Protein AF-0000000078896658 (afdb_homodimer)

Radius of gyration: 25.55 Å; Cα contacts (8 Å, |Δi|>4): 967; chains: 2; bounding box: 51×73×63 Å

pLDDT: mean 89.57, std 13.22, range [29.47, 98.94]

Structure (mmCIF, N/CA/C/O backbone):
data_AF-0000000078896658-model_v1
#
loop_
_entity.id
_entity.type
_entity.pdbx_description
1 polymer 'glycogenin glucosyltransferase'
#
loop_
_atom_site.group_PDB
_atom_site.id
_atom_site.type_symbol
_atom_site.label_atom_id
_atom_site.label_alt_id
_atom_site.label_comp_id
_atom_site.label_asym_id
_atom_site.label_entity_id
_atom_site.label_seq_id
_atom_site.pdbx_PDB_ins_code
_atom_site.Cartn_x
_atom_site.Cartn_y
_atom_site.Cartn_z
_atom_site.occupancy
_atom_site.B_iso_or_equiv
_atom_site.auth_seq_id
_atom_site.auth_comp_id
_atom_site.auth_asym_id
_atom_site.auth_atom_id
_atom_site.pdbx_PDB_model_num
ATOM 1 N N . MET A 1 1 ? 7.32 -28.031 16.734 1 29.47 1 MET A N 1
ATOM 2 C CA . MET A 1 1 ? 7.965 -27.406 15.586 1 29.47 1 MET A CA 1
ATOM 3 C C . MET A 1 1 ? 7.664 -28.188 14.305 1 29.47 1 MET A C 1
ATOM 5 O O . MET A 1 1 ? 8.18 -29.297 14.109 1 29.47 1 MET A O 1
ATOM 9 N N . ALA A 1 2 ? 6.441 -28.188 13.883 1 37.72 2 ALA A N 1
ATOM 10 C CA . ALA A 1 2 ? 5.969 -29.266 13.008 1 37.72 2 ALA A CA 1
ATOM 11 C C . ALA A 1 2 ? 6.953 -29.516 11.867 1 37.72 2 ALA A C 1
ATOM 13 O O . ALA A 1 2 ? 7.477 -28.562 11.273 1 37.72 2 ALA A O 1
ATOM 14 N N . GLY A 1 3 ? 7.672 -30.484 11.789 1 42.22 3 GLY A N 1
ATOM 15 C CA . GLY A 1 3 ? 8.766 -30.859 10.898 1 42.22 3 GLY A CA 1
ATOM 16 C C . GLY A 1 3 ? 8.523 -30.453 9.453 1 42.22 3 GLY A C 1
ATOM 17 O O . GLY A 1 3 ? 7.461 -30.734 8.898 1 42.22 3 GLY A O 1
ATOM 18 N N . ASN A 1 4 ? 9.219 -29.344 9.008 1 52 4 ASN A N 1
ATOM 19 C CA . ASN A 1 4 ? 9.305 -28.906 7.621 1 52 4 ASN A CA 1
ATOM 20 C C . ASN A 1 4 ? 9.438 -30.078 6.664 1 52 4 ASN A C 1
ATOM 22 O O . ASN A 1 4 ? 10.414 -30.828 6.73 1 52 4 ASN A O 1
ATOM 26 N N . ARG A 1 5 ? 8.312 -30.734 6.367 1 67.12 5 ARG A N 1
ATOM 27 C CA . ARG A 1 5 ? 8.414 -31.797 5.367 1 67.12 5 ARG A CA 1
ATOM 28 C C . ARG A 1 5 ? 8.297 -31.234 3.955 1 67.12 5 ARG A C 1
ATOM 30 O O . ARG A 1 5 ? 7.188 -31.031 3.453 1 67.12 5 ARG A O 1
ATOM 37 N N . PRO A 1 6 ? 9.469 -30.906 3.389 1 79.44 6 PRO A N 1
ATOM 38 C CA . PRO A 1 6 ? 9.508 -30.297 2.062 1 79.44 6 PRO A CA 1
ATOM 39 C C . PRO A 1 6 ? 8.602 -30.984 1.054 1 79.44 6 PRO A C 1
ATOM 41 O O . PRO A 1 6 ? 8.062 -30.344 0.149 1 79.44 6 PRO A O 1
ATOM 44 N N . ASP A 1 7 ? 8.227 -32.188 1.448 1 88.88 7 ASP A N 1
ATOM 45 C CA . ASP A 1 7 ? 7.422 -32.938 0.487 1 88.88 7 ASP A CA 1
ATOM 46 C C . ASP A 1 7 ? 5.934 -32.688 0.696 1 88.88 7 ASP A C 1
ATOM 48 O O . ASP A 1 7 ? 5.117 -33 -0.174 1 88.88 7 ASP A O 1
ATOM 52 N N . SER A 1 8 ? 5.613 -32.062 1.782 1 95.88 8 SER A N 1
ATOM 53 C CA . SER A 1 8 ? 4.215 -31.781 2.082 1 95.88 8 SER A CA 1
ATOM 54 C C . SER A 1 8 ? 3.9 -30.297 1.879 1 95.88 8 SER A C 1
ATOM 56 O O . SER A 1 8 ? 2.834 -29.828 2.277 1 95.88 8 SER A O 1
ATOM 58 N N . GLU A 1 9 ? 4.844 -29.594 1.299 1 98.56 9 GLU A N 1
ATOM 59 C CA . GLU A 1 9 ? 4.695 -28.156 1.025 1 98.56 9 GLU A CA 1
ATOM 60 C C . GLU A 1 9 ? 4.898 -27.859 -0.456 1 98.56 9 GLU A C 1
ATOM 62 O O . GLU A 1 9 ? 5.75 -28.469 -1.107 1 98.56 9 GLU A O 1
ATOM 67 N N . ALA A 1 10 ? 4.047 -26.922 -0.939 1 98.88 10 ALA A N 1
ATOM 68 C CA . ALA A 1 10 ? 4.145 -26.703 -2.379 1 98.88 10 ALA A CA 1
ATOM 69 C C . ALA A 1 10 ? 3.854 -25.234 -2.732 1 98.88 10 ALA A C 1
ATOM 71 O O . ALA A 1 10 ? 2.959 -24.625 -2.152 1 98.88 10 ALA A O 1
ATOM 72 N N . PHE A 1 11 ? 4.633 -24.75 -3.674 1 98.94 11 PHE A N 1
ATOM 73 C CA . PHE A 1 11 ? 4.168 -23.594 -4.438 1 98.94 11 PHE A CA 1
ATOM 74 C C . PHE A 1 11 ? 3.07 -24 -5.414 1 98.94 11 PHE A C 1
ATOM 76 O O . PHE A 1 11 ? 3.16 -25.047 -6.055 1 98.94 11 PHE A O 1
ATOM 83 N N . VAL A 1 12 ? 2.018 -23.203 -5.465 1 98.88 12 VAL A N 1
ATOM 84 C CA . VAL A 1 12 ? 0.854 -23.516 -6.289 1 98.88 12 VAL A CA 1
ATOM 85 C C . VAL A 1 12 ? 0.568 -22.344 -7.234 1 98.88 12 VAL A C 1
ATOM 87 O O . VAL A 1 12 ? 0.697 -21.188 -6.852 1 98.88 12 VAL A O 1
ATOM 90 N N . SER A 1 13 ? 0.234 -22.625 -8.484 1 98.81 13 SER A N 1
ATOM 91 C CA . SER A 1 13 ? -0.228 -21.625 -9.438 1 98.81 13 SER A CA 1
ATOM 92 C C . SER A 1 13 ? -1.4 -22.141 -10.266 1 98.81 13 SER A C 1
ATOM 94 O O . SER A 1 13 ? -1.934 -23.219 -9.984 1 98.81 13 SER A O 1
ATOM 96 N N . LEU A 1 14 ? -1.914 -21.266 -11.164 1 97.62 14 LEU A N 1
ATOM 97 C CA . LEU A 1 14 ? -3.086 -21.594 -11.969 1 97.62 14 LEU A CA 1
ATOM 98 C C . LEU A 1 14 ? -2.914 -21.094 -13.406 1 97.62 14 LEU A C 1
ATOM 100 O O . LEU A 1 14 ? -2.445 -19.969 -13.625 1 97.62 14 LEU A O 1
ATOM 104 N N . VAL A 1 15 ? -3.223 -21.969 -14.344 1 96.88 15 VAL A N 1
ATOM 105 C CA . VAL A 1 15 ? -3.268 -21.516 -15.734 1 96.88 15 VAL A CA 1
ATOM 106 C C . VAL A 1 15 ? -4.543 -22.031 -16.391 1 96.88 15 VAL A C 1
ATOM 108 O O . VAL A 1 15 ? -4.961 -23.172 -16.156 1 96.88 15 VAL A O 1
ATOM 111 N N . THR A 1 16 ? -5.105 -21.172 -17.203 1 93.38 16 THR A N 1
ATOM 112 C CA . THR A 1 16 ? -6.383 -21.5 -17.828 1 93.38 16 THR A CA 1
ATOM 113 C C . THR A 1 16 ? -6.258 -21.5 -19.344 1 93.38 16 THR A C 1
ATOM 115 O O . THR A 1 16 ? -7.223 -21.812 -20.062 1 93.38 16 THR A O 1
ATOM 118 N N . ASN A 1 17 ? -5.129 -21.109 -19.875 1 93.56 17 ASN A N 1
ATOM 119 C CA . ASN A 1 17 ? -4.875 -21.109 -21.312 1 93.56 17 ASN A CA 1
ATOM 120 C C . ASN A 1 17 ? -3.379 -21.156 -21.609 1 93.56 17 ASN A C 1
ATOM 122 O O . ASN A 1 17 ? -2.553 -21.062 -20.703 1 93.56 17 ASN A O 1
ATOM 126 N N . ASP A 1 18 ? -3.051 -21.328 -22.875 1 95 18 ASP A N 1
ATOM 127 C CA . ASP A 1 18 ? -1.662 -21.531 -23.281 1 95 18 ASP A CA 1
ATOM 128 C C . ASP A 1 18 ? -0.833 -20.266 -23.062 1 95 18 ASP A C 1
ATOM 130 O O . ASP A 1 18 ? 0.36 -20.344 -22.766 1 95 18 ASP A O 1
ATOM 134 N N . ASN A 1 19 ? -1.364 -19.109 -23.234 1 92.94 19 ASN A N 1
ATOM 135 C CA . ASN A 1 19 ? -0.625 -17.875 -23.016 1 92.94 19 ASN A CA 1
ATOM 136 C C . ASN A 1 19 ? -0.11 -17.766 -21.578 1 92.94 19 ASN A C 1
ATOM 138 O O . ASN A 1 19 ? 1.077 -17.516 -21.359 1 92.94 19 ASN A O 1
ATOM 142 N N . TYR A 1 20 ? -0.975 -18.047 -20.688 1 94.88 20 TYR A N 1
ATOM 143 C CA . TYR A 1 20 ? -0.579 -17.969 -19.281 1 94.88 20 TYR A CA 1
ATOM 144 C C . TYR A 1 20 ? 0.289 -19.172 -18.906 1 94.88 20 TYR A C 1
ATOM 146 O O . TYR A 1 20 ? 1.025 -19.125 -17.922 1 94.88 20 TYR A O 1
ATOM 154 N N . ALA A 1 21 ? 0.168 -20.188 -19.672 1 97.38 21 ALA A N 1
ATOM 155 C CA . ALA A 1 21 ? 1.057 -21.328 -19.438 1 97.38 21 ALA A CA 1
ATOM 156 C C . ALA A 1 21 ? 2.516 -20.938 -19.656 1 97.38 21 ALA A C 1
ATOM 158 O O . ALA A 1 21 ? 3.41 -21.453 -18.984 1 97.38 21 ALA A O 1
ATOM 159 N N . ASN A 1 22 ? 2.764 -19.984 -20.578 1 96.06 22 ASN A N 1
ATOM 160 C CA . ASN A 1 22 ? 4.117 -19.453 -20.719 1 96.06 22 ASN A CA 1
ATOM 161 C C . ASN A 1 22 ? 4.605 -18.797 -19.438 1 96.06 22 ASN A C 1
ATOM 163 O O . ASN A 1 22 ? 5.766 -18.969 -19.047 1 96.06 22 ASN A O 1
ATOM 167 N N . GLY A 1 23 ? 3.727 -18.078 -18.812 1 97.88 23 GLY A N 1
ATOM 168 C CA . GLY A 1 23 ? 4.059 -17.484 -17.531 1 97.88 23 GLY A CA 1
ATOM 169 C C . GLY A 1 23 ? 4.371 -18.516 -16.453 1 97.88 23 GLY A C 1
ATOM 170 O O . GLY A 1 23 ? 5.352 -18.375 -15.719 1 97.88 23 GLY A O 1
ATOM 171 N N . ALA A 1 24 ? 3.582 -19.531 -16.438 1 98.62 24 ALA A N 1
ATOM 172 C CA . ALA A 1 24 ? 3.76 -20.594 -15.445 1 98.62 24 ALA A CA 1
ATOM 173 C C . ALA A 1 24 ? 5.078 -21.328 -15.664 1 98.62 24 ALA A C 1
ATOM 175 O O . ALA A 1 24 ? 5.715 -21.766 -14.703 1 98.62 24 ALA A O 1
ATOM 176 N N . LEU A 1 25 ? 5.406 -21.516 -16.922 1 98.38 25 LEU A N 1
ATOM 177 C CA . LEU A 1 25 ? 6.699 -22.141 -17.203 1 98.38 25 LEU A CA 1
ATOM 178 C C . LEU A 1 25 ? 7.836 -21.328 -16.578 1 98.38 25 LEU A C 1
ATOM 180 O O . LEU A 1 25 ? 8.664 -21.859 -15.844 1 98.38 25 LEU A O 1
ATOM 184 N N . VAL A 1 26 ? 7.844 -20.016 -16.828 1 98.25 26 VAL A N 1
ATOM 185 C CA . VAL A 1 26 ? 8.914 -19.172 -16.328 1 98.25 26 VAL A CA 1
ATOM 186 C C . VAL A 1 26 ? 8.859 -19.109 -14.812 1 98.25 26 VAL A C 1
ATOM 188 O O . VAL A 1 26 ? 9.898 -19.125 -14.141 1 98.25 26 VAL 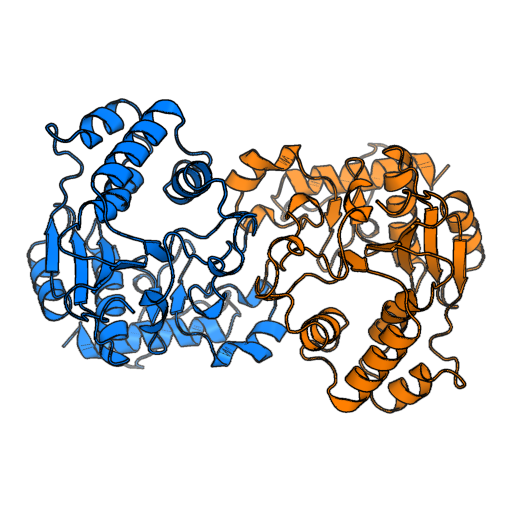A O 1
ATOM 191 N N . LEU A 1 27 ? 7.664 -19.047 -14.242 1 98.75 27 LEU A N 1
ATOM 192 C CA . LEU A 1 27 ? 7.523 -19.094 -12.789 1 98.75 27 LEU A CA 1
ATOM 193 C C . LEU A 1 27 ? 8.156 -20.375 -12.227 1 98.75 27 LEU A C 1
ATOM 195 O O . LEU A 1 27 ? 8.961 -20.312 -11.297 1 98.75 27 LEU A O 1
ATOM 199 N N . GLY A 1 28 ? 7.824 -21.484 -12.773 1 98.81 28 GLY A N 1
ATOM 200 C CA . GLY A 1 28 ? 8.398 -22.75 -12.336 1 98.81 28 GLY A CA 1
ATOM 201 C C . GLY A 1 28 ? 9.914 -22.766 -12.422 1 98.81 28 GLY A C 1
ATOM 202 O O . GLY A 1 28 ? 10.594 -23.109 -11.445 1 98.81 28 GLY A O 1
ATOM 203 N N . TYR A 1 29 ? 10.43 -22.391 -13.586 1 98.56 29 TYR A N 1
ATOM 204 C CA . TYR A 1 29 ? 11.875 -22.406 -13.781 1 98.56 29 TYR A CA 1
ATOM 205 C C . TYR A 1 29 ? 12.562 -21.406 -12.875 1 98.56 29 TYR A C 1
ATOM 207 O O . TYR A 1 29 ? 13.68 -21.641 -12.414 1 98.56 29 TYR A O 1
ATOM 215 N N . SER A 1 30 ? 11.922 -20.25 -12.648 1 98.69 30 SER A N 1
ATOM 216 C CA . SER A 1 30 ? 12.523 -19.281 -11.742 1 98.69 30 SER A CA 1
ATOM 217 C C . SER A 1 30 ? 12.586 -19.812 -10.312 1 98.69 30 SER A C 1
ATOM 219 O O . SER A 1 30 ? 13.531 -19.516 -9.578 1 98.69 30 SER A O 1
ATOM 221 N N . LEU A 1 31 ? 11.609 -20.578 -9.883 1 98.75 31 LEU A N 1
ATOM 222 C CA . LEU A 1 31 ? 11.633 -21.234 -8.578 1 98.75 31 LEU A CA 1
ATOM 223 C C . LEU A 1 31 ? 12.766 -22.25 -8.508 1 98.75 31 LEU A C 1
ATOM 225 O O . LEU A 1 31 ? 13.508 -22.297 -7.52 1 98.75 31 LEU A O 1
ATOM 229 N N . ARG A 1 32 ? 12.883 -23.062 -9.508 1 98.44 32 ARG A N 1
ATOM 230 C CA . ARG A 1 32 ? 13.945 -24.078 -9.547 1 98.44 32 ARG A CA 1
ATOM 231 C C . ARG A 1 32 ? 15.312 -23.406 -9.578 1 98.44 32 ARG A C 1
ATOM 233 O O . ARG A 1 32 ? 16.25 -23.875 -8.922 1 98.44 32 ARG A O 1
ATOM 240 N N . ARG A 1 33 ? 15.43 -22.328 -10.312 1 97.5 33 ARG A N 1
ATOM 241 C CA . ARG A 1 33 ? 16.672 -21.594 -10.477 1 97.5 33 ARG A CA 1
ATOM 242 C C . ARG A 1 33 ? 17.219 -21.109 -9.133 1 97.5 33 ARG A C 1
ATOM 244 O O . ARG A 1 33 ? 18.422 -21.062 -8.922 1 97.5 33 ARG A O 1
ATOM 251 N N . VAL A 1 34 ? 16.328 -20.812 -8.266 1 98.19 34 VAL A N 1
ATOM 252 C CA . VAL A 1 34 ? 16.766 -20.281 -6.98 1 98.19 34 VAL A CA 1
ATOM 253 C C . VAL A 1 34 ? 16.797 -21.406 -5.945 1 98.19 34 VAL A C 1
ATOM 255 O O . VAL A 1 34 ? 16.859 -21.156 -4.738 1 98.19 34 VAL A O 1
ATOM 258 N N . ASN A 1 35 ? 16.641 -22.594 -6.359 1 98.12 35 ASN A N 1
ATOM 259 C CA . ASN A 1 35 ? 16.875 -23.812 -5.59 1 98.12 35 ASN A CA 1
ATOM 260 C C . ASN A 1 35 ? 15.82 -24 -4.504 1 98.12 35 ASN A C 1
ATOM 262 O O . ASN A 1 35 ? 16.156 -24.281 -3.352 1 98.12 35 ASN A O 1
ATOM 266 N N . THR A 1 36 ? 14.555 -23.766 -4.859 1 98.44 36 THR A N 1
ATOM 267 C CA . THR A 1 36 ? 13.516 -24.109 -3.902 1 98.44 36 THR A CA 1
ATOM 268 C C . THR A 1 36 ? 13.578 -25.609 -3.561 1 98.44 36 THR A C 1
ATOM 270 O O . THR A 1 36 ? 13.906 -26.422 -4.414 1 98.44 36 THR A O 1
ATOM 273 N N . THR A 1 37 ? 13.219 -25.906 -2.32 1 98.19 37 THR A N 1
ATOM 274 C CA . THR A 1 37 ? 13.188 -27.297 -1.881 1 98.19 37 THR A CA 1
ATOM 275 C C . THR A 1 37 ? 11.75 -27.812 -1.803 1 98.19 37 THR A C 1
ATOM 277 O O . THR A 1 37 ? 11.516 -28.953 -1.415 1 98.19 37 THR A O 1
ATOM 280 N N . ARG A 1 38 ? 10.828 -27.016 -2.154 1 98.38 38 ARG A N 1
ATOM 281 C CA . ARG A 1 38 ? 9.414 -27.359 -2.059 1 98.38 38 ARG A CA 1
ATOM 282 C C . ARG A 1 38 ? 8.875 -27.859 -3.395 1 98.38 38 ARG A C 1
ATOM 284 O O . ARG A 1 38 ? 9.508 -27.656 -4.438 1 98.38 38 ARG A O 1
ATOM 291 N N . LYS A 1 39 ? 7.785 -28.547 -3.303 1 98.62 39 LYS A N 1
ATOM 292 C CA . LYS A 1 39 ? 7.129 -29.047 -4.508 1 98.62 39 LYS A CA 1
ATOM 293 C C . LYS A 1 39 ? 6.504 -27.906 -5.305 1 98.62 39 LYS A C 1
ATOM 295 O O . LYS A 1 39 ? 6.242 -26.828 -4.762 1 98.62 39 LYS A O 1
ATOM 300 N N . LEU A 1 40 ? 6.344 -28.125 -6.602 1 98.81 40 LEU A N 1
ATOM 301 C CA . LEU A 1 40 ? 5.629 -27.219 -7.492 1 98.81 40 LEU A CA 1
ATOM 302 C C . LEU A 1 40 ? 4.355 -27.859 -8.023 1 98.81 40 LEU A C 1
ATOM 304 O O . LEU A 1 40 ? 4.41 -28.906 -8.68 1 98.81 40 LEU A O 1
ATOM 308 N N . ALA A 1 41 ? 3.223 -27.312 -7.656 1 98.81 41 ALA A N 1
ATOM 309 C CA . ALA A 1 41 ? 1.929 -27.812 -8.117 1 98.81 41 ALA A CA 1
ATOM 310 C C . ALA A 1 41 ? 1.205 -26.766 -8.961 1 98.81 41 ALA A C 1
ATOM 312 O O . ALA A 1 41 ? 1.228 -25.578 -8.641 1 98.81 41 ALA A O 1
ATOM 313 N N . LEU A 1 42 ? 0.562 -27.219 -10.031 1 98.75 42 LEU A N 1
ATOM 314 C CA . LEU A 1 42 ? -0.1 -26.297 -10.953 1 98.75 42 LEU A CA 1
ATOM 315 C C . LEU A 1 42 ? -1.525 -26.766 -11.242 1 98.75 42 LEU A C 1
ATOM 317 O O . LEU A 1 42 ? -1.743 -27.891 -11.672 1 98.75 42 LEU A O 1
ATOM 321 N N . LEU A 1 43 ? -2.51 -25.891 -10.953 1 97.69 43 LEU A N 1
ATOM 322 C CA . LEU A 1 43 ? -3.869 -26.109 -11.438 1 97.69 43 LEU A CA 1
ATOM 323 C C . LEU A 1 43 ? -3.975 -25.781 -12.922 1 97.69 43 LEU A C 1
ATOM 325 O O . LEU A 1 43 ? -3.564 -24.703 -13.352 1 97.69 43 LEU A O 1
ATOM 329 N N . VAL A 1 44 ? -4.484 -26.703 -13.664 1 96.88 44 VAL A N 1
ATOM 330 C CA . VAL A 1 44 ? -4.566 -26.531 -15.109 1 96.88 44 VAL A CA 1
ATOM 331 C C . VAL A 1 44 ? -5.98 -26.859 -15.594 1 96.88 44 VAL A C 1
ATOM 333 O O . VAL A 1 44 ? -6.527 -27.906 -15.266 1 96.88 44 VAL A O 1
ATOM 336 N N . THR A 1 45 ? -6.539 -25.938 -16.328 1 93.56 45 THR A N 1
ATOM 337 C CA . THR A 1 45 ? -7.852 -26.219 -16.891 1 93.56 45 THR A CA 1
ATOM 338 C C . THR A 1 45 ? -7.723 -27 -18.203 1 93.56 45 THR A C 1
ATOM 340 O O . THR A 1 45 ? -6.621 -27.141 -18.734 1 93.56 45 THR A O 1
ATOM 343 N N . ASN A 1 46 ? -8.867 -27.406 -18.75 1 91.56 46 ASN A N 1
ATOM 344 C CA . ASN A 1 46 ? -8.875 -28.25 -19.938 1 91.56 46 ASN A CA 1
ATOM 345 C C . ASN A 1 46 ? -8.586 -27.438 -21.203 1 91.56 46 ASN A C 1
ATOM 347 O O . ASN A 1 46 ? -8.352 -28 -22.266 1 91.56 46 ASN A O 1
ATOM 351 N N . GLN A 1 47 ? -8.453 -26.188 -21.078 1 91.44 47 GLN A N 1
ATOM 352 C CA . GLN A 1 47 ? -8.211 -25.328 -22.234 1 91.44 47 GLN A CA 1
ATOM 353 C C . GLN A 1 47 ? -6.723 -25.266 -22.562 1 91.44 47 GLN A C 1
ATOM 355 O O . GLN A 1 47 ? -6.34 -24.797 -23.641 1 91.44 47 GLN A O 1
ATOM 360 N N . VAL A 1 48 ? -5.93 -25.734 -21.688 1 95.62 48 VAL A N 1
ATOM 361 C CA . VAL A 1 48 ? -4.496 -25.797 -21.938 1 95.62 48 VAL A CA 1
ATOM 362 C C . VAL A 1 48 ? -4.184 -27 -22.828 1 95.62 48 VAL A C 1
ATOM 364 O O . VAL A 1 48 ? -4.625 -28.125 -22.562 1 95.62 48 VAL A O 1
ATOM 367 N N . SER A 1 49 ? -3.393 -26.797 -23.891 1 96.88 49 SER A N 1
ATOM 368 C CA . SER A 1 49 ? -3.137 -27.812 -24.891 1 96.88 49 SER A CA 1
ATOM 369 C C . SER A 1 49 ? -2.266 -28.938 -24.344 1 96.88 49 SER A C 1
ATOM 371 O O . SER A 1 49 ? -1.554 -28.734 -23.344 1 96.88 49 SER A O 1
ATOM 373 N N . GLU A 1 50 ? -2.398 -30.062 -25.016 1 96.44 50 GLU A N 1
ATOM 374 C CA . GLU A 1 50 ? -1.613 -31.219 -24.609 1 96.44 50 GLU A CA 1
ATOM 375 C C . GLU A 1 50 ? -0.118 -30.938 -24.734 1 96.44 50 GLU A C 1
ATOM 377 O O . GLU A 1 50 ? 0.671 -31.359 -23.891 1 96.44 50 GLU A O 1
ATOM 382 N N . GLY A 1 51 ? 0.274 -30.297 -25.812 1 96.25 51 GLY A N 1
ATOM 383 C CA . GLY A 1 51 ? 1.674 -29.938 -25.969 1 96.25 51 GLY A CA 1
ATOM 384 C C . GLY A 1 51 ? 2.205 -29.078 -24.844 1 96.25 51 GLY A C 1
ATOM 385 O O . GLY A 1 51 ? 3.307 -29.312 -24.344 1 96.25 51 GLY A O 1
ATOM 386 N N . MET A 1 52 ? 1.453 -28.141 -24.5 1 96.5 52 MET A N 1
ATOM 387 C CA . MET A 1 52 ? 1.852 -27.25 -23.406 1 96.5 52 MET A CA 1
ATOM 388 C C . MET A 1 52 ? 1.906 -28 -22.078 1 96.5 52 MET A C 1
ATOM 390 O O . MET A 1 52 ? 2.801 -27.781 -21.266 1 96.5 52 MET A O 1
ATOM 394 N N . ARG A 1 53 ? 0.979 -28.859 -21.875 1 97.31 53 ARG A N 1
ATOM 395 C CA . ARG A 1 53 ? 0.972 -29.672 -20.656 1 97.31 53 ARG A CA 1
ATOM 396 C C . ARG A 1 53 ? 2.256 -30.484 -20.531 1 97.31 53 ARG A C 1
ATOM 398 O O . ARG A 1 53 ? 2.805 -30.625 -19.438 1 97.31 53 ARG A O 1
ATOM 405 N N . GLU A 1 54 ? 2.662 -30.984 -21.562 1 96.81 54 GLU A N 1
ATOM 406 C CA . GLU A 1 54 ? 3.908 -31.75 -21.562 1 96.81 54 GLU A CA 1
ATOM 407 C C . GLU A 1 54 ? 5.09 -30.875 -21.156 1 96.81 54 GLU A C 1
ATOM 409 O O . GLU A 1 54 ? 5.969 -31.312 -20.422 1 96.81 54 GLU A O 1
ATOM 414 N N . GLN A 1 55 ? 5.109 -29.688 -21.703 1 96.56 55 GLN A N 1
ATOM 415 C CA . GLN A 1 55 ? 6.16 -28.734 -21.344 1 96.56 55 GLN A CA 1
ATOM 416 C C . GLN A 1 55 ? 6.094 -28.406 -19.844 1 96.56 55 GLN A C 1
ATOM 418 O O . GLN A 1 55 ? 7.125 -28.344 -19.172 1 96.56 55 GLN A O 1
ATOM 423 N N . LEU A 1 56 ? 4.922 -28.219 -19.391 1 98.31 56 LEU A N 1
ATOM 424 C CA . LEU A 1 56 ? 4.723 -27.891 -17.984 1 98.31 56 LEU A CA 1
ATOM 425 C C . LEU A 1 56 ? 5.207 -29.016 -17.078 1 98.31 56 LEU A C 1
ATOM 427 O O . LEU A 1 56 ? 5.773 -28.766 -16.016 1 98.31 56 LEU A O 1
ATOM 431 N N . LEU A 1 57 ? 5.059 -30.234 -17.469 1 97.69 57 LEU A N 1
ATOM 432 C CA . LEU A 1 57 ? 5.418 -31.406 -16.672 1 97.69 57 LEU A CA 1
ATOM 433 C C . LEU A 1 57 ? 6.934 -31.516 -16.531 1 97.69 57 LEU A C 1
ATOM 435 O O . LEU A 1 57 ? 7.426 -32.25 -15.672 1 97.69 57 LEU A O 1
ATOM 439 N N . ARG A 1 58 ? 7.652 -30.797 -17.266 1 96.69 58 ARG A N 1
ATOM 440 C CA . ARG A 1 58 ? 9.109 -30.812 -17.172 1 96.69 58 ARG A CA 1
ATOM 441 C C . ARG A 1 58 ? 9.578 -30.016 -15.961 1 96.69 58 ARG A C 1
ATOM 443 O O . ARG A 1 58 ? 10.695 -30.203 -15.477 1 96.69 58 ARG A O 1
ATOM 450 N N . VAL A 1 59 ? 8.766 -29.141 -15.5 1 98.06 59 VAL A N 1
ATOM 451 C CA . VAL A 1 59 ? 9.25 -28.25 -14.438 1 98.06 59 VAL A CA 1
ATOM 452 C C . VAL A 1 59 ? 8.328 -28.359 -13.219 1 98.06 59 VAL A C 1
ATOM 454 O O . VAL A 1 59 ? 8.781 -28.234 -12.078 1 98.06 59 VAL A O 1
ATOM 457 N N . TRP A 1 60 ? 7.09 -28.547 -13.375 1 98.56 60 TRP A N 1
ATOM 458 C CA . TRP A 1 60 ? 6.137 -28.672 -12.281 1 98.56 60 TRP A CA 1
ATOM 459 C C . TRP A 1 60 ? 6.023 -30.141 -11.836 1 98.56 60 TRP A C 1
ATOM 461 O O . TRP A 1 60 ? 5.98 -31.047 -12.672 1 98.56 60 TRP A O 1
ATOM 471 N N . ASP A 1 61 ? 5.953 -30.375 -10.57 1 98.31 61 ASP A N 1
ATOM 472 C CA . ASP A 1 61 ? 5.93 -31.734 -10.023 1 98.31 61 ASP A CA 1
ATOM 473 C C . ASP A 1 61 ? 4.551 -32.375 -10.18 1 98.31 61 ASP A C 1
ATOM 475 O O . ASP A 1 61 ? 4.43 -33.594 -10.273 1 98.31 61 ASP A O 1
ATOM 479 N N . HIS A 1 62 ? 3.543 -31.531 -10.047 1 96.69 62 HIS A N 1
ATOM 480 C CA . HIS A 1 62 ? 2.164 -32 -10.016 1 96.69 62 HIS A CA 1
ATOM 481 C C . HIS A 1 62 ? 1.248 -31.094 -10.828 1 96.69 62 HIS A C 1
ATOM 483 O O . HIS A 1 62 ? 1.172 -29.891 -10.57 1 96.69 62 HIS A O 1
ATOM 489 N N . LEU A 1 63 ? 0.621 -31.641 -11.875 1 97.56 63 LEU A N 1
ATOM 490 C CA . LEU A 1 63 ? -0.457 -30.938 -12.562 1 97.56 63 LEU A CA 1
ATOM 491 C C . LEU A 1 63 ? -1.819 -31.438 -12.086 1 97.56 63 LEU A C 1
ATOM 493 O O . LEU A 1 63 ? -2.109 -32.625 -12.164 1 97.56 63 LEU A O 1
ATOM 497 N N . GLU A 1 64 ? -2.568 -30.531 -11.547 1 96.19 64 GLU A N 1
ATOM 498 C CA . GLU A 1 64 ? -3.936 -30.812 -11.125 1 96.19 64 GLU A CA 1
ATOM 499 C C . GLU A 1 64 ? -4.949 -30.281 -12.133 1 96.19 64 GLU A C 1
ATOM 501 O O . GLU A 1 64 ? -5.156 -29.078 -12.234 1 96.19 64 GLU A O 1
ATOM 506 N N . THR A 1 65 ? -5.613 -31.188 -12.828 1 93.81 65 THR A N 1
ATOM 507 C CA . THR A 1 65 ? -6.609 -30.766 -13.805 1 93.81 65 THR A CA 1
ATOM 508 C C . THR A 1 65 ? -7.895 -30.328 -13.109 1 93.81 65 THR A C 1
ATOM 510 O O . THR A 1 65 ? -8.43 -31.047 -12.266 1 93.81 65 THR A O 1
ATOM 513 N N . VAL A 1 66 ? -8.258 -29.141 -13.438 1 88.06 66 VAL A N 1
ATOM 514 C CA . VAL A 1 66 ? -9.484 -28.578 -12.891 1 88.06 66 VAL A CA 1
ATOM 515 C C . VAL A 1 66 ? -10.445 -28.234 -14.023 1 88.06 66 VAL A C 1
ATOM 517 O O . VAL A 1 66 ? -10.039 -27.672 -15.039 1 88.06 66 VAL A O 1
ATOM 520 N N . ASP A 1 67 ? -11.68 -28.766 -13.969 1 75.56 67 ASP A N 1
ATOM 521 C CA . ASP A 1 67 ? -12.688 -28.484 -14.984 1 75.56 67 ASP A CA 1
ATOM 522 C C . ASP A 1 67 ? -13.633 -27.375 -14.523 1 75.56 67 ASP A C 1
ATOM 524 O O . ASP A 1 67 ? -14.461 -27.578 -13.633 1 75.56 67 ASP A O 1
ATOM 528 N N . PRO A 1 68 ? -13.469 -26.25 -15.148 1 64.56 68 PRO A N 1
ATOM 529 C CA . PRO A 1 68 ? -14.344 -25.156 -14.727 1 64.56 68 PRO A CA 1
ATOM 530 C C . PRO A 1 68 ? -15.828 -25.453 -14.953 1 64.56 68 PRO A C 1
ATOM 532 O O . PRO A 1 68 ? -16.688 -24.844 -14.32 1 64.56 68 PRO A O 1
ATOM 535 N N . LEU A 1 69 ? -16.078 -26.375 -15.859 1 57.91 69 LEU A N 1
ATOM 536 C CA . LEU A 1 69 ? -17.453 -26.688 -16.25 1 57.91 69 LEU A CA 1
ATOM 537 C C . LEU A 1 69 ? -17.922 -28 -15.617 1 57.91 69 LEU A C 1
ATOM 539 O O . LEU A 1 69 ? -19 -28.5 -15.938 1 57.91 69 LEU A O 1
ATOM 543 N N . ASP A 1 70 ? -17.109 -28.406 -14.797 1 56.75 70 ASP A N 1
ATOM 544 C CA . ASP A 1 70 ? -17.547 -29.672 -14.234 1 56.75 70 ASP A CA 1
ATOM 545 C C . ASP A 1 70 ? -18.812 -29.484 -13.406 1 56.75 70 ASP A C 1
ATOM 547 O O . ASP A 1 70 ? -18.781 -28.891 -12.328 1 56.75 70 ASP A O 1
ATOM 551 N N . SER A 1 71 ? -19.969 -29.906 -13.984 1 49.81 71 SER A N 1
ATOM 552 C CA . SER A 1 71 ? -21.344 -29.781 -13.484 1 49.81 71 SER A CA 1
ATOM 553 C C . SER A 1 71 ? -21.5 -30.453 -12.125 1 49.81 71 SER A C 1
ATOM 555 O O . SER A 1 71 ? -22.422 -30.125 -11.367 1 49.81 71 SER A O 1
ATOM 557 N 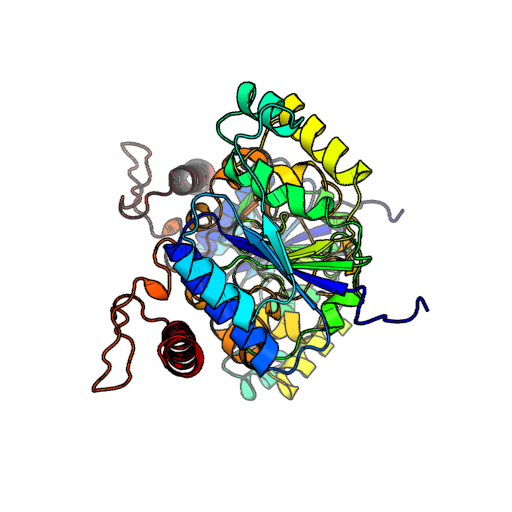N . GLN A 1 72 ? -20.844 -31.438 -11.812 1 50.44 72 GLN A N 1
ATOM 558 C CA . GLN A 1 72 ? -21.016 -32.156 -10.562 1 50.44 72 GLN A CA 1
ATOM 559 C C . GLN A 1 72 ? -20.312 -31.438 -9.406 1 50.44 72 GLN A C 1
ATOM 561 O O . GLN A 1 72 ? -20.453 -31.828 -8.25 1 50.44 72 GLN A O 1
ATOM 566 N N . ASP A 1 73 ? -19.75 -30.328 -9.812 1 59.91 73 ASP A N 1
ATOM 567 C CA . ASP A 1 73 ? -18.906 -29.641 -8.852 1 59.91 73 ASP A CA 1
ATOM 568 C C . ASP A 1 73 ? -19.609 -28.422 -8.266 1 59.91 73 ASP A C 1
ATOM 570 O O . ASP A 1 73 ? -20.281 -27.672 -8.992 1 59.91 73 ASP A O 1
ATOM 574 N N . ASP A 1 74 ? -19.844 -28.453 -6.906 1 61.38 74 ASP A N 1
ATOM 575 C CA . ASP A 1 74 ? -20.422 -27.344 -6.168 1 61.38 74 ASP A CA 1
ATOM 576 C C . ASP A 1 74 ? -20.016 -26 -6.789 1 61.38 74 ASP A C 1
ATOM 578 O O . ASP A 1 74 ? -20.812 -25.062 -6.816 1 61.38 74 ASP A O 1
ATOM 582 N N . ALA A 1 75 ? -19.031 -26.016 -7.453 1 61.62 75 ALA A N 1
ATOM 583 C CA . ALA A 1 75 ? -18.562 -24.781 -8.086 1 61.62 75 ALA A CA 1
ATOM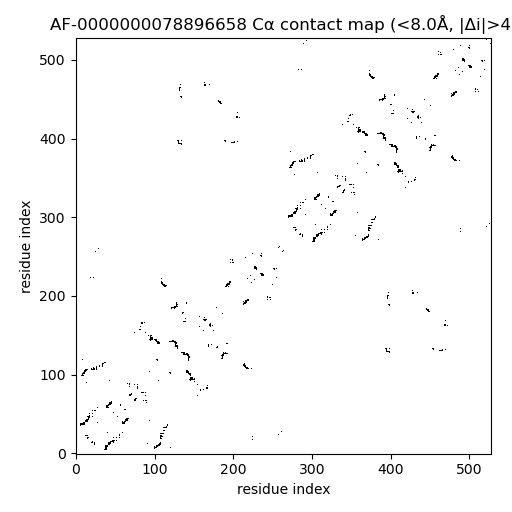 584 C C . ALA A 1 75 ? -19.359 -24.484 -9.352 1 61.62 75 ALA A C 1
ATOM 586 O O . ALA A 1 75 ? -19.625 -23.312 -9.664 1 61.62 75 ALA A O 1
ATOM 587 N N . ASN A 1 76 ? -19.703 -25.453 -9.961 1 64.12 76 ASN A N 1
ATOM 588 C CA . ASN A 1 76 ? -20.531 -25.25 -11.148 1 64.12 76 ASN A CA 1
ATOM 589 C C . ASN A 1 76 ? -21.891 -24.656 -10.797 1 64.12 76 ASN A C 1
ATOM 591 O O . ASN A 1 76 ? -22.375 -23.766 -11.484 1 64.12 76 ASN A O 1
ATOM 595 N N . LEU A 1 77 ? -22.406 -25.234 -9.797 1 64.25 77 LEU A N 1
ATOM 596 C CA . LEU A 1 77 ? -23.672 -24.656 -9.344 1 64.25 77 LEU A CA 1
ATOM 597 C C . LEU A 1 77 ? -23.5 -23.203 -8.93 1 64.25 77 LEU A C 1
ATOM 599 O O . LEU A 1 77 ? -24.359 -22.359 -9.203 1 64.25 77 LEU A O 1
ATOM 603 N N . ALA A 1 78 ? -22.422 -23 -8.328 1 70.31 78 ALA A N 1
ATOM 604 C CA . ALA A 1 78 ? -22.125 -21.625 -7.91 1 70.31 78 ALA A CA 1
ATOM 605 C C . ALA A 1 78 ? -21.969 -20.719 -9.117 1 70.31 78 ALA A C 1
ATOM 607 O O . ALA A 1 78 ? -22.406 -19.562 -9.102 1 70.31 78 ALA A O 1
ATOM 608 N N . LEU A 1 79 ? -21.422 -21.266 -10.133 1 71.94 79 LEU A N 1
ATOM 609 C CA . LEU A 1 79 ? -21.219 -20.5 -11.359 1 71.94 79 LEU A CA 1
ATOM 610 C C . LEU A 1 79 ? -22.547 -20.109 -12 1 71.94 79 LEU A C 1
ATOM 612 O O . LEU A 1 79 ? -22.656 -19.047 -12.602 1 71.94 79 LEU A O 1
ATOM 616 N N . LEU A 1 80 ? -23.406 -21.047 -11.781 1 70.31 80 LEU A N 1
ATOM 617 C CA . LEU A 1 80 ? -24.734 -20.734 -12.305 1 70.31 80 LEU A CA 1
ATOM 618 C C . LEU A 1 80 ? -25.312 -19.5 -11.617 1 70.31 80 LEU A C 1
ATOM 620 O O . LEU A 1 80 ? -26 -18.688 -12.25 1 70.31 80 LEU A O 1
ATOM 624 N N . SER A 1 81 ? -24.938 -19.375 -10.453 1 74.19 81 SER A N 1
ATOM 625 C CA . SER A 1 81 ? -25.469 -18.266 -9.672 1 74.19 81 SER A CA 1
ATOM 626 C C . SER A 1 81 ? -24.609 -17.016 -9.828 1 74.19 81 SER A C 1
ATOM 628 O O . SER A 1 81 ? -25.109 -15.898 -9.766 1 74.19 81 SER A O 1
ATOM 630 N N . ARG A 1 82 ? -23.328 -17.328 -9.953 1 81.19 82 ARG A N 1
ATOM 631 C CA . ARG A 1 82 ? -22.375 -16.234 -10.047 1 81.19 82 ARG A CA 1
ATOM 632 C C . ARG A 1 82 ? -21.438 -16.422 -11.234 1 81.19 82 ARG A C 1
ATOM 634 O O . ARG A 1 82 ? -20.234 -16.625 -11.055 1 81.19 82 ARG A O 1
ATOM 641 N N . PRO A 1 83 ? -21.875 -16.281 -12.469 1 77.31 83 PRO A N 1
ATOM 642 C CA . PRO A 1 83 ? -21.062 -16.578 -13.648 1 77.31 83 PRO A CA 1
ATOM 643 C C . PRO A 1 83 ? -19.859 -15.664 -13.781 1 77.31 83 PRO A C 1
ATOM 645 O O . PRO A 1 83 ? -18.828 -16.062 -14.344 1 77.31 83 PRO A O 1
ATOM 648 N N . GLU A 1 84 ? -19.891 -14.516 -13.156 1 77.44 84 GLU A N 1
ATOM 649 C CA . GLU A 1 84 ? -18.812 -13.547 -13.289 1 77.44 84 GLU A CA 1
ATOM 650 C C . GLU A 1 84 ? -17.578 -13.984 -12.5 1 77.44 84 GLU A C 1
ATOM 652 O O . GLU A 1 84 ? -16.484 -13.469 -12.719 1 77.44 84 GLU A O 1
ATOM 657 N N . LEU A 1 85 ? -17.797 -15.055 -11.711 1 82 85 LEU A N 1
ATOM 658 C CA . LEU A 1 85 ? -16.719 -15.461 -10.82 1 82 85 LEU A CA 1
ATOM 659 C C . LEU A 1 85 ? -16.062 -16.75 -11.312 1 82 85 LEU A C 1
ATOM 661 O O . LEU A 1 85 ? -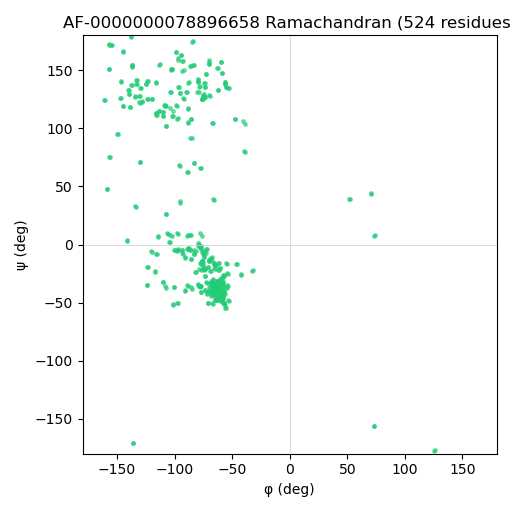15.484 -17.5 -10.516 1 82 85 LEU A O 1
ATOM 665 N N . GLY A 1 86 ? -16.094 -17.047 -12.562 1 79.94 86 GLY A N 1
ATOM 666 C CA . GLY A 1 86 ? -15.578 -18.297 -13.117 1 79.94 86 GLY A CA 1
ATOM 667 C C . GLY A 1 86 ? -14.117 -18.547 -12.766 1 79.94 86 GLY A C 1
ATOM 668 O O . GLY A 1 86 ? -13.789 -19.547 -12.141 1 79.94 86 GLY A O 1
ATOM 669 N N . ILE A 1 87 ? -13.234 -17.578 -13.078 1 80.94 87 ILE A N 1
ATOM 670 C CA . ILE A 1 87 ? -11.805 -17.734 -12.828 1 80.94 87 ILE A CA 1
ATOM 671 C C . ILE A 1 87 ? -11.547 -17.797 -11.328 1 80.94 87 ILE A C 1
ATOM 673 O O . ILE A 1 87 ? -10.664 -18.531 -10.875 1 80.94 87 ILE A O 1
ATOM 677 N N . THR A 1 88 ? -12.344 -17.062 -10.625 1 87.31 88 THR A N 1
ATOM 678 C CA . THR A 1 88 ? -12.219 -17.047 -9.172 1 87.31 88 THR A CA 1
ATOM 679 C C . THR A 1 88 ? -12.508 -18.438 -8.602 1 87.31 88 THR A C 1
ATOM 681 O O . THR A 1 88 ? -11.773 -18.922 -7.746 1 87.31 88 THR A O 1
ATOM 684 N N . PHE A 1 89 ? -13.523 -19.078 -9.117 1 88.44 89 PHE A N 1
ATOM 685 C CA . PHE A 1 89 ? -13.906 -20.406 -8.648 1 88.44 89 PHE A CA 1
ATOM 686 C C . PHE A 1 89 ? -12.828 -21.438 -8.992 1 88.44 89 PHE A C 1
ATOM 688 O O . PHE A 1 89 ? -12.633 -22.406 -8.258 1 88.44 89 PHE A O 1
ATOM 695 N N . THR A 1 90 ? -12.219 -21.141 -10.047 1 91.5 90 THR A N 1
ATOM 696 C CA . THR A 1 90 ? -11.109 -22.031 -10.391 1 91.5 90 THR A CA 1
ATOM 697 C C . THR A 1 90 ? -9.93 -21.812 -9.453 1 91.5 90 THR A C 1
ATOM 699 O O . THR A 1 90 ? -9.344 -22.781 -8.961 1 91.5 90 THR A O 1
ATOM 702 N N . LYS A 1 91 ? -9.617 -20.578 -9.141 1 94.44 91 LYS A N 1
ATOM 703 C CA . LYS A 1 91 ? -8.492 -20.25 -8.273 1 94.44 91 LYS A CA 1
ATOM 704 C C . LYS A 1 91 ? -8.695 -20.844 -6.875 1 94.44 91 LYS A C 1
ATOM 706 O O . LYS A 1 91 ? -7.773 -21.422 -6.301 1 94.44 91 LYS A O 1
ATOM 711 N N . ILE A 1 92 ? -9.891 -20.734 -6.266 1 95.5 92 ILE A N 1
ATOM 712 C CA . ILE A 1 92 ? -10.07 -21.109 -4.871 1 95.5 92 ILE A CA 1
ATOM 713 C C . ILE A 1 92 ? -10.047 -22.641 -4.738 1 95.5 92 ILE A C 1
ATOM 715 O O . ILE A 1 92 ? -9.977 -23.172 -3.627 1 95.5 92 ILE A O 1
ATOM 719 N N . ARG A 1 93 ? -10 -23.391 -5.844 1 94.38 93 ARG A N 1
ATOM 720 C CA . ARG A 1 93 ? -9.859 -24.844 -5.801 1 94.38 93 ARG A CA 1
ATOM 721 C C . ARG A 1 93 ? -8.492 -25.25 -5.258 1 94.38 93 ARG A C 1
ATOM 723 O O . ARG A 1 93 ? -8.281 -26.406 -4.891 1 94.38 93 ARG A O 1
ATOM 730 N N . CYS A 1 94 ? -7.59 -24.312 -5.219 1 97.31 94 CYS A N 1
ATOM 731 C CA . CYS A 1 94 ? -6.273 -24.625 -4.676 1 97.31 94 CYS A CA 1
ATOM 732 C C . CYS A 1 94 ? -6.387 -25.141 -3.24 1 97.31 94 CYS A C 1
ATOM 734 O O . CYS A 1 94 ? -5.578 -25.953 -2.801 1 97.31 94 CYS A O 1
ATOM 736 N N . TRP A 1 95 ? -7.418 -24.734 -2.508 1 97.81 95 TRP A N 1
ATOM 737 C CA . TRP A 1 95 ? -7.609 -25.188 -1.133 1 97.81 95 TRP A CA 1
ATOM 738 C C . TRP A 1 95 ? -7.938 -26.672 -1.086 1 97.81 95 TRP A C 1
ATOM 740 O O . TRP A 1 95 ? -7.906 -27.281 -0.018 1 97.81 95 TRP A O 1
ATOM 750 N N . ASN A 1 96 ? -8.219 -27.266 -2.223 1 95.81 96 ASN A N 1
ATOM 751 C CA . ASN A 1 96 ? -8.555 -28.688 -2.264 1 95.81 96 ASN A CA 1
ATOM 752 C C . ASN A 1 96 ? -7.305 -29.547 -2.408 1 95.81 96 ASN A C 1
ATOM 754 O O . ASN A 1 96 ? -7.391 -30.781 -2.408 1 95.81 96 ASN A O 1
ATOM 758 N N . LEU A 1 97 ? -6.168 -28.891 -2.531 1 97.44 97 LEU A N 1
ATOM 759 C CA . LEU A 1 97 ? -4.926 -29.656 -2.623 1 97.44 97 LEU A CA 1
ATOM 760 C C . LEU A 1 97 ? -4.504 -30.172 -1.254 1 97.44 97 LEU A C 1
ATOM 762 O O . LEU A 1 97 ? -3.377 -29.922 -0.813 1 97.44 97 LEU A O 1
ATOM 766 N N . THR A 1 98 ? -5.309 -31.094 -0.661 1 97.31 98 THR A N 1
ATOM 767 C CA . THR A 1 98 ? -5.191 -31.453 0.745 1 97.31 98 THR A CA 1
ATOM 768 C C . THR A 1 98 ? -4.086 -32.5 0.941 1 97.31 98 THR A C 1
ATOM 770 O O . THR A 1 98 ? -3.76 -32.844 2.074 1 97.31 98 THR A O 1
ATOM 773 N N . HIS A 1 99 ? -3.512 -32.969 -0.082 1 95.75 99 HIS A N 1
ATOM 774 C CA . HIS A 1 99 ? -2.346 -33.812 0.069 1 95.75 99 HIS A CA 1
ATOM 775 C C . HIS A 1 99 ? -1.11 -33 0.458 1 95.75 99 HIS A C 1
ATOM 777 O O . HIS A 1 99 ? -0.088 -33.594 0.844 1 95.75 99 HIS A O 1
ATOM 783 N N . TYR A 1 100 ? -1.188 -31.672 0.394 1 98 100 TYR A N 1
ATOM 784 C CA . TYR A 1 100 ? -0.181 -30.781 0.956 1 98 100 TYR A CA 1
ATOM 785 C C . TYR A 1 100 ? -0.656 -30.172 2.275 1 98 100 TYR A C 1
ATOM 787 O O . TYR A 1 100 ? -1.855 -29.969 2.477 1 98 100 TYR A O 1
ATOM 795 N N . GLN A 1 101 ? 0.263 -29.859 3.18 1 97.94 101 GLN A N 1
ATOM 796 C CA . GLN A 1 101 ? -0.048 -29.266 4.477 1 97.94 101 GLN A CA 1
ATOM 797 C C . GLN A 1 101 ? -0.026 -27.734 4.41 1 97.94 101 GLN A C 1
ATOM 799 O O . GLN A 1 101 ? -0.797 -27.078 5.102 1 97.94 101 GLN A O 1
ATOM 804 N N . LYS A 1 102 ? 0.918 -27.234 3.668 1 98.38 102 LYS A N 1
ATOM 805 C CA . LYS A 1 102 ? 1.129 -25.797 3.496 1 98.38 102 LYS A CA 1
ATOM 806 C C . LYS A 1 102 ? 1.439 -25.453 2.041 1 98.38 102 LYS A C 1
ATOM 808 O O . LYS A 1 102 ? 2.166 -26.188 1.369 1 98.38 102 LYS A O 1
ATOM 813 N N . CYS A 1 103 ? 0.802 -24.359 1.626 1 98.88 103 CYS A N 1
ATOM 814 C CA . CYS A 1 103 ? 1.039 -23.953 0.244 1 98.88 103 CYS A CA 1
ATOM 815 C C . CYS A 1 103 ? 1.235 -22.438 0.141 1 98.88 103 CYS A C 1
ATOM 817 O O . CYS A 1 103 ? 0.814 -21.688 1.026 1 98.88 103 CYS A O 1
ATOM 819 N N . VAL A 1 104 ? 1.945 -22.031 -0.836 1 98.94 104 VAL A N 1
ATOM 820 C CA . VAL A 1 104 ? 2.037 -20.641 -1.28 1 98.94 104 VAL A CA 1
ATOM 821 C C . VAL A 1 104 ? 1.485 -20.516 -2.697 1 98.94 104 VAL A C 1
ATOM 823 O O . VAL A 1 104 ? 2.045 -21.078 -3.641 1 98.94 104 VAL A O 1
ATOM 826 N N . PHE A 1 105 ? 0.387 -19.812 -2.795 1 98.94 105 PHE A N 1
ATOM 827 C CA . PHE A 1 105 ? -0.144 -19.531 -4.125 1 98.94 105 PHE A CA 1
ATOM 828 C C . PHE A 1 105 ? 0.612 -18.391 -4.781 1 98.94 105 PHE A C 1
ATOM 830 O O . PHE A 1 105 ? 0.922 -17.391 -4.129 1 98.94 105 PHE A O 1
ATOM 837 N N . MET A 1 106 ? 0.874 -18.531 -6.078 1 98.88 106 MET A N 1
ATOM 838 C CA . MET A 1 106 ? 1.512 -17.484 -6.875 1 98.88 106 MET A CA 1
ATOM 839 C C . MET A 1 106 ? 0.868 -17.391 -8.258 1 98.88 106 MET A C 1
ATOM 841 O O . MET A 1 106 ? 0.736 -18.391 -8.961 1 98.88 106 MET A O 1
ATOM 845 N N . ASP A 1 107 ? 0.482 -16.172 -8.664 1 98.12 107 ASP A N 1
ATOM 846 C CA . ASP A 1 107 ? 0.005 -15.992 -10.031 1 98.12 107 ASP A CA 1
ATOM 847 C C . ASP A 1 107 ? 1.082 -16.375 -11.047 1 98.12 107 ASP A C 1
ATOM 849 O O . ASP A 1 107 ? 2.277 -16.266 -10.758 1 98.12 107 ASP A O 1
ATOM 853 N N . ALA A 1 108 ? 0.638 -16.688 -12.195 1 98.19 108 ALA A N 1
ATOM 854 C CA . ALA A 1 108 ? 1.544 -17.203 -13.219 1 98.19 108 ALA A CA 1
ATOM 855 C C . ALA A 1 108 ? 2.391 -16.094 -13.82 1 98.19 108 ALA A C 1
ATOM 857 O O . ALA A 1 108 ? 3.379 -16.359 -14.508 1 98.19 108 ALA A O 1
ATOM 858 N N . ASP A 1 109 ? 2.006 -14.859 -13.594 1 97.25 109 ASP A N 1
ATOM 859 C CA . ASP A 1 109 ? 2.768 -13.734 -14.125 1 97.25 109 ASP A CA 1
ATOM 860 C C . ASP A 1 109 ? 3.752 -13.195 -13.086 1 97.25 109 ASP A C 1
ATOM 862 O O . ASP A 1 109 ? 3.93 -11.984 -12.969 1 97.25 109 ASP A O 1
ATOM 866 N N . MET A 1 110 ? 4.332 -14.055 -12.32 1 98.38 110 MET A N 1
ATOM 867 C CA . MET A 1 110 ? 5.344 -13.68 -11.344 1 98.38 110 MET A CA 1
ATOM 868 C C . MET A 1 110 ? 6.703 -14.258 -11.711 1 98.38 110 MET A C 1
ATOM 870 O O . MET A 1 110 ? 6.785 -15.234 -12.461 1 98.38 110 MET A O 1
ATOM 874 N N . LEU A 1 111 ? 7.781 -13.625 -11.258 1 98.31 111 LEU A N 1
ATOM 875 C CA . LEU A 1 111 ? 9.172 -14.008 -11.438 1 98.31 111 LEU A CA 1
ATOM 876 C C . LEU A 1 111 ? 9.906 -14.047 -10.102 1 98.31 111 LEU A C 1
ATOM 878 O O . LEU A 1 111 ? 9.945 -13.055 -9.375 1 98.31 111 LEU A O 1
ATOM 882 N N . VAL A 1 112 ? 10.477 -15.211 -9.797 1 98.81 112 VAL A N 1
ATOM 883 C CA . VAL A 1 112 ? 11.188 -15.375 -8.531 1 98.81 112 VAL A CA 1
ATOM 884 C C . VAL A 1 112 ? 12.664 -15.039 -8.719 1 98.81 112 VAL A C 1
ATOM 886 O O . VAL A 1 112 ? 13.328 -15.602 -9.602 1 98.81 112 VAL A O 1
ATOM 889 N N . LEU A 1 113 ? 13.148 -14.117 -7.891 1 98.31 113 LEU A N 1
ATOM 890 C CA . LEU A 1 113 ? 14.516 -13.625 -8.023 1 98.31 113 LEU A CA 1
ATOM 891 C C . LEU A 1 113 ? 15.438 -14.297 -7.012 1 98.31 113 LEU A C 1
ATOM 893 O O . LEU A 1 113 ? 16.641 -14.453 -7.258 1 98.31 113 LEU A O 1
ATOM 897 N N . GLN A 1 114 ? 14.906 -14.539 -5.863 1 98.62 114 GLN A N 1
ATOM 898 C CA . GLN A 1 114 ? 15.633 -15.164 -4.77 1 98.62 114 GLN A CA 1
ATOM 899 C C . GLN A 1 114 ? 14.773 -16.219 -4.078 1 98.62 114 GLN A C 1
ATOM 901 O O . GLN A 1 114 ? 13.547 -16.172 -4.137 1 98.62 114 GLN A O 1
ATOM 906 N N . ASN A 1 115 ? 15.516 -17.203 -3.455 1 98.75 115 ASN A N 1
ATOM 907 C CA . ASN A 1 115 ? 14.789 -18.234 -2.723 1 98.75 115 ASN A CA 1
ATOM 908 C C . ASN A 1 115 ? 13.867 -17.641 -1.671 1 98.75 115 ASN A C 1
ATOM 910 O O . ASN A 1 115 ? 14.242 -16.703 -0.969 1 98.75 115 ASN A O 1
ATOM 914 N N . CYS A 1 116 ? 12.641 -18.172 -1.622 1 98.69 116 CYS A N 1
ATOM 915 C CA . CYS A 1 116 ? 11.656 -17.656 -0.679 1 98.69 116 CYS A CA 1
ATOM 916 C C . CYS A 1 116 ? 10.945 -18.781 0.054 1 98.69 116 CYS A C 1
ATOM 918 O O . CYS A 1 116 ? 9.766 -18.672 0.378 1 98.69 116 CYS A O 1
ATOM 920 N N . ASP A 1 117 ? 11.594 -19.859 0.305 1 98.75 117 ASP A N 1
ATOM 921 C CA . ASP A 1 117 ? 11.031 -21.016 1.01 1 98.75 117 ASP A CA 1
ATOM 922 C C . ASP A 1 117 ? 10.594 -20.625 2.422 1 98.75 117 ASP A C 1
ATOM 924 O O . ASP A 1 117 ? 9.773 -21.312 3.027 1 98.75 117 ASP A O 1
ATOM 928 N N . GLU A 1 118 ? 11.102 -19.547 2.967 1 98.56 118 GLU A N 1
ATOM 929 C CA . GLU A 1 118 ? 10.742 -19.125 4.312 1 98.56 118 GLU A CA 1
ATOM 930 C C . GLU A 1 118 ? 9.266 -18.75 4.398 1 98.56 118 GLU A C 1
ATOM 932 O O . GLU A 1 118 ? 8.711 -18.656 5.492 1 98.56 118 GLU A O 1
ATOM 937 N N . LEU A 1 119 ? 8.633 -18.5 3.289 1 98.75 119 LEU A N 1
ATOM 938 C CA . LEU A 1 119 ? 7.199 -18.203 3.271 1 98.75 119 LEU A CA 1
ATOM 939 C C . LEU A 1 119 ? 6.41 -19.344 3.904 1 98.75 119 LEU A C 1
ATOM 941 O O . LEU A 1 119 ? 5.332 -19.125 4.461 1 98.75 119 LEU A O 1
ATOM 945 N N . PHE A 1 120 ? 6.926 -20.562 3.889 1 98.69 120 PHE A N 1
ATOM 946 C CA . PHE A 1 120 ? 6.211 -21.719 4.391 1 98.69 120 PHE A CA 1
ATOM 947 C C . PHE A 1 120 ? 6.215 -21.75 5.914 1 98.69 120 PHE A C 1
ATOM 949 O O . PHE A 1 120 ? 5.488 -22.531 6.531 1 98.69 120 PHE A O 1
ATOM 956 N N . ASP A 1 121 ? 6.941 -20.844 6.535 1 98.19 121 ASP A N 1
ATOM 957 C CA . ASP A 1 121 ? 6.93 -20.688 7.984 1 98.19 121 ASP A CA 1
ATOM 958 C C . ASP A 1 121 ? 5.789 -19.781 8.43 1 98.19 121 ASP A C 1
ATOM 960 O O . ASP A 1 121 ? 5.559 -19.609 9.633 1 98.19 121 ASP A O 1
ATOM 964 N N . ARG A 1 122 ? 5.051 -19.203 7.504 1 98.12 122 ARG A N 1
ATOM 965 C CA . ARG A 1 122 ? 3.988 -18.25 7.809 1 98.12 122 ARG A CA 1
ATOM 966 C C . ARG A 1 122 ? 2.635 -18.953 7.891 1 98.12 122 ARG A C 1
ATOM 968 O O . ARG A 1 122 ? 2.477 -20.062 7.402 1 98.12 122 ARG A O 1
ATOM 975 N N . CYS A 1 123 ? 1.684 -18.297 8.469 1 97.56 123 CYS A N 1
ATOM 976 C CA . CYS A 1 123 ? 0.368 -18.891 8.672 1 97.56 123 CYS A CA 1
ATOM 977 C C . CYS A 1 123 ? -0.608 -18.438 7.594 1 97.56 123 CYS A C 1
ATOM 979 O O . CYS A 1 123 ? -0.312 -17.531 6.824 1 97.56 123 CYS A O 1
ATOM 981 N N . GLU A 1 124 ? -1.777 -19.188 7.516 1 98 124 GLU A N 1
ATOM 982 C CA . GLU A 1 124 ? -2.91 -18.75 6.707 1 98 124 GLU A CA 1
ATOM 983 C C . GLU A 1 124 ? -3.658 -17.594 7.387 1 98 124 GLU A C 1
ATOM 985 O O . GLU A 1 124 ? -3.959 -17.672 8.578 1 98 124 GLU A O 1
ATOM 990 N N . LEU A 1 125 ? -3.893 -16.625 6.793 1 98.25 125 LEU A N 1
ATOM 991 C CA . LEU A 1 125 ? -3.506 -16.25 5.441 1 98.25 125 LEU A CA 1
ATOM 992 C C . LEU A 1 125 ? -2.471 -15.125 5.473 1 98.25 125 LEU A C 1
ATOM 994 O O . LEU A 1 125 ? -2.727 -14.047 6.02 1 98.25 125 LEU A O 1
ATOM 998 N N . SER A 1 126 ? -1.274 -15.422 5.102 1 98.81 126 SER A N 1
ATOM 999 C CA . SER A 1 126 ? -0.246 -14.398 4.977 1 98.81 126 SER A CA 1
ATOM 1000 C C . SER A 1 126 ? -0.138 -13.891 3.541 1 98.81 126 SER A C 1
ATOM 1002 O O . SER A 1 126 ? -0.156 -14.688 2.598 1 98.81 126 SER A O 1
ATOM 1004 N N . ALA A 1 127 ? -0.152 -12.609 3.393 1 98.81 127 ALA A N 1
ATOM 1005 C CA . ALA A 1 127 ? -0.121 -11.984 2.072 1 98.81 127 ALA A CA 1
ATOM 1006 C C . ALA A 1 127 ? 0.466 -10.578 2.145 1 98.81 127 ALA A C 1
ATOM 1008 O O . ALA A 1 127 ? 0.771 -10.086 3.23 1 98.81 127 ALA A O 1
ATOM 1009 N N . VAL A 1 128 ? 0.69 -10.016 0.987 1 98.06 128 VAL A N 1
ATOM 1010 C CA . VAL A 1 128 ? 1.271 -8.688 0.889 1 98.06 128 VAL A CA 1
ATOM 1011 C C . VAL A 1 128 ? 0.161 -7.652 0.708 1 98.06 128 VAL A C 1
ATOM 1013 O O . VAL A 1 128 ? -0.77 -7.859 -0.073 1 98.06 128 VAL A O 1
ATOM 1016 N N . PRO A 1 129 ? 0.227 -6.52 1.441 1 96.19 129 PRO A N 1
ATOM 1017 C CA . PRO A 1 129 ? -0.758 -5.461 1.202 1 96.19 129 PRO A CA 1
ATOM 1018 C C . PRO A 1 129 ? -0.774 -4.988 -0.25 1 96.19 129 PRO A C 1
ATOM 1020 O O . PRO A 1 129 ? 0.281 -4.867 -0.876 1 96.19 129 PRO A O 1
ATOM 1023 N N . ASP A 1 130 ? -2.004 -4.758 -0.693 1 94.5 130 ASP A N 1
ATOM 1024 C CA . ASP A 1 130 ? -2.174 -4.254 -2.051 1 94.5 130 ASP A CA 1
ATOM 1025 C C . ASP A 1 130 ? -1.78 -2.779 -2.141 1 94.5 130 ASP A C 1
ATOM 1027 O O . ASP A 1 130 ? -2.145 -1.979 -1.277 1 94.5 130 ASP A O 1
ATOM 1031 N N . ILE A 1 131 ? -1.113 -2.383 -3.164 1 89.25 131 ILE A N 1
ATOM 1032 C CA . ILE A 1 131 ? -0.589 -1.024 -3.26 1 89.25 131 ILE A CA 1
ATOM 1033 C C . ILE A 1 131 ? -1.683 -0.083 -3.76 1 89.25 131 ILE A C 1
ATOM 1035 O O . ILE A 1 131 ? -1.504 1.138 -3.768 1 89.25 131 ILE A O 1
ATOM 1039 N N . GLY A 1 132 ? -2.783 -0.569 -4.156 1 88.12 132 GLY A N 1
ATOM 1040 C CA . GLY A 1 132 ? -3.91 0.285 -4.496 1 88.12 132 GLY A CA 1
ATOM 1041 C C . GLY A 1 132 ? -4.758 0.656 -3.295 1 88.12 132 GLY A C 1
ATOM 1042 O O . GLY A 1 132 ? -5.305 1.759 -3.23 1 88.12 132 GLY A O 1
ATOM 1043 N N . TRP A 1 133 ? -4.891 -0.252 -2.445 1 93.19 133 TRP A N 1
ATOM 1044 C CA . TRP A 1 133 ? -5.625 -0.109 -1.192 1 93.19 133 TRP A CA 1
ATOM 1045 C C . TRP A 1 133 ? -5.039 -1.01 -0.112 1 93.19 133 TRP A C 1
ATOM 1047 O O . TRP A 1 133 ? -5.492 -2.143 0.075 1 93.19 133 TRP A O 1
ATOM 1057 N N . PRO A 1 134 ? -4.18 -0.494 0.694 1 94.31 134 PRO A N 1
ATOM 1058 C CA . PRO A 1 134 ? -3.328 -1.347 1.527 1 94.31 134 PRO A CA 1
ATOM 1059 C C . PRO A 1 134 ? -4.098 -2.016 2.664 1 94.31 134 PRO A C 1
ATOM 1061 O O . PRO A 1 134 ? -3.551 -2.879 3.357 1 94.31 134 PRO A O 1
ATOM 1064 N N . ASP A 1 135 ? -5.402 -1.728 2.844 1 96.19 135 ASP A N 1
ATOM 1065 C CA . ASP A 1 135 ? -6.23 -2.49 3.771 1 96.19 135 ASP A CA 1
ATOM 1066 C C . ASP A 1 135 ? -6.504 -3.895 3.236 1 96.19 135 ASP A C 1
ATOM 1068 O O . ASP A 1 135 ? -6.93 -4.777 3.984 1 96.19 135 ASP A O 1
ATOM 1072 N N . CYS A 1 136 ? -6.324 -4.008 1.969 1 96.69 136 CYS A N 1
ATOM 1073 C CA . CYS A 1 136 ? -6.496 -5.301 1.31 1 96.69 136 CYS A CA 1
ATOM 1074 C C . CYS A 1 136 ? -5.148 -5.945 1.015 1 96.69 136 CYS A C 1
ATOM 1076 O O . CYS A 1 136 ? -4.141 -5.25 0.872 1 96.69 136 CYS A O 1
ATOM 1078 N N . PHE A 1 137 ? -5.191 -7.262 0.995 1 97.62 137 PHE A N 1
ATOM 1079 C CA . PHE A 1 137 ? -4.012 -7.93 0.459 1 97.62 137 PHE A CA 1
ATOM 1080 C C . PHE A 1 137 ? -4.18 -8.211 -1.03 1 97.62 137 PHE A C 1
ATOM 1082 O O . PHE A 1 137 ? -5.301 -8.273 -1.534 1 97.62 137 PHE A O 1
ATOM 1089 N N . ASN A 1 138 ? -3.053 -8.211 -1.756 1 96.12 138 ASN A N 1
ATOM 1090 C CA . ASN A 1 138 ? -3.029 -8.656 -3.146 1 96.12 138 ASN A CA 1
ATOM 1091 C C . ASN A 1 138 ? -3.1 -10.172 -3.25 1 96.12 138 ASN A C 1
ATOM 1093 O O . ASN A 1 138 ? -2.27 -10.883 -2.672 1 96.12 138 ASN A O 1
ATOM 1097 N N . SER A 1 139 ? -4.047 -10.648 -3.98 1 97.62 139 SER A N 1
ATOM 1098 C CA . SER A 1 139 ? -4.34 -12.078 -3.984 1 97.62 139 SER A CA 1
ATOM 1099 C C . SER A 1 139 ? -3.457 -12.82 -4.984 1 97.62 139 SER A C 1
ATOM 1101 O O . SER A 1 139 ? -3.666 -14.008 -5.246 1 97.62 139 SER A O 1
ATOM 1103 N N . GLY A 1 140 ? -2.5 -12.141 -5.531 1 97.69 140 GLY A N 1
ATOM 1104 C CA . GLY A 1 140 ? -1.577 -12.805 -6.441 1 97.69 140 GLY A CA 1
ATOM 1105 C C . GLY A 1 140 ? -0.59 -13.711 -5.73 1 97.69 140 GLY A C 1
ATOM 1106 O O . GLY A 1 140 ? -0.005 -14.602 -6.348 1 97.69 140 GLY A O 1
ATOM 1107 N N . MET A 1 141 ? -0.414 -13.461 -4.5 1 98.62 141 MET A N 1
ATOM 1108 C CA . MET A 1 141 ? 0.465 -14.289 -3.682 1 98.62 141 MET A CA 1
ATOM 1109 C C . MET A 1 141 ? -0.048 -14.367 -2.248 1 98.62 141 MET A C 1
ATOM 1111 O O . MET A 1 141 ? -0.284 -13.344 -1.607 1 98.62 141 MET A O 1
ATOM 1115 N N . PHE A 1 142 ? -0.234 -15.586 -1.744 1 98.94 142 PHE A N 1
ATOM 1116 C CA . PHE A 1 142 ? -0.622 -15.75 -0.348 1 98.94 142 PHE A CA 1
ATOM 1117 C C . PHE A 1 142 ? -0.238 -17.141 0.16 1 98.94 142 PHE A C 1
ATOM 1119 O O . PHE A 1 142 ? -0.174 -18.094 -0.616 1 98.94 142 PHE A O 1
ATOM 1126 N N . VAL A 1 143 ? 0.009 -17.203 1.428 1 98.94 143 VAL A N 1
ATOM 1127 C CA . VAL A 1 143 ? 0.246 -18.453 2.123 1 98.94 143 VAL A CA 1
ATOM 1128 C C . VAL A 1 143 ? -1.078 -19.031 2.631 1 98.94 143 VAL A C 1
ATOM 1130 O O . VAL A 1 143 ? -1.896 -18.297 3.197 1 98.94 143 VAL A O 1
ATOM 1133 N N . PHE A 1 144 ? -1.277 -20.281 2.35 1 98.88 144 PHE A N 1
ATOM 1134 C CA . PHE A 1 144 ? -2.531 -20.875 2.807 1 98.88 144 PHE A CA 1
ATOM 1135 C C . PHE A 1 144 ? -2.33 -22.328 3.213 1 98.88 144 PHE A C 1
ATOM 1137 O O . PHE A 1 144 ? -1.265 -22.906 2.979 1 98.88 144 PHE A O 1
ATOM 1144 N N . GLU A 1 145 ? -3.305 -22.828 3.889 1 98.75 145 GLU A N 1
ATOM 1145 C CA . GLU A 1 145 ? -3.373 -24.234 4.281 1 98.75 145 GLU A CA 1
ATOM 1146 C C . GLU A 1 145 ? -4.555 -24.938 3.617 1 98.75 145 GLU A C 1
ATOM 1148 O O . GLU A 1 145 ? -5.711 -24.656 3.947 1 98.75 145 GLU A O 1
ATOM 1153 N N . PRO A 1 146 ? -4.199 -25.828 2.711 1 98.44 146 PRO A N 1
ATOM 1154 C CA . PRO A 1 146 ? -5.285 -26.531 2.023 1 98.44 146 PRO A CA 1
ATOM 1155 C C . PRO A 1 146 ? -6.273 -27.188 2.988 1 98.44 146 PRO A C 1
ATOM 1157 O O . PRO A 1 146 ? -5.863 -27.766 3.992 1 98.44 146 PRO A O 1
ATOM 1160 N N . SER A 1 147 ? -7.523 -27 2.703 1 98.25 147 SER A N 1
ATOM 1161 C CA . SER A 1 147 ? -8.633 -27.484 3.523 1 98.25 147 SER A CA 1
ATOM 1162 C C . SER A 1 147 ? -9.93 -27.531 2.725 1 98.25 147 SER A C 1
ATOM 1164 O O . SER A 1 147 ? -10.391 -26.5 2.217 1 98.25 147 SER A O 1
ATOM 1166 N N . ARG A 1 148 ? -10.508 -28.719 2.711 1 96.38 148 ARG A N 1
ATOM 1167 C CA . ARG A 1 148 ? -11.797 -28.859 2.045 1 96.38 148 ARG A CA 1
ATOM 1168 C C . ARG A 1 148 ? -12.852 -27.969 2.713 1 96.38 148 ARG A C 1
ATOM 1170 O O . ARG A 1 148 ? -13.688 -27.375 2.033 1 96.38 148 ARG A O 1
ATOM 1177 N N . ALA A 1 149 ? -12.766 -27.891 3.973 1 97.62 149 ALA A N 1
ATOM 1178 C CA . ALA A 1 149 ? -13.711 -27.062 4.727 1 97.62 149 ALA A CA 1
ATOM 1179 C C . ALA A 1 149 ? -13.586 -25.594 4.328 1 97.62 149 ALA A C 1
ATOM 1181 O O . ALA A 1 149 ? -14.602 -24.906 4.141 1 97.62 149 ALA A O 1
ATOM 1182 N N . THR A 1 150 ? -12.367 -25.109 4.207 1 97.88 150 THR A N 1
ATOM 1183 C CA . THR A 1 150 ? -12.148 -23.734 3.797 1 97.88 150 THR A CA 1
ATOM 1184 C C . THR A 1 150 ? -12.656 -23.5 2.375 1 97.88 150 THR A C 1
ATOM 1186 O O . THR A 1 150 ? -13.297 -22.484 2.094 1 97.88 150 THR A O 1
ATOM 1189 N N . HIS A 1 151 ? -12.406 -24.469 1.526 1 96.31 151 HIS A N 1
ATOM 1190 C CA . HIS A 1 151 ? -12.891 -24.359 0.155 1 96.31 151 HIS A CA 1
ATOM 1191 C C . HIS A 1 151 ? -14.406 -24.234 0.115 1 96.31 151 HIS A C 1
ATOM 1193 O O . HIS A 1 151 ? -14.945 -23.328 -0.542 1 96.31 151 HIS A O 1
ATOM 1199 N N . GLU A 1 152 ? -15.078 -25.078 0.804 1 94.69 152 GLU A N 1
ATOM 1200 C CA . GLU A 1 152 ? -16.531 -25.078 0.829 1 94.69 152 GLU A CA 1
ATOM 1201 C C . GLU A 1 152 ? -17.078 -23.781 1.424 1 94.69 152 GLU A C 1
ATOM 1203 O O . GLU A 1 152 ? -18.062 -23.234 0.938 1 94.69 152 GLU A O 1
ATOM 1208 N N . ALA A 1 153 ? -16.438 -23.328 2.436 1 96.69 153 ALA A N 1
ATOM 1209 C CA . ALA A 1 153 ? -16.844 -22.078 3.061 1 96.69 153 ALA A CA 1
ATOM 1210 C C . ALA A 1 153 ? -16.688 -20.906 2.1 1 96.69 153 ALA A C 1
ATOM 1212 O O . ALA A 1 153 ? -17.531 -20.016 2.039 1 96.69 153 ALA A O 1
ATOM 1213 N N . LEU A 1 154 ? -15.609 -20.891 1.377 1 96.19 154 LEU A N 1
ATOM 1214 C CA . LEU A 1 154 ? -15.352 -19.859 0.382 1 96.19 154 LEU A CA 1
ATOM 1215 C C . LEU A 1 154 ? -16.406 -19.891 -0.715 1 96.19 154 LEU A C 1
ATOM 1217 O O . LEU A 1 154 ? -16.906 -18.828 -1.129 1 96.19 154 LEU A O 1
ATOM 1221 N N . LEU A 1 155 ? -16.734 -21.062 -1.173 1 92.62 155 LEU A N 1
ATOM 1222 C CA . LEU A 1 155 ? -17.75 -21.219 -2.209 1 92.62 155 LEU A CA 1
ATOM 1223 C C . LEU A 1 155 ? -19.109 -20.688 -1.728 1 92.62 155 LEU A C 1
ATOM 1225 O O . LEU A 1 155 ? -19.766 -19.938 -2.436 1 92.62 155 LEU A O 1
ATOM 1229 N N . LYS A 1 156 ? -19.438 -21.094 -0.587 1 93.38 156 LYS A N 1
ATOM 1230 C CA . LYS A 1 156 ? -20.703 -20.641 -0.019 1 93.38 156 LYS A CA 1
ATOM 1231 C C . LYS A 1 156 ? -20.719 -19.125 0.141 1 93.38 156 LYS A C 1
ATOM 1233 O O . LYS A 1 156 ? -21.719 -18.469 -0.172 1 93.38 156 LYS A O 1
ATOM 1238 N N . TYR A 1 157 ? -19.656 -18.594 0.601 1 95.56 157 TYR A N 1
ATOM 1239 C CA . TYR A 1 157 ? -19.562 -17.156 0.766 1 95.56 157 TYR A CA 1
ATOM 1240 C C . TYR A 1 157 ? -19.734 -16.438 -0.569 1 95.56 157 TYR A C 1
ATOM 1242 O O . TYR A 1 157 ? -20.438 -15.438 -0.657 1 95.56 157 TYR A O 1
ATOM 1250 N N . ALA A 1 158 ? -19.094 -16.953 -1.532 1 93.56 158 ALA A N 1
ATOM 1251 C CA . ALA A 1 158 ? -19.188 -16.375 -2.869 1 93.56 158 ALA A CA 1
ATOM 1252 C C . ALA A 1 158 ? -20.625 -16.375 -3.383 1 93.56 158 ALA A C 1
ATOM 1254 O O . ALA A 1 158 ? -21.062 -15.398 -3.996 1 93.56 158 ALA A O 1
ATOM 1255 N N . ILE A 1 159 ? -21.297 -17.406 -3.18 1 90.69 159 ILE A N 1
ATOM 1256 C CA . ILE A 1 159 ? -22.672 -17.531 -3.631 1 90.69 159 ILE A CA 1
ATOM 1257 C C . ILE A 1 159 ? -23.547 -16.531 -2.893 1 90.69 159 ILE A C 1
ATOM 1259 O O . ILE A 1 159 ? -24.359 -15.828 -3.51 1 90.69 159 ILE A O 1
ATOM 1263 N N . ASP A 1 160 ? -23.312 -16.406 -1.608 1 93.25 160 ASP A N 1
ATOM 1264 C CA . ASP A 1 160 ? -24.172 -15.586 -0.758 1 93.25 160 ASP A CA 1
ATOM 1265 C C . ASP A 1 160 ? -23.859 -14.102 -0.924 1 93.25 160 ASP A C 1
ATOM 1267 O O . ASP A 1 160 ? -24.766 -13.258 -0.861 1 93.25 160 ASP A O 1
ATOM 1271 N N . HIS A 1 161 ? -22.562 -13.734 -1.131 1 93.44 161 HIS A N 1
ATOM 1272 C CA . HIS A 1 161 ? -22.188 -12.328 -0.992 1 93.44 161 HIS A CA 1
ATOM 1273 C C . HIS A 1 161 ? -21.531 -11.805 -2.268 1 93.44 161 HIS A C 1
ATOM 1275 O O . HIS A 1 161 ? -21.422 -10.594 -2.461 1 93.44 161 HIS A O 1
ATOM 1281 N N . GLY A 1 162 ? -21.047 -12.711 -3.086 1 92.31 162 GLY A N 1
ATOM 1282 C CA . GLY A 1 162 ? -20.297 -12.289 -4.254 1 92.31 162 GLY A CA 1
ATOM 1283 C C . GLY A 1 162 ? -18.906 -11.773 -3.918 1 92.31 162 GLY A C 1
ATOM 1284 O O . GLY A 1 162 ? -18.266 -12.258 -2.986 1 92.31 162 GLY A O 1
ATOM 1285 N N . SER A 1 163 ? -18.406 -10.969 -4.801 1 94 163 SER A N 1
ATOM 1286 C CA . SER A 1 163 ? -17.109 -10.312 -4.684 1 94 163 SER A CA 1
ATOM 1287 C C . SER A 1 163 ? -17.203 -8.828 -5.02 1 94 163 SER A C 1
ATOM 1289 O O . SER A 1 163 ? -17.828 -8.453 -6.008 1 94 163 SER A O 1
ATOM 1291 N N . PHE A 1 164 ? -16.5 -7.988 -4.215 1 93.25 164 PHE A N 1
ATOM 1292 C CA . PHE A 1 164 ? -16.688 -6.559 -4.43 1 93.25 164 PHE A CA 1
ATOM 1293 C C . PHE A 1 164 ? -15.914 -6.09 -5.648 1 93.25 164 PHE A C 1
ATOM 1295 O O . PHE A 1 164 ? -16.141 -4.98 -6.145 1 93.25 164 PHE A O 1
ATOM 1302 N N . ASP A 1 165 ? -14.977 -6.883 -6.09 1 92.81 165 ASP A N 1
ATOM 1303 C CA . ASP A 1 165 ? -14.266 -6.461 -7.293 1 92.81 165 ASP A CA 1
ATOM 1304 C C . ASP A 1 165 ? -14.539 -7.41 -8.453 1 92.81 165 ASP A C 1
ATOM 1306 O O . ASP A 1 165 ? -13.844 -7.367 -9.477 1 92.81 165 ASP A O 1
ATOM 1310 N N . GLY A 1 166 ? -15.469 -8.352 -8.227 1 91.31 166 GLY A N 1
ATOM 1311 C CA . GLY A 1 166 ? -15.797 -9.305 -9.273 1 91.31 166 GLY A CA 1
ATOM 1312 C C . GLY A 1 166 ? -14.719 -10.352 -9.484 1 91.31 166 GLY A C 1
ATOM 1313 O O . GLY A 1 166 ? -14.773 -11.117 -10.453 1 91.31 166 GLY A O 1
ATOM 1314 N N . GLY A 1 167 ? -13.703 -10.398 -8.641 1 93.81 167 GLY A N 1
ATOM 1315 C CA . GLY A 1 167 ? -12.602 -11.336 -8.766 1 93.81 167 GLY A CA 1
ATOM 1316 C C . GLY A 1 167 ? -12.203 -11.977 -7.441 1 93.81 167 GLY A C 1
ATOM 1317 O O . GLY A 1 167 ? -12.977 -11.945 -6.477 1 93.81 167 GLY A O 1
ATOM 1318 N N . ASP A 1 168 ? -11.094 -12.672 -7.516 1 95.81 168 ASP A N 1
ATOM 1319 C CA . ASP A 1 168 ? -10.656 -13.414 -6.34 1 95.81 168 ASP A CA 1
ATOM 1320 C C . ASP A 1 168 ? -10.211 -12.469 -5.223 1 95.81 168 ASP A C 1
ATOM 1322 O O . ASP A 1 168 ? -10.414 -12.766 -4.043 1 95.81 168 ASP A O 1
ATOM 1326 N N . GLN A 1 169 ? -9.656 -11.359 -5.594 1 96.38 169 GLN A N 1
ATOM 1327 C CA . GLN A 1 169 ? -9.141 -10.469 -4.559 1 96.38 169 GLN A CA 1
ATOM 1328 C C . GLN A 1 169 ? -10.266 -9.93 -3.684 1 96.38 169 GLN A C 1
ATOM 1330 O O . GLN A 1 169 ? -10.156 -9.914 -2.457 1 96.38 169 GLN A O 1
ATOM 1335 N N . GLY A 1 170 ? -11.344 -9.445 -4.348 1 97.19 170 GLY A N 1
ATOM 1336 C CA . GLY A 1 170 ? -12.484 -8.977 -3.582 1 97.19 170 GLY A CA 1
ATOM 1337 C C . GLY A 1 170 ? -13.109 -10.055 -2.717 1 97.19 170 GLY A C 1
ATOM 1338 O O . GLY A 1 170 ? -13.484 -9.805 -1.57 1 97.19 170 GLY A O 1
ATOM 1339 N N . LEU A 1 171 ? -13.188 -11.281 -3.217 1 96.81 171 LEU A N 1
ATOM 1340 C CA . LEU A 1 171 ? -13.766 -12.406 -2.484 1 96.81 171 LEU A CA 1
ATOM 1341 C C . LEU A 1 171 ? -12.898 -12.766 -1.28 1 96.81 171 LEU A C 1
ATOM 1343 O O . LEU A 1 171 ? -13.398 -12.859 -0.157 1 96.81 171 LEU A O 1
ATOM 1347 N N . LEU A 1 172 ? -11.641 -12.945 -1.498 1 98.44 172 LEU A N 1
ATOM 1348 C CA . LEU A 1 172 ? -10.75 -13.422 -0.449 1 98.44 172 LEU A CA 1
ATOM 1349 C C . LEU A 1 172 ? -10.609 -12.391 0.66 1 98.44 172 LEU A C 1
ATOM 1351 O O . LEU A 1 172 ? -10.57 -12.734 1.842 1 98.44 172 LEU A O 1
ATOM 1355 N N . ASN A 1 173 ? -10.531 -11.102 0.305 1 98.31 173 ASN A N 1
ATOM 1356 C CA . ASN A 1 173 ? -10.445 -10.062 1.326 1 98.31 173 ASN A CA 1
ATOM 1357 C C . ASN A 1 173 ? -11.734 -9.969 2.137 1 98.31 173 ASN A C 1
ATOM 1359 O O . ASN A 1 173 ? -11.703 -9.656 3.328 1 98.31 173 ASN A O 1
ATOM 1363 N N . SER A 1 174 ? -12.891 -10.211 1.462 1 97.56 174 SER A N 1
ATOM 1364 C CA . SER A 1 174 ? -14.164 -10.203 2.182 1 97.56 174 SER A CA 1
ATOM 1365 C C . SER A 1 174 ? -14.273 -11.406 3.113 1 97.56 174 SER A C 1
ATOM 1367 O O . SER A 1 174 ? -14.758 -11.281 4.238 1 97.56 174 SER A O 1
ATOM 1369 N N . PHE A 1 175 ? -13.836 -12.531 2.682 1 98.19 175 PHE A N 1
ATOM 1370 C CA . PHE A 1 175 ? -13.914 -13.758 3.465 1 98.19 175 PHE A CA 1
ATOM 1371 C C . PHE A 1 175 ? -12.938 -13.719 4.637 1 98.19 175 PHE A C 1
ATOM 1373 O O . PHE A 1 175 ? -13.312 -14.016 5.773 1 98.19 175 PHE A O 1
ATOM 1380 N N . PHE A 1 176 ? -11.664 -13.383 4.348 1 98.31 176 PHE A N 1
ATOM 1381 C CA . PHE A 1 176 ? -10.656 -13.195 5.383 1 98.31 176 PHE A CA 1
ATOM 1382 C C . PHE A 1 176 ? -10.656 -11.75 5.879 1 98.31 176 PHE A C 1
ATOM 1384 O O . PHE A 1 176 ? -9.617 -11.086 5.863 1 98.31 176 PHE A O 1
ATOM 1391 N N . SER A 1 177 ? -11.711 -11.32 6.434 1 96.5 177 SER A N 1
ATOM 1392 C CA . SER A 1 177 ? -12.008 -9.914 6.664 1 96.5 177 SER A CA 1
ATOM 1393 C C . SER A 1 177 ? -11.188 -9.352 7.824 1 96.5 177 SER A C 1
ATOM 1395 O O . SER A 1 177 ? -11.023 -8.141 7.945 1 96.5 177 SER A O 1
ATOM 1397 N N . GLN A 1 178 ? -10.633 -10.227 8.656 1 96.88 178 GLN A N 1
ATOM 1398 C CA . GLN A 1 178 ? -9.875 -9.766 9.812 1 96.88 178 GLN A CA 1
ATOM 1399 C C . GLN A 1 178 ? -8.406 -9.562 9.469 1 96.88 178 GLN A C 1
ATOM 1401 O O . GLN A 1 178 ? -7.633 -9.047 10.281 1 96.88 178 GLN A O 1
ATOM 1406 N N . TRP A 1 179 ? -7.992 -9.883 8.273 1 97.88 179 TRP A N 1
ATOM 1407 C CA . TRP A 1 179 ? -6.59 -9.875 7.867 1 97.88 179 TRP A CA 1
ATOM 1408 C C . TRP A 1 179 ? -5.969 -8.5 8.062 1 97.88 179 TRP A C 1
ATOM 1410 O O . TRP A 1 179 ? -4.832 -8.383 8.531 1 97.88 179 TRP A O 1
ATOM 1420 N N . SER A 1 180 ? -6.723 -7.473 7.824 1 95.69 180 SER A N 1
ATOM 1421 C CA . SER A 1 180 ? -6.18 -6.121 7.758 1 95.69 180 SER A CA 1
ATOM 1422 C C . SER A 1 180 ? -5.875 -5.578 9.148 1 95.69 180 SER A C 1
ATOM 1424 O O . SER A 1 180 ? -5.156 -4.59 9.297 1 95.69 180 SER A O 1
ATOM 1426 N N . HIS A 1 181 ? -6.379 -6.223 10.203 1 94.56 181 HIS A N 1
ATOM 1427 C CA . HIS A 1 181 ? -6.25 -5.527 11.477 1 94.56 181 HIS A CA 1
ATOM 1428 C C . HIS A 1 181 ? -5.934 -6.5 12.609 1 94.56 181 HIS A C 1
ATOM 1430 O O . HIS A 1 181 ? -5.754 -6.086 13.758 1 94.56 181 HIS A O 1
ATOM 1436 N N . GLU A 1 182 ? -5.762 -7.734 12.312 1 95.44 182 GLU A N 1
ATOM 1437 C CA . GLU A 1 182 ? -5.727 -8.711 13.398 1 95.44 182 GLU A CA 1
ATOM 1438 C C . GLU A 1 182 ? -4.289 -9.031 13.797 1 95.44 182 GLU A C 1
ATOM 1440 O O . GLU A 1 182 ? -3.957 -9.031 14.984 1 95.44 182 GLU A O 1
ATOM 1445 N N . ASP A 1 183 ? -3.471 -9.336 12.891 1 97.19 183 ASP A N 1
ATOM 1446 C CA . ASP A 1 183 ? -2.152 -9.883 13.203 1 97.19 183 ASP A CA 1
ATOM 1447 C C . ASP A 1 183 ? -1.106 -9.391 12.203 1 97.19 183 ASP A C 1
ATOM 1449 O O . ASP A 1 183 ? -1.157 -9.742 11.023 1 97.19 183 ASP A O 1
ATOM 1453 N N . ILE A 1 184 ? -0.112 -8.68 12.734 1 97.25 184 ILE A N 1
ATOM 1454 C CA . ILE A 1 184 ? 0.91 -8.07 11.898 1 97.25 184 ILE A CA 1
ATOM 1455 C C . ILE A 1 184 ? 1.786 -9.156 11.273 1 97.25 184 ILE A C 1
ATOM 1457 O O . ILE A 1 184 ? 2.385 -8.945 10.219 1 97.25 184 ILE A O 1
ATOM 1461 N N . SER A 1 185 ? 1.822 -10.266 11.859 1 96.88 185 SER A N 1
ATOM 1462 C CA . SER A 1 185 ? 2.688 -11.336 11.367 1 96.88 185 SER A CA 1
ATOM 1463 C C . SER A 1 185 ? 2.178 -11.898 10.039 1 96.88 185 SER A C 1
ATOM 1465 O O . SER A 1 185 ? 2.906 -12.602 9.336 1 96.88 185 SER A O 1
ATOM 1467 N N . THR A 1 186 ? 0.939 -11.594 9.656 1 98.06 186 THR A N 1
ATOM 1468 C CA . THR A 1 186 ? 0.379 -12.102 8.406 1 98.06 186 THR A CA 1
ATOM 1469 C C . THR A 1 186 ? 0.6 -11.109 7.273 1 98.06 186 THR A C 1
ATOM 1471 O O . THR A 1 186 ? 0.296 -11.398 6.117 1 98.06 186 THR A O 1
ATOM 1474 N N . HIS A 1 187 ? 1.083 -9.945 7.621 1 98.25 187 HIS A N 1
ATOM 1475 C CA . HIS A 1 187 ? 1.465 -8.969 6.613 1 98.25 187 HIS A CA 1
ATOM 1476 C C . HIS A 1 187 ? 2.891 -9.203 6.125 1 98.25 187 HIS A C 1
ATOM 1478 O O . HIS A 1 187 ? 3.852 -8.945 6.855 1 98.25 187 HIS A O 1
ATOM 1484 N N . LEU A 1 188 ? 2.984 -9.68 4.938 1 98.5 188 LEU A N 1
ATOM 1485 C CA . LEU A 1 188 ? 4.301 -9.938 4.367 1 98.5 188 LEU A CA 1
ATOM 1486 C C . LEU A 1 188 ? 4.895 -8.672 3.766 1 98.5 188 LEU A C 1
ATOM 1488 O O . LEU A 1 188 ? 4.156 -7.758 3.385 1 98.5 188 LEU A O 1
ATOM 1492 N N . SER A 1 189 ? 6.207 -8.648 3.711 1 97.5 189 SER A N 1
ATOM 1493 C CA . SER A 1 189 ? 6.914 -7.547 3.068 1 97.5 189 SER A CA 1
ATOM 1494 C C . SER A 1 189 ? 6.586 -7.469 1.583 1 97.5 189 SER A C 1
ATOM 1496 O O . SER A 1 189 ? 6.332 -8.492 0.942 1 97.5 189 SER A O 1
ATOM 1498 N N . PHE A 1 190 ? 6.676 -6.262 1.085 1 96.62 190 PHE A N 1
ATOM 1499 C CA . PHE A 1 190 ? 6.414 -5.988 -0.323 1 96.62 190 PHE A CA 1
ATOM 1500 C C . PHE A 1 190 ? 7.398 -6.734 -1.214 1 96.62 190 PHE A C 1
ATOM 1502 O O . PHE A 1 190 ? 7.125 -6.961 -2.395 1 96.62 190 PHE A O 1
ATOM 1509 N N . ILE A 1 191 ? 8.469 -7.223 -0.679 1 96.94 191 ILE A N 1
ATOM 1510 C CA . ILE A 1 191 ? 9.531 -7.879 -1.442 1 96.94 191 ILE A CA 1
ATOM 1511 C C . ILE A 1 191 ? 9.023 -9.227 -1.969 1 96.94 191 ILE A C 1
ATOM 1513 O O . ILE A 1 191 ? 9.648 -9.82 -2.848 1 96.94 191 ILE A O 1
ATOM 1517 N N . TYR A 1 192 ? 7.898 -9.727 -1.476 1 98.5 192 TYR A N 1
ATOM 1518 C CA . TYR A 1 192 ? 7.383 -11.023 -1.879 1 98.5 192 TYR A CA 1
ATOM 1519 C C . TYR A 1 192 ? 6.316 -10.883 -2.959 1 98.5 192 TYR A C 1
ATOM 1521 O O . TYR A 1 192 ? 5.793 -11.875 -3.459 1 98.5 192 TYR A O 1
ATOM 1529 N N . ASN A 1 193 ? 5.93 -9.734 -3.332 1 97.31 193 ASN A N 1
ATOM 1530 C CA . ASN A 1 193 ? 4.914 -9.43 -4.332 1 97.31 193 ASN A CA 1
ATOM 1531 C C . ASN A 1 193 ? 5.066 -8.016 -4.883 1 97.31 193 ASN A C 1
ATOM 1533 O O . ASN A 1 193 ? 4.105 -7.242 -4.902 1 97.31 193 ASN A O 1
ATOM 1537 N N . MET A 1 194 ? 6.297 -7.715 -5.238 1 94.5 194 MET A N 1
ATOM 1538 C CA . MET A 1 194 ? 6.562 -6.363 -5.727 1 94.5 194 MET A CA 1
ATOM 1539 C C . MET A 1 194 ? 6.008 -6.176 -7.137 1 94.5 194 MET A C 1
ATOM 1541 O O . MET A 1 194 ? 6.297 -6.973 -8.031 1 94.5 194 MET A O 1
ATOM 1545 N N . ASN A 1 195 ? 5.219 -5.133 -7.289 1 89.62 195 ASN A N 1
ATOM 1546 C CA . ASN A 1 195 ? 4.738 -4.777 -8.617 1 89.62 195 ASN A CA 1
ATOM 1547 C C . ASN A 1 195 ? 5.863 -4.242 -9.5 1 89.62 195 ASN A C 1
ATOM 1549 O O . ASN A 1 195 ? 6.555 -3.295 -9.117 1 89.62 195 ASN A O 1
ATOM 1553 N N . SER A 1 196 ? 5.984 -4.801 -10.633 1 82.25 196 SER A N 1
ATOM 1554 C CA . SER A 1 196 ? 7.082 -4.422 -11.516 1 82.25 196 SER A CA 1
ATOM 1555 C C . SER A 1 196 ? 6.984 -2.953 -11.914 1 82.25 196 SER A C 1
ATOM 1557 O O . SER A 1 196 ? 8.008 -2.305 -12.164 1 82.25 196 SER A O 1
ATOM 1559 N N . ASN A 1 197 ? 5.793 -2.477 -12.07 1 69.25 197 ASN A N 1
ATOM 1560 C CA . ASN A 1 197 ? 5.605 -1.097 -12.508 1 69.25 197 ASN A CA 1
ATOM 1561 C C . ASN A 1 197 ? 5.566 -0.133 -11.32 1 69.25 197 ASN A C 1
ATOM 1563 O O . ASN A 1 197 ? 5.18 1.027 -11.477 1 69.25 197 ASN A O 1
ATOM 1567 N N . ALA A 1 198 ? 5.848 -0.585 -10.203 1 53.16 198 ALA A N 1
ATOM 1568 C CA . ALA A 1 198 ? 5.754 0.189 -8.961 1 53.16 198 ALA A CA 1
ATOM 1569 C C . ALA A 1 198 ? 6.559 1.48 -9.062 1 53.16 198 ALA A C 1
ATOM 1571 O O . ALA A 1 198 ? 6.375 2.396 -8.258 1 53.16 198 ALA A O 1
ATOM 1572 N N . SER A 1 199 ? 7.566 1.506 -9.938 1 49.91 199 SER A N 1
ATOM 1573 C CA . SER A 1 199 ? 8.516 2.613 -9.984 1 49.91 199 SER A CA 1
ATOM 1574 C C . SER A 1 199 ? 7.805 3.955 -9.852 1 49.91 199 SER A C 1
ATOM 1576 O O . SER A 1 199 ? 8.367 4.91 -9.312 1 49.91 199 SER A O 1
ATOM 1578 N N . TYR A 1 200 ? 6.504 3.92 -10.266 1 49.56 200 TYR A N 1
ATOM 1579 C CA . TYR A 1 200 ? 5.863 5.227 -10.164 1 49.56 200 TYR A CA 1
ATOM 1580 C C . TYR A 1 200 ? 5.438 5.52 -8.734 1 49.56 200 TYR A C 1
ATOM 1582 O O . TYR A 1 200 ? 5.156 6.668 -8.383 1 49.56 200 TYR A O 1
ATOM 1590 N N . THR A 1 201 ? 5.695 4.523 -7.809 1 58.94 201 THR A N 1
ATOM 1591 C CA . THR A 1 201 ? 4.961 4.961 -6.625 1 58.94 201 THR A CA 1
ATOM 1592 C C . THR A 1 201 ? 5.918 5.465 -5.547 1 58.94 201 THR A C 1
ATOM 1594 O O . THR A 1 201 ? 5.691 6.523 -4.957 1 58.94 201 THR A O 1
ATOM 1597 N N . TYR A 1 202 ? 7.23 4.758 -5.359 1 76.12 202 TYR A N 1
ATOM 1598 C CA . TYR A 1 202 ? 8.164 5.234 -4.348 1 76.12 202 TYR A CA 1
ATOM 1599 C C . TYR A 1 202 ? 9.594 4.809 -4.68 1 76.12 202 TYR A C 1
ATOM 1601 O O . TYR A 1 202 ? 10.156 3.943 -4.004 1 76.12 202 TYR A O 1
ATOM 1609 N N . ALA A 1 203 ? 10.281 5.504 -5.719 1 83.56 203 ALA A N 1
ATOM 1610 C CA . ALA A 1 203 ? 11.578 5.168 -6.301 1 83.56 203 ALA A CA 1
ATOM 1611 C C . ALA A 1 203 ? 12.656 5.094 -5.223 1 83.56 203 ALA A C 1
ATOM 1613 O O . ALA A 1 203 ? 13.469 4.168 -5.211 1 83.56 203 ALA A O 1
ATOM 1614 N N . PRO A 1 204 ? 12.664 6.016 -4.285 1 87.44 204 PRO A N 1
ATOM 1615 C CA . PRO A 1 204 ? 13.695 5.93 -3.25 1 87.44 204 PRO A CA 1
ATOM 1616 C C . PRO A 1 204 ? 13.602 4.648 -2.422 1 87.44 204 PRO A C 1
ATOM 1618 O O . PRO A 1 204 ? 14.625 4.105 -1.998 1 87.44 204 PRO A O 1
ATOM 1621 N N . ALA A 1 205 ? 12.406 4.234 -2.209 1 89.94 205 ALA A N 1
ATOM 1622 C CA . ALA A 1 205 ? 12.25 2.984 -1.466 1 89.94 205 ALA A CA 1
ATOM 1623 C C . ALA A 1 205 ? 12.812 1.804 -2.252 1 89.94 205 ALA A C 1
ATOM 1625 O O . ALA A 1 205 ? 13.438 0.911 -1.677 1 89.94 205 ALA A O 1
ATOM 1626 N N . TYR A 1 206 ? 12.562 1.824 -3.547 1 89.44 206 TYR A N 1
ATOM 1627 C CA . TYR A 1 206 ? 13.141 0.762 -4.359 1 89.44 206 TYR A CA 1
ATOM 1628 C C . TYR A 1 206 ? 14.664 0.784 -4.285 1 89.44 206 TYR A C 1
ATOM 1630 O O . TYR A 1 206 ? 15.305 -0.269 -4.215 1 89.44 206 TYR A O 1
ATOM 1638 N N . LYS A 1 207 ? 15.195 1.916 -4.379 1 89.62 207 LYS A N 1
ATOM 1639 C CA . LYS A 1 207 ? 16.641 2.035 -4.277 1 89.62 207 LYS A CA 1
ATOM 1640 C C . LYS A 1 207 ? 17.156 1.466 -2.957 1 89.62 207 LYS A C 1
ATOM 1642 O O . LYS A 1 207 ? 18.188 0.805 -2.918 1 89.62 207 LYS A O 1
ATOM 1647 N N . GLU A 1 208 ? 16.406 1.729 -1.93 1 92.38 208 GLU A N 1
ATOM 1648 C CA . GLU A 1 208 ? 16.812 1.322 -0.589 1 92.38 208 GLU A CA 1
ATOM 1649 C C . GLU A 1 208 ? 16.578 -0.169 -0.368 1 92.38 208 GLU A C 1
ATOM 1651 O O . GLU A 1 208 ? 17.438 -0.863 0.189 1 92.38 208 GLU A O 1
ATOM 1656 N N . PHE A 1 209 ? 15.453 -0.701 -0.854 1 93 209 PHE A N 1
ATOM 1657 C CA . PHE A 1 209 ? 15.023 -2.035 -0.452 1 93 209 PHE A CA 1
ATOM 1658 C C . PHE A 1 209 ? 15.023 -2.986 -1.645 1 93 209 PHE A C 1
ATOM 1660 O O . PHE A 1 209 ? 14.852 -4.195 -1.48 1 93 209 PHE A O 1
ATOM 1667 N N . GLY A 1 210 ? 15.234 -2.516 -2.854 1 91 210 GLY A N 1
ATOM 1668 C CA . GLY A 1 210 ? 15.078 -3.264 -4.09 1 91 210 GLY A CA 1
ATOM 1669 C C . GLY A 1 210 ? 15.961 -4.496 -4.16 1 91 210 GLY A C 1
ATOM 1670 O O . GLY A 1 210 ? 15.562 -5.523 -4.711 1 91 210 GLY A O 1
ATOM 1671 N N . LYS A 1 211 ? 17.125 -4.41 -3.58 1 93.44 211 LYS A N 1
ATOM 1672 C CA . LYS A 1 211 ? 18.062 -5.523 -3.607 1 93.44 211 LYS A CA 1
ATOM 1673 C C . LYS A 1 211 ? 17.531 -6.727 -2.838 1 93.44 211 LYS A C 1
ATOM 1675 O O . LYS A 1 211 ? 17.984 -7.852 -3.029 1 93.44 211 LYS A O 1
ATOM 1680 N N . ASN A 1 212 ? 16.516 -6.449 -2.012 1 96.25 212 ASN A N 1
ATOM 1681 C CA . ASN A 1 212 ? 15.961 -7.504 -1.168 1 96.25 212 ASN A CA 1
ATOM 1682 C C . ASN A 1 212 ? 14.766 -8.188 -1.832 1 96.25 212 ASN A C 1
ATOM 1684 O O . ASN A 1 212 ? 14.242 -9.172 -1.312 1 96.25 212 ASN A O 1
ATOM 1688 N N . VAL A 1 213 ? 14.312 -7.715 -2.986 1 96.38 213 VAL A N 1
ATOM 1689 C CA . VAL A 1 213 ? 13.109 -8.227 -3.635 1 96.38 213 VAL A CA 1
ATOM 1690 C C . VAL A 1 213 ? 13.305 -9.695 -3.996 1 96.38 213 VAL A C 1
ATOM 1692 O O . VAL A 1 213 ? 14.336 -10.078 -4.559 1 96.38 213 VAL A O 1
ATOM 1695 N N . LYS A 1 214 ? 12.305 -10.5 -3.666 1 98.5 214 LYS A N 1
ATOM 1696 C CA . LYS A 1 214 ? 12.383 -11.93 -3.943 1 98.5 214 LYS A CA 1
ATOM 1697 C C . LYS A 1 2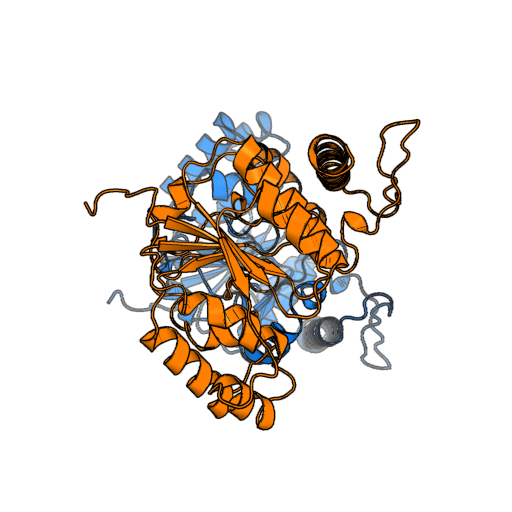14 ? 11.414 -12.328 -5.055 1 98.5 214 LYS A C 1
ATOM 1699 O O . LYS A 1 214 ? 11.664 -13.289 -5.793 1 98.5 214 LYS A O 1
ATOM 1704 N N . ILE A 1 215 ? 10.32 -11.68 -5.145 1 98.44 215 ILE A N 1
ATOM 1705 C CA . ILE A 1 215 ? 9.305 -12.016 -6.145 1 98.44 215 ILE A CA 1
ATOM 1706 C C . ILE A 1 215 ? 8.812 -10.734 -6.82 1 98.44 215 ILE A C 1
ATOM 1708 O O . ILE A 1 215 ? 8.391 -9.797 -6.145 1 98.44 215 ILE A O 1
ATOM 1712 N N . VAL A 1 216 ? 8.852 -10.734 -8.156 1 96.38 216 VAL A N 1
ATOM 1713 C CA . VAL A 1 216 ? 8.32 -9.641 -8.977 1 96.38 216 VAL A CA 1
ATOM 1714 C C . VAL A 1 216 ? 6.988 -10.062 -9.586 1 96.38 216 VAL A C 1
ATOM 1716 O O . VAL A 1 216 ? 6.863 -11.172 -10.117 1 96.38 216 VAL A O 1
ATOM 1719 N N . HIS A 1 217 ? 6.016 -9.234 -9.469 1 96.12 217 HIS A N 1
ATOM 1720 C CA . HIS A 1 217 ? 4.684 -9.461 -10.016 1 96.12 217 HIS A CA 1
ATOM 1721 C C . HIS A 1 217 ? 4.398 -8.516 -11.18 1 96.12 217 HIS A C 1
ATOM 1723 O O . HIS A 1 217 ? 4.387 -7.297 -11.008 1 96.12 217 HIS A O 1
ATOM 1729 N N . PHE A 1 218 ? 4.254 -9.055 -12.383 1 92.62 218 PHE A N 1
ATOM 1730 C CA . PHE A 1 218 ? 3.994 -8.266 -13.578 1 92.62 218 PHE A CA 1
ATOM 1731 C C . PHE A 1 218 ? 2.51 -7.945 -13.711 1 92.62 218 PHE A C 1
ATOM 1733 O O . PHE A 1 218 ? 1.858 -8.375 -14.664 1 92.62 218 PHE A O 1
ATOM 1740 N N . ILE A 1 219 ? 2.133 -7.074 -12.766 1 87.56 219 ILE A N 1
ATOM 1741 C CA . ILE A 1 219 ? 0.735 -6.66 -12.766 1 87.56 219 ILE A CA 1
ATOM 1742 C C . ILE A 1 219 ? 0.473 -5.723 -13.938 1 87.56 219 ILE A C 1
ATOM 1744 O O . ILE A 1 219 ? 1.364 -4.977 -14.359 1 87.56 219 ILE A O 1
ATOM 1748 N N . GLY A 1 220 ? -0.712 -5.727 -14.562 1 80 220 GLY A N 1
ATOM 1749 C CA . GLY A 1 220 ? -1.05 -4.848 -15.672 1 80 220 GLY A CA 1
ATOM 1750 C C . GLY A 1 220 ? -1.544 -5.59 -16.906 1 80 220 GLY A C 1
ATOM 1751 O O . GLY A 1 220 ? -1.567 -6.824 -16.922 1 80 220 GLY A O 1
ATOM 1752 N N . PRO A 1 221 ? -1.76 -4.742 -17.844 1 81.69 221 PRO A N 1
ATOM 1753 C CA . PRO A 1 221 ? -2.41 -5.348 -19.016 1 81.69 221 PRO A CA 1
ATOM 1754 C C . PRO A 1 221 ? -1.426 -6.066 -19.938 1 81.69 221 PRO A C 1
ATOM 1756 O O . PRO A 1 221 ? -1.809 -6.996 -20.656 1 81.69 221 PRO A O 1
ATOM 1759 N N . VAL A 1 222 ? -0.163 -5.684 -19.891 1 85.19 222 VAL A N 1
ATOM 1760 C CA . VAL A 1 222 ? 0.819 -6.293 -20.781 1 85.19 222 VAL A CA 1
ATOM 1761 C C . VAL A 1 222 ? 1.739 -7.215 -19.984 1 85.19 222 VAL A C 1
ATOM 1763 O O . VAL A 1 222 ? 2.398 -6.777 -19.047 1 85.19 222 VAL A O 1
ATOM 1766 N N . LYS A 1 223 ? 1.707 -8.43 -20.359 1 91.69 223 LYS A N 1
ATOM 1767 C CA . LYS A 1 223 ? 2.531 -9.445 -19.719 1 91.69 223 LYS A CA 1
ATOM 1768 C C . LYS A 1 223 ? 3.861 -9.617 -20.438 1 91.69 223 LYS A C 1
ATOM 1770 O O . LYS A 1 223 ? 3.977 -9.297 -21.625 1 91.69 223 LYS A O 1
ATOM 1775 N N . PRO A 1 224 ? 4.844 -10.148 -19.734 1 91.88 224 PRO A N 1
ATOM 1776 C CA . PRO A 1 224 ? 6.168 -10.289 -20.344 1 91.88 224 PRO A CA 1
ATOM 1777 C C . PRO A 1 224 ? 6.125 -11.055 -21.656 1 91.88 224 PRO A C 1
ATOM 1779 O O . PRO A 1 224 ? 6.805 -10.672 -22.625 1 91.88 224 PRO A O 1
ATOM 1782 N N . TRP A 1 225 ? 5.285 -12.031 -21.812 1 92.88 225 TRP A N 1
ATOM 1783 C CA . TRP A 1 225 ? 5.258 -12.891 -23 1 92.88 225 TRP A CA 1
ATOM 1784 C C . TRP A 1 225 ? 4.57 -12.188 -24.172 1 92.88 225 TRP A C 1
ATOM 1786 O O . TRP A 1 225 ? 4.492 -12.734 -25.266 1 92.88 225 TRP A O 1
ATOM 1796 N N . GLN A 1 226 ? 4.113 -11.031 -23.906 1 89.44 226 GLN A N 1
ATOM 1797 C CA . GLN A 1 226 ? 3.469 -10.266 -24.969 1 89.44 226 GLN A CA 1
ATOM 1798 C C . GLN A 1 226 ? 4.434 -9.258 -25.594 1 89.44 226 GLN A C 1
ATOM 1800 O O . GLN A 1 226 ? 4.105 -8.609 -26.594 1 89.44 226 GLN A O 1
ATOM 1805 N N . TYR A 1 227 ? 5.605 -9.188 -24.984 1 84.5 227 TYR A N 1
ATOM 1806 C CA . TYR A 1 227 ? 6.637 -8.336 -25.578 1 84.5 227 TYR A CA 1
ATOM 1807 C C . TYR A 1 227 ? 7.422 -9.086 -26.641 1 84.5 227 TYR A C 1
ATOM 1809 O O . TYR A 1 227 ? 7.469 -10.32 -26.625 1 84.5 227 TYR A O 1
ATOM 1817 N N . SER A 1 228 ? 7.938 -8.234 -27.547 1 80.31 228 SER A N 1
ATOM 1818 C CA . SER A 1 228 ? 8.773 -8.844 -28.562 1 80.31 228 SER A CA 1
ATOM 1819 C C . SER A 1 228 ? 10.18 -9.117 -28.047 1 80.31 228 SER A C 1
ATOM 1821 O O . SER A 1 228 ? 10.695 -8.367 -27.219 1 80.31 228 SER A O 1
ATOM 1823 N N . TYR A 1 229 ? 10.688 -10.234 -28.484 1 82.06 229 TYR A N 1
ATOM 1824 C CA . TYR A 1 229 ? 12.055 -10.633 -28.141 1 82.06 229 TYR A CA 1
ATOM 1825 C C . TYR A 1 229 ? 12.875 -10.898 -29.406 1 82.06 229 TYR A C 1
ATOM 1827 O O . TYR A 1 229 ? 12.422 -11.602 -30.312 1 82.06 229 TYR A O 1
ATOM 1835 N N . SER A 1 230 ? 14.016 -10.156 -29.406 1 77.75 230 SER A N 1
ATOM 1836 C CA . SER A 1 230 ? 14.938 -10.398 -30.516 1 77.75 230 SER A CA 1
ATOM 1837 C C . SER A 1 230 ? 15.914 -11.523 -30.188 1 77.75 230 SER A C 1
ATOM 1839 O O . SER A 1 230 ? 16.766 -11.383 -29.297 1 77.75 230 SER A O 1
ATOM 1841 N N . GLU A 1 231 ? 15.82 -12.531 -30.938 1 77.69 231 GLU A N 1
ATOM 1842 C CA . GLU A 1 231 ? 16.734 -13.641 -30.734 1 77.69 231 GLU A CA 1
ATOM 1843 C C . GLU A 1 231 ? 18.172 -13.258 -31.109 1 77.69 231 GLU A C 1
ATOM 1845 O O . GLU A 1 231 ? 19.125 -13.727 -30.5 1 77.69 231 GLU A O 1
ATOM 1850 N N . THR A 1 232 ? 18.234 -12.391 -32.062 1 77.25 232 THR A N 1
ATOM 1851 C CA . THR A 1 232 ? 19.547 -11.977 -32.562 1 77.25 232 THR A CA 1
ATOM 1852 C C . THR A 1 232 ? 20.281 -11.148 -31.5 1 77.25 232 THR A C 1
ATOM 1854 O O . THR A 1 232 ? 21.453 -11.398 -31.219 1 77.25 232 THR A O 1
ATOM 1857 N N . SER A 1 233 ? 19.562 -10.25 -30.828 1 75.62 233 SER A N 1
ATOM 1858 C CA . SER A 1 233 ? 20.188 -9.367 -29.844 1 75.62 233 SER A CA 1
ATOM 1859 C C . SER A 1 233 ? 19.969 -9.875 -28.422 1 75.62 233 SER A C 1
ATOM 1861 O O . SER A 1 233 ? 20.562 -9.344 -27.484 1 75.62 233 SER A O 1
ATOM 1863 N N . SER A 1 234 ? 19.203 -10.922 -28.344 1 80.19 234 SER A N 1
ATOM 1864 C CA . SER A 1 234 ? 18.859 -11.477 -27.047 1 80.19 234 SER A CA 1
ATOM 1865 C C . SER A 1 234 ? 18.312 -10.406 -26.109 1 80.19 234 SER A C 1
ATOM 1867 O O . SER A 1 234 ? 18.719 -10.312 -24.953 1 80.19 234 SER A O 1
ATOM 1869 N N . THR A 1 235 ? 17.531 -9.562 -26.703 1 80.88 235 THR A N 1
ATOM 1870 C CA . THR A 1 235 ? 16.984 -8.453 -25.922 1 80.88 235 THR A CA 1
ATOM 1871 C C . THR A 1 235 ? 15.469 -8.359 -26.125 1 80.88 235 THR A C 1
ATOM 1873 O O . THR A 1 235 ? 14.961 -8.586 -27.219 1 80.88 235 THR A O 1
ATOM 1876 N N . ALA A 1 236 ? 14.773 -8.195 -25 1 83.12 236 ALA A N 1
ATOM 1877 C CA . ALA A 1 236 ? 13.336 -7.949 -25.062 1 83.12 236 ALA A CA 1
ATOM 1878 C C . ALA A 1 236 ? 13.047 -6.496 -25.438 1 83.12 236 ALA A C 1
ATOM 1880 O O . ALA A 1 236 ? 13.727 -5.582 -24.953 1 83.12 236 ALA A O 1
ATOM 1881 N N . TYR A 1 237 ? 12.125 -6.285 -26.312 1 76.94 237 TYR A N 1
ATOM 1882 C CA . TYR A 1 237 ? 11.719 -4.934 -26.703 1 76.94 237 TYR A CA 1
ATOM 1883 C C . TYR A 1 237 ? 10.609 -4.422 -25.781 1 76.94 237 TYR A C 1
ATOM 1885 O O . TYR A 1 237 ? 9.484 -4.934 -25.812 1 76.94 237 TYR A O 1
ATOM 1893 N N . VAL A 1 238 ? 10.977 -3.572 -24.938 1 75.31 238 VAL A N 1
ATOM 1894 C CA . VAL A 1 238 ? 10.008 -2.914 -24.062 1 75.31 238 VAL A CA 1
ATOM 1895 C C . VAL A 1 238 ? 9.844 -1.454 -24.484 1 75.31 238 VAL A C 1
ATOM 1897 O O . VAL A 1 238 ? 10.82 -0.705 -24.531 1 75.31 238 VAL A O 1
ATOM 1900 N N . PRO A 1 239 ? 8.641 -1.077 -24.844 1 69.62 239 PRO A N 1
ATOM 1901 C CA . PRO A 1 239 ? 8.469 0.308 -25.281 1 69.62 239 PRO A CA 1
ATOM 1902 C C . PRO A 1 239 ? 8.922 1.323 -24.234 1 69.62 239 PRO A C 1
ATOM 1904 O O . PRO A 1 239 ? 8.805 1.069 -23.031 1 69.62 239 PRO A O 1
ATOM 1907 N N . SER A 1 240 ? 9.625 2.402 -24.688 1 60.94 240 SER A N 1
ATOM 1908 C CA . SER A 1 240 ? 10.258 3.449 -23.875 1 60.94 240 SER A CA 1
ATOM 1909 C C . SER A 1 240 ? 9.234 4.18 -23.016 1 60.94 240 SER A C 1
ATOM 1911 O O . SER A 1 240 ? 9.594 4.816 -22.031 1 60.94 240 SER A O 1
ATOM 1913 N N . SER A 1 241 ? 8.094 4.234 -23.469 1 55.66 241 SER A N 1
ATOM 1914 C CA . SER A 1 241 ? 7.133 5.023 -22.703 1 55.66 241 SER A CA 1
ATOM 1915 C C . SER A 1 241 ? 7.047 4.547 -21.266 1 55.66 241 SER A C 1
ATOM 1917 O O . SER A 1 241 ? 6.652 5.309 -20.375 1 55.66 241 SER A O 1
ATOM 1919 N N . ASN A 1 242 ? 7.594 3.338 -21.141 1 57 242 ASN A N 1
ATOM 1920 C CA . ASN A 1 242 ? 7.578 2.805 -19.781 1 57 242 ASN A CA 1
ATOM 1921 C C . ASN A 1 242 ? 8.898 3.066 -19.062 1 57 242 ASN A C 1
ATOM 1923 O O . ASN A 1 242 ? 9.898 2.41 -19.344 1 57 242 ASN A O 1
ATOM 1927 N N . ASN A 1 243 ? 9.18 4.234 -18.781 1 59.94 243 ASN A N 1
ATOM 1928 C CA . ASN A 1 243 ? 10.461 4.734 -18.281 1 59.94 243 ASN A CA 1
ATOM 1929 C C . ASN A 1 243 ? 10.773 4.203 -16.891 1 59.94 243 ASN A C 1
ATOM 1931 O O . ASN A 1 243 ? 11.219 4.953 -16.016 1 59.94 243 ASN A O 1
ATOM 1935 N N . ILE A 1 244 ? 10.438 2.934 -16.609 1 70.56 244 ILE A N 1
ATOM 1936 C CA . ILE A 1 244 ? 10.883 2.412 -15.32 1 70.56 244 ILE A CA 1
ATOM 1937 C C . ILE A 1 244 ? 12.016 1.409 -15.531 1 70.56 244 ILE A C 1
ATOM 1939 O O . ILE A 1 244 ? 11.773 0.269 -15.938 1 70.56 244 ILE A O 1
ATOM 1943 N N . PRO A 1 245 ? 13.273 1.85 -15.289 1 70.81 245 PRO A N 1
ATOM 1944 C CA . PRO A 1 245 ? 14.445 1.04 -15.617 1 70.81 245 PRO A CA 1
ATOM 1945 C C . PRO A 1 245 ? 14.406 -0.349 -14.984 1 70.81 245 PRO A C 1
ATOM 1947 O O . PRO A 1 245 ? 14.758 -1.338 -15.633 1 70.81 245 PRO A O 1
ATOM 1950 N N . HIS A 1 246 ? 13.945 -0.502 -13.859 1 79.69 246 HIS A N 1
ATOM 1951 C CA . HIS A 1 246 ? 13.977 -1.814 -13.227 1 79.69 246 HIS A CA 1
ATOM 1952 C C . HIS A 1 246 ? 12.953 -2.754 -13.859 1 79.69 246 HIS A C 1
ATOM 1954 O O . HIS A 1 246 ? 13.133 -3.973 -13.852 1 79.69 246 HIS A O 1
ATOM 1960 N N . GLU A 1 247 ? 11.922 -2.227 -14.383 1 82.94 247 GLU A N 1
ATOM 1961 C CA . GLU A 1 247 ? 10.945 -3.076 -15.055 1 82.94 247 GLU A CA 1
ATOM 1962 C C . GLU A 1 247 ? 11.539 -3.744 -16.281 1 82.94 247 GLU A C 1
ATOM 1964 O O . GLU A 1 247 ? 11.305 -4.93 -16.531 1 82.94 247 GLU A O 1
ATOM 1969 N N . ARG A 1 248 ? 12.312 -2.98 -16.984 1 83.88 248 ARG A N 1
ATOM 1970 C CA . ARG A 1 248 ? 12.961 -3.518 -18.188 1 83.88 248 ARG A CA 1
ATOM 1971 C C . ARG A 1 248 ? 13.891 -4.668 -17.828 1 83.88 248 ARG A C 1
ATOM 1973 O O . ARG A 1 248 ? 13.945 -5.672 -18.547 1 83.88 248 ARG A O 1
ATOM 1980 N N . SER A 1 249 ? 14.57 -4.496 -16.766 1 88.56 249 SER A N 1
ATOM 1981 C CA . SER A 1 249 ? 15.508 -5.523 -16.328 1 88.56 249 SER A CA 1
ATOM 1982 C C . SER A 1 249 ? 14.781 -6.809 -15.938 1 88.56 249 SER A C 1
ATOM 1984 O O . SER A 1 249 ? 15.273 -7.91 -16.219 1 88.56 249 SER A O 1
ATOM 1986 N N . TYR A 1 250 ? 13.648 -6.719 -15.359 1 91.81 250 TYR A N 1
ATOM 1987 C CA . TYR A 1 250 ? 12.898 -7.898 -14.945 1 91.81 250 TYR A CA 1
ATOM 1988 C C . TYR A 1 250 ? 12.281 -8.602 -16.141 1 91.81 250 TYR A C 1
ATOM 1990 O O . TYR A 1 250 ? 12.25 -9.828 -16.203 1 91.81 250 TYR A O 1
ATOM 1998 N N . ILE A 1 251 ? 11.797 -7.789 -17.078 1 91.44 251 ILE A N 1
ATOM 1999 C CA . ILE A 1 251 ? 11.25 -8.367 -18.297 1 91.44 251 ILE A CA 1
ATOM 2000 C C . ILE A 1 251 ? 12.344 -9.102 -19.062 1 91.44 251 ILE A C 1
ATOM 2002 O O . ILE A 1 251 ? 12.125 -10.203 -19.578 1 91.44 251 ILE A O 1
ATOM 2006 N N . GLN A 1 252 ? 13.516 -8.484 -19.094 1 91.44 252 GLN A N 1
ATOM 2007 C CA . GLN A 1 252 ? 14.648 -9.141 -19.734 1 91.44 252 GLN A CA 1
ATOM 2008 C C . GLN A 1 252 ? 14.977 -10.469 -19.047 1 91.44 252 GLN A C 1
ATOM 2010 O O . GLN A 1 252 ? 15.219 -11.469 -19.719 1 91.44 252 GLN A O 1
ATOM 2015 N N . LEU A 1 253 ? 15.031 -10.453 -17.797 1 94.25 253 LEU A N 1
ATOM 2016 C CA . LEU A 1 253 ? 15.328 -11.68 -17.062 1 94.25 253 LEU A CA 1
ATOM 2017 C C . LEU A 1 253 ? 14.266 -12.742 -17.328 1 94.25 253 LEU A C 1
ATOM 2019 O O . LEU A 1 253 ? 14.594 -13.922 -17.484 1 94.25 253 LEU A O 1
ATOM 2023 N N . TRP A 1 254 ? 13.016 -12.336 -17.375 1 95.19 254 TRP A N 1
ATOM 2024 C CA . TRP A 1 254 ? 11.938 -13.25 -17.734 1 95.19 254 TRP A CA 1
ATOM 2025 C C . TRP A 1 254 ? 12.219 -13.953 -19.047 1 95.19 254 TRP A C 1
ATOM 2027 O O . TRP A 1 254 ? 12.164 -15.18 -19.141 1 95.19 254 TRP A O 1
ATOM 2037 N N . TRP A 1 255 ? 12.578 -13.195 -20 1 93.69 255 TRP A N 1
ATOM 2038 C CA . TRP A 1 255 ? 12.836 -13.734 -21.344 1 93.69 255 TRP A CA 1
ATOM 2039 C C . TRP A 1 255 ? 14.102 -14.586 -21.344 1 93.69 255 TRP A C 1
ATOM 2041 O O . TRP A 1 255 ? 14.172 -15.594 -22.062 1 93.69 255 TRP A O 1
ATOM 2051 N N . ASP A 1 256 ? 15.07 -14.141 -20.594 1 93.81 256 ASP A N 1
ATOM 2052 C CA . ASP A 1 256 ? 16.281 -14.953 -20.5 1 93.81 256 ASP A CA 1
ATOM 2053 C C . ASP A 1 256 ? 15.961 -16.359 -19.984 1 93.81 256 ASP 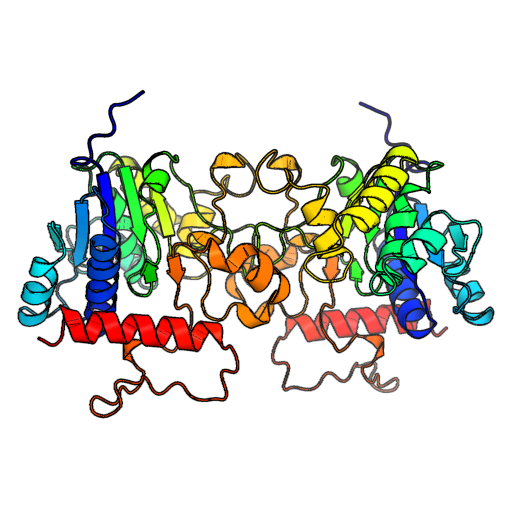A C 1
ATOM 2055 O O . ASP A 1 256 ? 16.453 -17.344 -20.516 1 93.81 256 ASP A O 1
ATOM 2059 N N . ILE A 1 257 ? 15.148 -16.438 -19.031 1 94.56 257 ILE A N 1
ATOM 2060 C CA . ILE A 1 257 ? 14.75 -17.734 -18.469 1 94.56 257 ILE A CA 1
ATOM 2061 C C . ILE A 1 257 ? 13.922 -18.516 -19.484 1 94.56 257 ILE A C 1
ATOM 2063 O O . ILE A 1 257 ? 14.156 -19.703 -19.703 1 94.56 257 ILE A O 1
ATOM 2067 N N . TYR A 1 258 ? 13.023 -17.859 -20.125 1 93.44 258 TYR A N 1
ATOM 2068 C CA . TYR A 1 258 ? 12.18 -18.484 -21.125 1 93.44 258 TYR A CA 1
ATOM 2069 C C . TYR A 1 258 ? 13.023 -19.094 -22.234 1 93.44 258 TYR A C 1
ATOM 2071 O O . TYR A 1 258 ? 12.852 -20.266 -22.594 1 93.44 258 TYR A O 1
ATOM 2079 N N . ASN A 1 259 ? 13.938 -18.312 -22.672 1 90.88 259 ASN A N 1
ATOM 2080 C CA . ASN A 1 259 ? 14.75 -18.734 -23.812 1 90.88 259 ASN A CA 1
ATOM 2081 C C . ASN A 1 259 ? 15.727 -19.844 -23.422 1 90.88 259 ASN A C 1
ATOM 2083 O O . ASN A 1 259 ? 16.047 -20.719 -24.25 1 90.88 259 ASN A O 1
ATOM 2087 N N . THR A 1 260 ? 16.172 -19.812 -22.266 1 90.44 260 THR A N 1
ATOM 2088 C CA . THR A 1 260 ? 17.156 -20.781 -21.812 1 90.44 260 THR A CA 1
ATOM 2089 C C . THR A 1 260 ? 16.5 -22.125 -21.5 1 90.44 260 THR A C 1
ATOM 2091 O O . THR A 1 260 ? 17.031 -23.172 -21.859 1 90.44 260 THR A O 1
ATOM 2094 N N . PHE A 1 261 ? 15.266 -22.078 -20.969 1 90 261 PHE A N 1
ATOM 2095 C CA . PHE A 1 261 ? 14.75 -23.312 -20.375 1 90 261 PHE A CA 1
ATOM 2096 C C . PHE A 1 261 ? 13.516 -23.797 -21.125 1 90 261 PHE A C 1
ATOM 2098 O O . PHE A 1 261 ? 13.156 -24.969 -21.062 1 90 261 PHE A O 1
ATOM 2105 N N . VAL A 1 262 ? 12.844 -22.922 -21.797 1 85.88 262 VAL A N 1
ATOM 2106 C CA . VAL A 1 262 ? 11.57 -23.281 -22.391 1 85.88 262 VAL A CA 1
ATOM 2107 C C . VAL A 1 262 ? 11.766 -23.547 -23.891 1 85.88 262 VAL A C 1
ATOM 2109 O O . VAL A 1 262 ? 11.297 -24.547 -24.422 1 85.88 262 VAL A O 1
ATOM 2112 N N . LEU A 1 263 ? 12.43 -22.516 -24.594 1 78.38 263 LEU A N 1
ATOM 2113 C CA . LEU A 1 263 ? 12.578 -22.609 -26.031 1 78.38 263 LEU A CA 1
ATOM 2114 C C . LEU A 1 263 ? 13.68 -23.594 -26.406 1 78.38 263 LEU A C 1
ATOM 2116 O O . LEU A 1 263 ? 13.867 -23.906 -27.578 1 78.38 263 LEU A O 1
ATOM 2120 N N . PRO A 1 264 ? 14.43 -24.484 -25.625 1 58.47 264 PRO A N 1
ATOM 2121 C CA . PRO A 1 264 ? 15.5 -25.297 -26.219 1 58.47 264 PRO A CA 1
ATOM 2122 C C . PRO A 1 264 ? 15.008 -26.188 -27.344 1 58.47 264 PRO A C 1
ATOM 2124 O O . PRO A 1 264 ? 13.82 -26.516 -27.406 1 58.47 264 PRO A O 1
ATOM 2127 N N . MET B 1 1 ? -7.105 4.883 31.656 1 30.12 1 MET B N 1
ATOM 2128 C CA . MET B 1 1 ? -7.832 5.391 30.5 1 30.12 1 MET B CA 1
ATOM 2129 C C . MET B 1 1 ? -7.586 6.883 30.312 1 30.12 1 MET B C 1
ATOM 2131 O O . MET B 1 1 ? -8.117 7.703 31.062 1 30.12 1 MET B O 1
ATOM 2135 N N . ALA B 1 2 ? -6.375 7.246 30.047 1 37.62 2 ALA B N 1
ATOM 2136 C CA . ALA B 1 2 ? -5.941 8.617 30.312 1 37.62 2 ALA B CA 1
ATOM 2137 C C . ALA B 1 2 ? -6.941 9.625 29.781 1 37.62 2 ALA B C 1
ATOM 2139 O O . ALA B 1 2 ? -7.441 9.477 28.656 1 37.62 2 ALA B O 1
ATOM 2140 N N . GLY B 1 3 ? -7.672 10.289 30.469 1 41.94 3 GLY B N 1
ATOM 2141 C CA . GLY B 1 3 ? -8.773 11.188 30.172 1 41.94 3 GLY B CA 1
ATOM 2142 C C . GLY B 1 3 ? -8.516 12.062 28.953 1 41.94 3 GLY B C 1
ATOM 2143 O O . GLY B 1 3 ? -7.434 12.648 28.828 1 41.94 3 GLY B O 1
ATOM 2144 N N . ASN B 1 4 ? -9.219 11.734 27.812 1 52.06 4 ASN B N 1
ATOM 2145 C CA . ASN B 1 4 ? -9.297 12.539 26.594 1 52.06 4 ASN B CA 1
ATOM 2146 C C . ASN B 1 4 ? -9.406 14.031 26.922 1 52.06 4 ASN B C 1
ATOM 2148 O O . ASN B 1 4 ? -10.359 14.461 27.562 1 52.06 4 ASN B O 1
ATOM 2152 N N . ARG B 1 5 ? -8.25 14.664 27.234 1 67.12 5 ARG B N 1
ATOM 2153 C CA . ARG B 1 5 ? -8.336 16.109 27.422 1 67.12 5 ARG B CA 1
ATOM 2154 C C . ARG B 1 5 ? -8.188 16.844 26.078 1 67.12 5 ARG B C 1
ATOM 2156 O O . ARG B 1 5 ? -7.074 17.094 25.625 1 67.12 5 ARG B O 1
ATOM 2163 N N . PRO B 1 6 ? -9.344 17.078 25.469 1 80.12 6 PRO B N 1
ATOM 2164 C CA . PRO B 1 6 ? -9.375 17.703 24.141 1 80.12 6 PRO B CA 1
ATOM 2165 C C . PRO B 1 6 ? -8.461 18.922 24.047 1 80.12 6 PRO B C 1
ATOM 2167 O O . PRO B 1 6 ? -7.906 19.188 22.969 1 80.12 6 PRO B O 1
ATOM 2170 N N . ASP B 1 7 ? -8.094 19.391 25.234 1 89.06 7 ASP B N 1
ATOM 2171 C CA . ASP B 1 7 ? -7.273 20.594 25.188 1 89.06 7 ASP B CA 1
ATOM 2172 C C . ASP B 1 7 ? -5.785 20.25 25.141 1 89.06 7 ASP B C 1
ATOM 2174 O O . ASP B 1 7 ? -4.957 21.109 24.844 1 89.06 7 ASP B O 1
ATOM 2178 N N . SER B 1 8 ? -5.48 19.016 25.375 1 95.94 8 SER B N 1
ATOM 2179 C CA . SER B 1 8 ? -4.086 18.594 25.375 1 95.94 8 SER B CA 1
ATOM 2180 C C . SER B 1 8 ? -3.762 17.797 24.109 1 95.94 8 SER B C 1
ATOM 2182 O O . SER B 1 8 ? -2.699 17.172 24.031 1 95.94 8 SER B O 1
ATOM 2184 N N . GLU B 1 9 ? -4.695 17.781 23.188 1 98.56 9 GLU B N 1
ATOM 2185 C CA . GLU B 1 9 ? -4.535 17.062 21.922 1 98.56 9 GLU B CA 1
ATOM 2186 C C . GLU B 1 9 ? -4.715 18 20.734 1 98.56 9 GLU B C 1
ATOM 2188 O O . GLU B 1 9 ? -5.559 18.906 20.766 1 98.56 9 GLU B O 1
ATOM 2193 N N . ALA B 1 10 ? -3.854 17.766 19.719 1 98.88 10 ALA B N 1
ATOM 2194 C CA . ALA B 1 10 ? -3.924 18.719 18.625 1 98.88 10 ALA B CA 1
ATOM 2195 C C . ALA B 1 10 ? -3.621 18.047 17.281 1 98.88 10 ALA B C 1
ATOM 2197 O O . ALA B 1 10 ? -2.73 17.203 17.203 1 98.88 10 ALA B O 1
ATOM 2198 N N . PHE B 1 11 ? -4.387 18.453 16.281 1 98.94 11 PHE B N 1
ATOM 2199 C CA . PHE B 1 11 ? -3.904 18.281 14.922 1 98.94 11 PHE B CA 1
ATOM 2200 C C . PHE B 1 11 ? -2.793 19.281 14.617 1 98.94 11 PHE B C 1
ATOM 2202 O O . PHE B 1 11 ? -2.877 20.453 15.008 1 98.94 11 PHE B O 1
ATOM 2209 N N . VAL B 1 12 ? -1.729 18.812 13.984 1 98.88 12 VAL B N 1
ATOM 2210 C CA . VAL B 1 12 ? -0.556 19.625 13.703 1 98.88 12 VAL B CA 1
ATOM 2211 C C . VAL B 1 12 ? -0.246 19.594 12.211 1 98.88 12 VAL B C 1
ATOM 2213 O O . VAL B 1 12 ? -0.376 18.562 11.562 1 98.88 12 VAL B O 1
ATOM 2216 N N . SER B 1 13 ? 0.1 20.719 11.625 1 98.81 13 SER B N 1
ATOM 2217 C CA . SER B 1 13 ? 0.583 20.797 10.25 1 98.81 13 SER B CA 1
ATOM 2218 C C . SER B 1 13 ? 1.767 21.75 10.133 1 98.81 13 SER B C 1
ATOM 2220 O O . SER B 1 13 ? 2.289 22.234 11.148 1 98.81 13 SER B O 1
ATOM 2222 N N . LEU B 1 14 ? 2.307 21.891 8.883 1 97.62 14 LEU B N 1
ATOM 2223 C CA . LEU B 1 14 ? 3.488 22.703 8.625 1 97.62 14 LEU B CA 1
ATOM 2224 C C . LEU B 1 14 ? 3.34 23.469 7.32 1 97.62 14 LEU B C 1
ATOM 2226 O O . LEU B 1 14 ? 2.879 22.922 6.316 1 97.62 14 LEU B O 1
ATOM 2230 N N . VAL B 1 15 ? 3.652 24.75 7.383 1 96.88 15 VAL B N 1
ATOM 2231 C CA . VAL B 1 15 ? 3.719 25.516 6.148 1 96.88 15 VAL B CA 1
ATOM 2232 C C . VAL B 1 15 ? 5.004 26.344 6.129 1 96.88 15 VAL B C 1
ATOM 2234 O O . VAL B 1 15 ? 5.41 26.891 7.156 1 96.88 15 VAL B O 1
ATOM 2237 N N . THR B 1 16 ? 5.578 26.406 4.957 1 93.38 16 THR B N 1
ATOM 2238 C CA . THR B 1 16 ? 6.863 27.078 4.824 1 93.38 16 THR B CA 1
ATOM 2239 C C . THR B 1 16 ? 6.766 28.25 3.844 1 93.38 16 THR B C 1
ATOM 2241 O O . THR B 1 16 ? 7.742 28.969 3.625 1 93.38 16 THR B O 1
ATOM 2244 N N . ASN B 1 17 ? 5.641 28.406 3.193 1 93.62 17 ASN B N 1
ATOM 2245 C CA . ASN B 1 17 ? 5.41 29.5 2.26 1 93.62 17 ASN B CA 1
ATOM 2246 C C . ASN B 1 17 ? 3.922 29.781 2.078 1 93.62 17 ASN B C 1
ATOM 2248 O O . ASN B 1 17 ? 3.08 29.031 2.584 1 93.62 17 ASN B O 1
ATOM 2252 N N . ASP B 1 18 ? 3.607 30.859 1.375 1 94.94 18 ASP B N 1
ATOM 2253 C CA . ASP B 1 18 ? 2.225 31.297 1.261 1 94.94 18 ASP B CA 1
ATOM 2254 C C . ASP B 1 18 ? 1.398 30.328 0.419 1 94.94 18 ASP B C 1
ATOM 2256 O O . ASP B 1 18 ? 0.2 30.172 0.653 1 94.94 18 ASP B O 1
ATOM 2260 N N . ASN B 1 19 ? 1.945 29.703 -0.563 1 93 19 ASN B N 1
ATOM 2261 C CA . ASN B 1 19 ? 1.211 28.75 -1.38 1 93 19 ASN B CA 1
ATOM 2262 C C . ASN B 1 19 ? 0.673 27.594 -0.54 1 93 19 ASN B C 1
ATOM 2264 O O . ASN B 1 19 ? -0.513 27.266 -0.613 1 93 19 ASN B O 1
ATOM 2268 N N . TYR B 1 20 ? 1.521 27.078 0.263 1 94.88 20 TYR B N 1
ATOM 2269 C CA . TYR B 1 20 ? 1.105 25.969 1.112 1 94.88 20 TYR B CA 1
ATOM 2270 C C . TYR B 1 20 ? 0.224 26.453 2.256 1 94.88 20 TYR B C 1
ATOM 2272 O O . TYR B 1 20 ? -0.529 25.672 2.844 1 94.88 20 TYR B O 1
ATOM 2280 N N . ALA B 1 21 ? 0.354 27.703 2.547 1 97.31 21 ALA B N 1
ATOM 2281 C CA . ALA B 1 21 ? -0.546 28.266 3.551 1 97.31 21 ALA B CA 1
ATOM 2282 C C . ALA B 1 21 ? -1.999 28.172 3.09 1 97.31 21 ALA B C 1
ATOM 2284 O O . ALA B 1 21 ? -2.906 28 3.906 1 97.31 21 ALA B O 1
ATOM 2285 N N . ASN B 1 22 ? -2.227 28.266 1.762 1 96.06 22 ASN B N 1
ATOM 2286 C CA . ASN B 1 22 ? -3.572 28.047 1.241 1 96.06 22 ASN B CA 1
ATOM 2287 C C . ASN B 1 22 ? -4.078 26.641 1.568 1 96.06 22 ASN B C 1
ATOM 2289 O O . ASN B 1 22 ? -5.242 26.469 1.927 1 96.06 22 ASN B O 1
ATOM 2293 N N . GLY B 1 23 ? -3.211 25.688 1.424 1 97.88 23 GLY B N 1
ATOM 2294 C CA . GLY B 1 23 ? -3.561 24.328 1.8 1 97.88 23 GLY B CA 1
ATOM 2295 C C . GLY B 1 23 ? -3.891 24.172 3.273 1 97.88 23 GLY B C 1
ATOM 2296 O O . GLY B 1 23 ? -4.883 23.531 3.631 1 97.88 23 GLY B O 1
ATOM 2297 N N . ALA B 1 24 ? -3.109 24.828 4.086 1 98.62 24 ALA B N 1
ATOM 2298 C CA . ALA B 1 24 ? -3.309 24.75 5.531 1 98.62 24 ALA B CA 1
ATOM 2299 C C . ALA B 1 24 ? -4.629 25.406 5.938 1 98.62 24 ALA B C 1
ATOM 2301 O O . ALA B 1 24 ? -5.285 24.953 6.879 1 98.62 24 ALA B O 1
ATOM 2302 N N . LEU B 1 25 ? -4.941 26.484 5.258 1 98.38 25 LEU B N 1
ATOM 2303 C CA . LEU B 1 25 ? -6.234 27.109 5.527 1 98.38 25 LEU B CA 1
ATOM 2304 C C . LEU B 1 25 ? -7.375 26.125 5.289 1 98.38 25 LEU B C 1
ATOM 2306 O O . LEU B 1 25 ? -8.219 25.906 6.164 1 98.38 25 LEU B O 1
ATOM 2310 N N . VAL B 1 26 ? -7.367 25.469 4.129 1 98.25 26 VAL B N 1
ATOM 2311 C CA . VAL B 1 26 ? -8.445 24.547 3.785 1 98.25 26 VAL B CA 1
ATOM 2312 C C . VAL B 1 26 ? -8.414 23.344 4.723 1 98.25 26 VAL B C 1
ATOM 2314 O O . VAL B 1 26 ? -9.461 22.844 5.148 1 98.25 26 VAL B O 1
ATOM 2317 N N . LEU B 1 27 ? -7.223 22.859 5.066 1 98.75 27 LEU B N 1
ATOM 2318 C CA . LEU B 1 27 ? -7.109 21.781 6.047 1 98.75 27 LEU B CA 1
ATOM 2319 C C . LEU B 1 27 ? -7.754 22.188 7.367 1 98.75 27 LEU B C 1
ATOM 2321 O O . LEU B 1 27 ? -8.578 21.438 7.91 1 98.75 27 LEU B O 1
ATOM 2325 N N . GLY B 1 28 ? -7.426 23.312 7.875 1 98.81 28 GLY B N 1
ATOM 2326 C CA . GLY B 1 28 ? -8.016 23.812 9.109 1 98.81 28 GLY B CA 1
ATOM 2327 C C . GLY B 1 28 ? -9.531 23.891 9.055 1 98.81 28 GLY B C 1
ATOM 2328 O O . GLY B 1 28 ? -10.227 23.375 9.93 1 98.81 28 GLY B O 1
ATOM 2329 N N . TYR B 1 29 ? -10.023 24.547 8 1 98.56 29 TYR B N 1
ATOM 2330 C CA . TYR B 1 29 ? -11.469 24.719 7.875 1 98.56 29 TYR B CA 1
ATOM 2331 C C . TYR B 1 29 ? -12.164 23.375 7.68 1 98.56 29 TYR B C 1
ATOM 2333 O O . TYR B 1 29 ? -13.289 23.188 8.141 1 98.56 29 TYR B O 1
ATOM 2341 N N . SER B 1 30 ? -11.516 22.453 6.953 1 98.69 30 SER B N 1
ATOM 2342 C CA . SER B 1 30 ? -12.117 21.141 6.781 1 98.69 30 SER B CA 1
ATOM 2343 C C . SER B 1 30 ? -12.203 20.391 8.109 1 98.69 30 SER B C 1
ATOM 2345 O O . SER B 1 30 ? -13.156 19.641 8.352 1 98.69 30 SER B O 1
ATOM 2347 N N . LEU B 1 31 ? -11.242 20.547 9 1 98.75 31 LEU B N 1
ATOM 2348 C CA . LEU B 1 31 ? -11.289 19.984 10.336 1 98.75 31 LEU B CA 1
ATOM 2349 C C . LEU B 1 31 ? -12.43 20.578 11.148 1 98.75 31 LEU B C 1
ATOM 2351 O O . LEU B 1 31 ? -13.18 19.859 11.805 1 98.75 31 LEU B O 1
ATOM 2355 N N . ARG B 1 32 ? -12.539 21.891 11.117 1 98.44 32 ARG B N 1
ATOM 2356 C CA . ARG B 1 32 ? -13.609 22.578 11.844 1 98.44 32 ARG B CA 1
ATOM 2357 C C . ARG B 1 32 ? -14.977 22.172 11.297 1 98.44 32 ARG B C 1
ATOM 2359 O O . ARG B 1 32 ? -15.922 21.984 12.062 1 98.44 32 ARG B O 1
ATOM 2366 N N . ARG B 1 33 ? -15.078 22.047 10 1 97.5 33 ARG B N 1
ATOM 2367 C CA . ARG B 1 33 ? -16.312 21.703 9.312 1 97.5 33 ARG B CA 1
ATOM 2368 C C . ARG B 1 33 ? -16.859 20.375 9.805 1 97.5 33 ARG B C 1
ATOM 2370 O O . ARG B 1 33 ? -18.078 20.188 9.883 1 97.5 33 ARG B O 1
ATOM 2377 N N . VAL B 1 34 ? -15.992 19.5 10.148 1 98.19 34 VAL B N 1
ATOM 2378 C CA . VAL B 1 34 ? -16.438 18.172 10.57 1 98.19 34 VAL B CA 1
ATOM 2379 C C . VAL B 1 34 ? -16.5 18.109 12.094 1 98.19 34 VAL B C 1
ATOM 2381 O O . VAL B 1 34 ? -16.562 17.031 12.672 1 98.19 34 VAL B O 1
ATOM 2384 N N . ASN B 1 35 ? -16.344 19.203 12.734 1 98.12 35 ASN B N 1
ATOM 2385 C CA . ASN B 1 35 ? -16.594 19.406 14.156 1 98.12 35 ASN B CA 1
ATOM 2386 C C . ASN B 1 35 ? -15.555 18.688 15.016 1 98.12 35 ASN B C 1
ATOM 2388 O O . ASN B 1 35 ? -15.906 18 15.977 1 98.12 35 ASN B O 1
ATOM 2392 N N . THR B 1 36 ? -14.281 18.797 14.633 1 98.5 36 THR B N 1
ATOM 2393 C CA . THR B 1 36 ? -13.258 18.281 15.531 1 98.5 36 THR B CA 1
ATOM 2394 C C . THR B 1 36 ? -13.336 18.984 16.891 1 98.5 36 THR B C 1
ATOM 2396 O O . THR B 1 36 ? -13.656 20.172 16.953 1 98.5 36 THR B O 1
ATOM 2399 N N . THR B 1 37 ? -12.992 18.25 17.922 1 98.19 37 THR B N 1
ATOM 2400 C CA . THR B 1 37 ? -12.969 18.812 19.266 1 98.19 37 THR B CA 1
ATOM 2401 C C . THR B 1 37 ? -11.539 19.062 19.734 1 98.19 37 THR B C 1
ATOM 2403 O O . THR B 1 37 ? -11.312 19.5 20.859 1 98.19 37 THR B O 1
ATOM 2406 N N . ARG B 1 38 ? -10.617 18.812 18.922 1 98.38 38 ARG B N 1
ATOM 2407 C CA . ARG B 1 38 ? -9.203 18.938 19.25 1 98.38 38 ARG B CA 1
ATOM 2408 C C . ARG B 1 38 ? -8.648 20.281 18.781 1 98.38 38 ARG B C 1
ATOM 2410 O O . ARG B 1 38 ? -9.266 20.953 17.953 1 98.38 38 ARG B O 1
ATOM 2417 N N . LYS B 1 39 ? -7.559 20.656 19.391 1 98.69 39 LYS B N 1
ATOM 2418 C CA . LYS B 1 39 ? -6.887 21.891 19 1 98.69 39 LYS B CA 1
ATOM 2419 C C . LYS B 1 39 ? -6.242 21.75 17.625 1 98.69 39 LYS B C 1
ATOM 2421 O O . LYS B 1 39 ? -5.992 20.641 17.156 1 98.69 39 LYS B O 1
ATOM 2426 N N . LEU B 1 40 ? -6.066 22.875 16.953 1 98.81 40 LEU B N 1
ATOM 2427 C CA . LEU B 1 40 ? -5.332 22.969 15.695 1 98.81 40 LEU B CA 1
ATOM 2428 C C . LEU B 1 40 ? -4.055 23.781 15.867 1 98.81 40 LEU B C 1
ATOM 2430 O O . LEU B 1 40 ? -4.105 24.953 16.234 1 98.81 40 LEU B O 1
ATOM 2434 N N . ALA B 1 41 ? -2.92 23.141 15.695 1 98.81 41 ALA B N 1
ATOM 2435 C CA . ALA B 1 41 ? -1.622 23.797 15.797 1 98.81 41 ALA B CA 1
ATOM 2436 C C . ALA B 1 41 ? -0.882 23.766 14.461 1 98.81 41 ALA B C 1
ATOM 2438 O O . ALA B 1 41 ? -0.904 22.766 13.758 1 98.81 41 ALA B O 1
ATOM 2439 N N . LEU B 1 42 ? -0.23 24.875 14.125 1 98.75 42 LEU B N 1
ATOM 2440 C CA . LEU B 1 42 ? 0.452 24.984 12.844 1 98.75 42 LEU B CA 1
ATOM 2441 C C . LEU B 1 42 ? 1.879 25.484 13.023 1 98.75 42 LEU B C 1
ATOM 2443 O O . LEU B 1 42 ? 2.096 26.547 13.625 1 98.75 42 LEU B O 1
ATOM 2447 N N . LEU B 1 43 ? 2.871 24.703 12.562 1 97.62 43 LEU B N 1
ATOM 2448 C CA . LEU B 1 43 ? 4.234 25.203 12.438 1 97.62 43 LEU B CA 1
ATOM 2449 C C . LEU B 1 43 ? 4.363 26.125 11.227 1 97.62 43 LEU B C 1
ATOM 2451 O O . LEU B 1 43 ? 3.967 25.75 10.117 1 97.62 43 LEU B O 1
ATOM 2455 N N . VAL B 1 44 ? 4.871 27.281 11.461 1 96.88 44 VAL B N 1
ATOM 2456 C CA . VAL B 1 44 ? 4.973 28.281 10.398 1 96.88 44 VAL B CA 1
ATOM 2457 C C . VAL B 1 44 ? 6.391 28.844 10.352 1 96.88 44 VAL B C 1
ATOM 2459 O O . VAL B 1 44 ? 6.93 29.266 11.375 1 96.88 44 VAL B O 1
ATOM 2462 N N . THR B 1 45 ? 6.961 28.812 9.18 1 93.44 45 THR B N 1
ATOM 2463 C CA . THR B 1 45 ? 8.281 29.422 9.047 1 93.44 45 THR B CA 1
ATOM 2464 C C . THR B 1 45 ? 8.172 30.922 8.789 1 93.44 45 THR B C 1
ATOM 2466 O O . THR B 1 45 ? 7.074 31.422 8.523 1 93.44 45 THR B O 1
ATOM 2469 N N . ASN B 1 46 ? 9.328 31.578 8.773 1 91.38 46 ASN B N 1
ATOM 2470 C CA . ASN B 1 46 ? 9.344 33.031 8.648 1 91.38 46 ASN B CA 1
ATOM 2471 C C . ASN B 1 46 ? 9.086 33.469 7.211 1 91.38 46 ASN B C 1
ATOM 2473 O O . ASN B 1 46 ? 8.859 34.656 6.949 1 91.38 46 ASN B O 1
ATOM 2477 N N . GLN B 1 47 ? 8.953 32.594 6.332 1 91.31 47 GLN B N 1
ATOM 2478 C CA . GLN B 1 47 ? 8.734 32.906 4.93 1 91.31 47 GLN B CA 1
ATOM 2479 C C . GLN B 1 47 ? 7.25 33.125 4.645 1 91.31 47 GLN B C 1
ATOM 2481 O O . GLN B 1 47 ? 6.887 33.656 3.584 1 91.31 47 GLN B O 1
ATOM 2486 N N . VAL B 1 48 ? 6.441 32.781 5.559 1 95.56 48 VAL B N 1
ATOM 2487 C CA . VAL B 1 48 ? 5.012 33 5.418 1 95.56 48 VAL B CA 1
ATOM 2488 C C . VAL B 1 48 ? 4.699 34.469 5.754 1 95.56 48 VAL B C 1
ATOM 2490 O O . VAL B 1 48 ? 5.125 34.969 6.793 1 95.56 48 VAL B O 1
ATOM 2493 N N . SER B 1 49 ? 3.93 35.156 4.91 1 96.88 49 SER B N 1
ATOM 2494 C CA . SER B 1 49 ? 3.68 36.594 5.039 1 96.88 49 SER B CA 1
ATOM 2495 C C . SER B 1 49 ? 2.793 36.875 6.242 1 96.88 49 SER B C 1
ATOM 2497 O O . SER B 1 49 ? 2.07 36 6.723 1 96.88 49 SER B O 1
ATOM 2499 N N . GLU B 1 50 ? 2.918 38.125 6.645 1 96.44 50 GLU B N 1
ATOM 2500 C CA . GLU B 1 50 ? 2.119 38.562 7.789 1 96.44 50 GLU B CA 1
ATOM 2501 C C . GLU B 1 50 ? 0.627 38.5 7.477 1 96.44 50 GLU B C 1
ATOM 2503 O O . GLU B 1 50 ? -0.176 38.125 8.336 1 96.44 50 GLU B O 1
ATOM 2508 N N . GLY B 1 51 ? 0.268 38.906 6.297 1 96.19 51 GLY B N 1
ATOM 2509 C CA . GLY B 1 51 ? -1.126 38.812 5.895 1 96.19 51 GLY B CA 1
ATOM 2510 C C . GLY B 1 51 ? -1.67 37.375 5.957 1 96.19 51 GLY B C 1
ATOM 2511 O O . GLY B 1 51 ? -2.779 37.156 6.441 1 96.19 51 GLY B O 1
ATOM 2512 N N . MET B 1 52 ? -0.924 36.5 5.473 1 96.5 52 MET B N 1
ATOM 2513 C CA . MET B 1 52 ? -1.332 35.125 5.496 1 96.5 52 MET B CA 1
ATOM 2514 C C . MET B 1 52 ? -1.41 34.594 6.926 1 96.5 52 MET B C 1
ATOM 2516 O O . MET B 1 52 ? -2.318 33.844 7.266 1 96.5 52 MET B O 1
ATOM 2520 N N . ARG B 1 53 ? -0.49 34.969 7.727 1 97.31 53 ARG B N 1
ATOM 2521 C CA . ARG B 1 53 ? -0.506 34.562 9.125 1 97.31 53 ARG B CA 1
ATOM 2522 C C . ARG B 1 53 ? -1.796 35 9.812 1 97.31 53 ARG B C 1
ATOM 2524 O O . ARG B 1 53 ? -2.361 34.281 10.617 1 97.31 53 ARG B O 1
ATOM 2531 N N . GLU B 1 54 ? -2.193 36.125 9.523 1 96.81 54 GLU B N 1
ATOM 2532 C CA . GLU B 1 54 ? -3.443 36.625 10.086 1 96.81 54 GLU B CA 1
ATOM 2533 C C . GLU B 1 54 ? -4.629 35.781 9.656 1 96.81 54 GLU B C 1
ATOM 2535 O O . GLU B 1 54 ? -5.52 35.5 10.461 1 96.81 54 GLU B O 1
ATOM 2540 N N . GLN B 1 55 ? -4.629 35.406 8.398 1 96.62 55 GLN B N 1
ATOM 2541 C CA . GLN B 1 55 ? -5.68 34.531 7.906 1 96.62 55 GLN B CA 1
ATOM 2542 C C . GLN B 1 55 ? -5.633 33.188 8.609 1 96.62 55 GLN B C 1
ATOM 2544 O O . GLN B 1 55 ? -6.672 32.625 8.977 1 96.62 55 GLN B O 1
ATOM 2549 N N . LEU B 1 56 ? -4.465 32.688 8.789 1 98.31 56 LEU B N 1
ATOM 2550 C CA . LEU B 1 56 ? -4.285 31.406 9.445 1 98.31 56 LEU B CA 1
ATOM 2551 C C . LEU B 1 56 ? -4.789 31.453 10.883 1 98.31 56 LEU B C 1
ATOM 2553 O O . LEU B 1 56 ? -5.371 30.469 11.375 1 98.31 56 LEU B O 1
ATOM 2557 N N . LEU B 1 57 ? -4.641 32.531 11.555 1 97.75 57 LEU B N 1
ATOM 2558 C CA . LEU B 1 57 ? -5.02 32.688 12.953 1 97.75 57 LEU B CA 1
ATOM 2559 C C . LEU B 1 57 ? -6.539 32.656 13.117 1 97.75 57 LEU B C 1
ATOM 2561 O O . LEU B 1 57 ? -7.047 32.5 14.227 1 97.75 57 LEU B O 1
ATOM 2565 N N . ARG B 1 58 ? -7.246 32.75 12.07 1 96.75 58 ARG B N 1
ATOM 2566 C CA . ARG B 1 58 ? -8.703 32.719 12.125 1 96.75 58 ARG B CA 1
ATOM 2567 C C . ARG B 1 58 ? -9.188 31.266 12.289 1 96.75 58 ARG B C 1
ATOM 2569 O O . ARG B 1 58 ? -10.312 31.031 12.75 1 96.75 58 ARG B O 1
ATOM 2576 N N . VAL B 1 59 ? -8.375 30.344 11.938 1 98.06 59 VAL B N 1
ATOM 2577 C CA . VAL B 1 59 ? -8.859 28.969 11.953 1 98.06 59 VAL B CA 1
ATOM 2578 C C . VAL B 1 59 ? -7.961 28.094 12.828 1 98.06 59 VAL B C 1
ATOM 2580 O O . VAL B 1 59 ? -8.43 27.156 13.469 1 98.06 59 VAL B O 1
ATOM 2583 N N . TRP B 1 60 ? -6.723 28.312 12.883 1 98.5 60 TRP B N 1
ATOM 2584 C CA . TRP B 1 60 ? -5.789 27.562 13.711 1 98.5 60 TRP B CA 1
ATOM 2585 C C . TRP B 1 60 ? -5.691 28.172 15.102 1 98.5 60 TRP B C 1
ATOM 2587 O O . TRP B 1 60 ? -5.648 29.391 15.258 1 98.5 60 TRP B O 1
ATOM 2597 N N . ASP B 1 61 ? -5.625 27.375 16.109 1 98.31 61 ASP B N 1
ATOM 2598 C CA . ASP B 1 61 ? -5.621 27.828 17.5 1 98.31 61 ASP B CA 1
ATOM 2599 C C . ASP B 1 61 ? -4.242 28.344 17.906 1 98.31 61 ASP B C 1
ATOM 2601 O O . ASP B 1 61 ? -4.129 29.203 18.781 1 98.31 61 ASP B O 1
ATOM 2605 N N . HIS B 1 62 ? -3.227 27.688 17.359 1 96.75 62 HIS B N 1
ATOM 2606 C CA . HIS B 1 62 ? -1.852 27.969 17.766 1 96.75 62 HIS B CA 1
ATOM 2607 C C . HIS B 1 62 ? -0.918 28 16.562 1 96.75 62 HIS B C 1
ATOM 2609 O O . HIS B 1 62 ? -0.832 27.016 15.812 1 96.75 62 HIS B O 1
ATOM 2615 N N . LEU B 1 63 ? -0.294 29.141 16.312 1 97.56 63 LEU B N 1
ATOM 2616 C CA . LEU B 1 63 ? 0.798 29.219 15.344 1 97.56 63 LEU B CA 1
ATOM 2617 C C . LEU B 1 63 ? 2.15 29.156 16.047 1 97.56 63 LEU B C 1
ATOM 2619 O O . LEU B 1 63 ? 2.432 29.984 16.922 1 97.56 63 LEU B O 1
ATOM 2623 N N . GLU B 1 64 ? 2.906 28.156 15.711 1 96.12 64 GLU B N 1
ATOM 2624 C CA . GLU B 1 64 ? 4.266 28.016 16.234 1 96.12 64 GLU B CA 1
ATOM 2625 C C . GLU B 1 64 ? 5.297 28.438 15.188 1 96.12 64 GLU B C 1
ATOM 2627 O O . GLU B 1 64 ? 5.516 27.734 14.203 1 96.12 64 GLU B O 1
ATOM 2632 N N . THR B 1 65 ? 5.953 29.547 15.438 1 93.81 65 THR B N 1
ATOM 2633 C CA . THR B 1 65 ? 6.965 30 14.492 1 93.81 65 THR B CA 1
ATOM 2634 C C . THR B 1 65 ? 8.242 29.188 14.625 1 93.81 65 THR B C 1
ATOM 2636 O O . THR B 1 65 ? 8.766 29.016 15.734 1 93.81 65 THR B O 1
ATOM 2639 N N . VAL B 1 66 ? 8.625 28.656 13.5 1 87.94 66 VAL B N 1
ATOM 2640 C CA . VAL B 1 66 ? 9.852 27.875 13.453 1 87.94 66 VAL B CA 1
ATOM 2641 C C . VAL B 1 66 ? 10.836 28.516 12.469 1 87.94 66 VAL B C 1
ATOM 2643 O O . VAL B 1 66 ? 10.445 28.922 11.375 1 87.94 66 VAL B O 1
ATOM 2646 N N . ASP B 1 67 ? 12.055 28.812 12.938 1 75.5 67 ASP B N 1
ATOM 2647 C CA . ASP B 1 67 ? 13.078 29.406 12.078 1 75.5 67 ASP B CA 1
ATOM 2648 C C . ASP B 1 67 ? 14.031 28.344 11.547 1 75.5 67 ASP B C 1
ATOM 2650 O O . ASP B 1 67 ? 14.852 27.812 12.289 1 75.5 67 ASP B O 1
ATOM 2654 N N . PRO B 1 68 ? 13.883 28.094 10.297 1 64.44 68 PRO B N 1
ATOM 2655 C CA . PRO B 1 68 ? 14.766 27.062 9.742 1 64.44 68 PRO B CA 1
ATOM 2656 C C . PRO B 1 68 ? 16.234 27.438 9.844 1 64.44 68 PRO B C 1
ATOM 2658 O O . PRO B 1 68 ? 17.109 26.562 9.789 1 64.44 68 PRO B O 1
ATOM 2661 N N . LEU B 1 69 ? 16.484 28.75 9.969 1 57.59 69 LEU B N 1
ATOM 2662 C CA . LEU B 1 69 ? 17.859 29.25 9.969 1 57.59 69 LEU B CA 1
ATOM 2663 C C . LEU B 1 69 ? 18.312 29.578 11.391 1 57.59 69 LEU B C 1
ATOM 2665 O O . LEU B 1 69 ? 19.391 30.156 11.586 1 57.59 69 LEU B O 1
ATOM 2669 N N . ASP B 1 70 ? 17.5 29.219 12.227 1 56.41 70 ASP B N 1
ATOM 2670 C CA . ASP B 1 70 ? 17.938 29.594 13.57 1 56.41 70 ASP B CA 1
ATOM 2671 C C . ASP B 1 70 ? 19.188 28.797 13.977 1 56.41 70 ASP B C 1
ATOM 2673 O O . ASP B 1 70 ? 19.109 27.594 14.234 1 56.41 70 ASP B O 1
ATOM 2677 N N . SER B 1 71 ? 20.359 29.469 13.953 1 49.53 71 SER B N 1
ATOM 2678 C CA . SER B 1 71 ? 21.703 28.969 14.18 1 49.53 71 SER B CA 1
ATOM 2679 C C . SER B 1 71 ? 21.844 28.359 15.57 1 49.53 71 SER B C 1
ATOM 2681 O O . SER B 1 71 ? 22.734 27.547 15.82 1 49.53 71 SER B O 1
ATOM 2683 N N . GLN B 1 72 ? 21.188 28.766 16.531 1 50.06 72 GLN B N 1
ATOM 2684 C CA . GLN B 1 72 ? 21.328 28.25 17.891 1 50.06 72 GLN B CA 1
ATOM 2685 C C . GLN B 1 72 ? 20.594 26.922 18.047 1 50.06 72 GLN B C 1
ATOM 2687 O O . GLN B 1 72 ? 20.703 26.281 19.094 1 50.06 72 GLN B O 1
ATOM 2692 N N . ASP B 1 73 ? 20.031 26.562 16.938 1 59.69 73 ASP B N 1
ATOM 2693 C CA . ASP B 1 73 ? 19.141 25.391 16.984 1 59.69 73 ASP B CA 1
ATOM 2694 C C . ASP B 1 73 ? 19.844 24.141 16.453 1 59.69 73 ASP B C 1
ATOM 2696 O O . ASP B 1 73 ? 20.516 24.203 15.422 1 59.69 73 ASP B O 1
ATOM 2700 N N . ASP B 1 74 ? 20.047 23.156 17.375 1 61.06 74 ASP B N 1
ATOM 2701 C CA . ASP B 1 74 ? 20.625 21.875 17.016 1 61.06 74 ASP B CA 1
ATOM 2702 C C . ASP B 1 74 ? 20.234 21.469 15.586 1 61.06 74 ASP B C 1
ATOM 2704 O O . ASP B 1 74 ? 21.047 20.875 14.867 1 61.06 74 ASP B O 1
ATOM 2708 N N . ALA B 1 75 ? 19.266 21.969 15.164 1 61.09 75 ALA B N 1
ATOM 2709 C CA . ALA B 1 75 ? 18.812 21.641 13.812 1 61.09 75 ALA B CA 1
ATOM 2710 C C . ALA B 1 75 ? 19.625 22.422 12.773 1 61.09 75 ALA B C 1
ATOM 2712 O O . ALA B 1 75 ? 19.906 21.891 11.688 1 61.09 75 ALA B O 1
ATOM 2713 N N . ASN B 1 76 ? 19.938 23.5 13.102 1 63.09 76 ASN B N 1
ATOM 2714 C CA . ASN B 1 76 ? 20.766 24.266 12.18 1 63.09 76 ASN B CA 1
ATOM 2715 C C . ASN B 1 76 ? 22.141 23.656 12 1 63.09 76 ASN B C 1
ATOM 2717 O O . ASN B 1 76 ? 22.672 23.609 10.883 1 63.09 76 ASN B O 1
ATOM 2721 N N . LEU B 1 77 ? 22.641 23.281 13.094 1 63.31 77 LEU B N 1
ATOM 2722 C CA . LEU B 1 77 ? 23.922 22.578 12.992 1 63.31 77 LEU B CA 1
ATOM 2723 C C . LEU B 1 77 ? 23.766 21.312 12.148 1 63.31 77 LEU B C 1
ATOM 2725 O O . LEU B 1 77 ? 24.656 20.984 11.352 1 63.31 77 LEU B O 1
ATOM 2729 N N . ALA B 1 78 ? 22.719 20.703 12.359 1 69.69 78 ALA B N 1
ATOM 2730 C CA . ALA B 1 78 ? 22.453 19.5 11.586 1 69.69 78 ALA B CA 1
ATOM 2731 C C . ALA B 1 78 ? 22.312 19.812 10.094 1 69.69 78 ALA B C 1
ATOM 2733 O O . ALA B 1 78 ? 22.781 19.047 9.25 1 69.69 78 ALA B O 1
ATOM 2734 N N . LEU B 1 79 ? 21.797 20.953 9.852 1 71.81 79 LEU B N 1
ATOM 2735 C CA . LEU B 1 79 ? 21.609 21.391 8.469 1 71.81 79 LEU B CA 1
ATOM 2736 C C . LEU B 1 79 ? 22.953 21.609 7.793 1 71.81 79 LEU B C 1
ATOM 2738 O O . LEU B 1 79 ? 23.094 21.375 6.59 1 71.81 79 LEU B O 1
ATOM 2742 N N . LEU B 1 80 ? 23.812 22.031 8.656 1 70.25 80 LEU B N 1
ATOM 2743 C CA . LEU B 1 80 ? 25.141 22.219 8.109 1 70.25 80 LEU B CA 1
ATOM 2744 C C . LEU B 1 80 ? 25.719 20.891 7.625 1 70.25 80 LEU B C 1
ATOM 2746 O O . LEU B 1 80 ? 26.422 20.859 6.613 1 70.25 80 LEU B O 1
ATOM 2750 N N . SER B 1 81 ? 25.328 19.922 8.266 1 73.81 81 SER B N 1
ATOM 2751 C CA . SER B 1 81 ? 25.844 18.609 7.93 1 73.81 81 SER B CA 1
ATOM 2752 C C . SER B 1 81 ? 25 17.938 6.855 1 73.81 81 SER B C 1
ATOM 2754 O O . SER B 1 81 ? 25.516 17.156 6.047 1 73.81 81 SER B O 1
ATOM 2756 N N . ARG B 1 82 ? 23.734 18.234 6.988 1 80.88 82 ARG B N 1
ATOM 2757 C CA . ARG B 1 82 ? 22.781 17.609 6.074 1 80.88 82 ARG B CA 1
ATOM 2758 C C . ARG B 1 82 ? 21.859 18.656 5.445 1 80.88 82 ARG B C 1
ATOM 2760 O O . ARG B 1 82 ? 20.656 18.656 5.688 1 80.88 82 ARG B O 1
ATOM 2767 N N . PRO B 1 83 ? 22.328 19.5 4.543 1 77.12 83 PRO B N 1
ATOM 2768 C CA . PRO B 1 83 ? 21.531 20.609 3.998 1 77.12 83 PRO B CA 1
ATOM 2769 C C . PRO B 1 83 ? 20.344 20.125 3.186 1 77.12 83 PRO B C 1
ATOM 2771 O O . PRO B 1 83 ? 19.328 20.828 3.107 1 77.12 83 PRO B O 1
ATOM 2774 N N . GLU B 1 84 ? 20.375 18.906 2.723 1 77.31 84 GLU B N 1
ATOM 2775 C CA . GLU B 1 84 ? 19.297 18.391 1.88 1 77.31 84 GLU B CA 1
ATOM 2776 C C . GLU B 1 84 ? 18.062 18.078 2.703 1 77.31 84 GLU B C 1
ATOM 2778 O O . GLU B 1 84 ? 16.969 17.922 2.152 1 77.31 84 GLU B O 1
ATOM 2783 N N . LEU B 1 85 ? 18.25 18.172 4.043 1 81.88 85 LEU B N 1
ATOM 2784 C CA . LEU B 1 85 ? 17.156 17.766 4.906 1 81.88 85 LEU B CA 1
ATOM 2785 C C . LEU B 1 85 ? 16.5 18.969 5.562 1 81.88 85 LEU B C 1
ATOM 2787 O O . LEU B 1 85 ? 15.898 18.844 6.629 1 81.88 85 LEU B O 1
ATOM 2791 N N . GLY B 1 86 ? 16.547 20.125 4.977 1 79.94 86 GLY B N 1
ATOM 2792 C CA . GLY B 1 86 ? 16.016 21.344 5.562 1 79.94 86 GLY B CA 1
ATOM 2793 C C . GLY B 1 86 ? 14.555 21.25 5.949 1 79.94 86 GLY B C 1
ATOM 2794 O O . GLY B 1 86 ? 14.203 21.422 7.121 1 79.94 86 GLY B O 1
ATOM 2795 N N . ILE B 1 87 ? 13.688 20.875 5.004 1 81.06 87 ILE B N 1
ATOM 2796 C CA . ILE B 1 87 ? 12.25 20.797 5.254 1 81.06 87 ILE B CA 1
ATOM 2797 C C . ILE B 1 87 ? 11.961 19.703 6.273 1 81.06 87 ILE B C 1
ATOM 2799 O O . ILE B 1 87 ? 11.07 19.844 7.109 1 81.06 87 ILE B O 1
ATOM 2803 N N . THR B 1 88 ? 12.758 18.672 6.176 1 87.25 88 THR B N 1
ATOM 2804 C CA . THR B 1 88 ? 12.609 17.562 7.109 1 87.25 88 THR B CA 1
ATOM 2805 C C . THR B 1 88 ? 12.883 18.031 8.539 1 87.25 88 THR B C 1
ATOM 2807 O O . THR B 1 88 ? 12.125 17.688 9.461 1 87.25 88 THR B O 1
ATOM 2810 N N . PHE B 1 89 ? 13.898 18.828 8.719 1 88.38 89 PHE B N 1
ATOM 2811 C CA . PHE B 1 89 ? 14.266 19.328 10.047 1 88.38 89 PHE B CA 1
ATOM 2812 C C . PHE B 1 89 ? 13.188 20.266 10.586 1 88.38 89 PHE B C 1
ATOM 2814 O O . PHE B 1 89 ? 12.977 20.328 11.797 1 88.38 89 PHE B O 1
ATOM 2821 N N . THR B 1 90 ? 12.586 20.875 9.664 1 91.56 90 THR B N 1
ATOM 2822 C CA . THR B 1 90 ? 11.477 21.719 10.094 1 91.56 90 THR B CA 1
ATOM 2823 C C . THR B 1 90 ? 10.281 20.875 10.531 1 91.56 90 THR B C 1
ATOM 2825 O O . THR B 1 90 ? 9.68 21.141 11.57 1 91.56 90 THR B O 1
ATOM 2828 N N . LYS B 1 91 ? 9.977 19.844 9.781 1 94.31 91 LYS B N 1
ATOM 2829 C CA . LYS B 1 91 ? 8.836 18.984 10.078 1 94.31 91 LYS B CA 1
ATOM 2830 C C . LYS B 1 91 ? 9.008 18.297 11.43 1 94.31 91 LYS B C 1
ATOM 2832 O O . LYS B 1 91 ? 8.07 18.234 12.227 1 94.31 91 LYS B O 1
ATOM 2837 N N . ILE B 1 92 ? 10.195 17.75 11.758 1 95.5 92 ILE B N 1
ATOM 2838 C CA . ILE B 1 92 ? 10.352 16.938 12.953 1 95.5 92 ILE B CA 1
ATOM 2839 C C . ILE B 1 92 ? 10.312 17.812 14.195 1 95.5 92 ILE B C 1
ATOM 2841 O O . ILE B 1 92 ? 10.227 17.312 15.32 1 95.5 92 ILE B O 1
ATOM 2845 N N . ARG B 1 93 ? 10.289 19.141 14.062 1 94.31 93 ARG B N 1
ATOM 2846 C CA . ARG B 1 93 ? 10.141 20.047 15.195 1 94.31 93 ARG B CA 1
ATOM 2847 C C . ARG B 1 93 ? 8.766 19.906 15.844 1 94.31 93 ARG B C 1
ATOM 2849 O O . ARG B 1 93 ? 8.539 20.375 16.953 1 94.31 93 ARG B O 1
ATOM 2856 N N . CYS B 1 94 ? 7.859 19.281 15.133 1 97.31 94 CYS B N 1
ATOM 2857 C CA . CYS B 1 94 ? 6.535 19.078 15.711 1 97.31 94 CYS B CA 1
ATOM 2858 C C . CYS B 1 94 ? 6.621 18.297 17.016 1 97.31 94 CYS B C 1
ATOM 2860 O O . CYS B 1 94 ? 5.805 18.5 17.922 1 97.31 94 CYS B O 1
ATOM 2862 N N . TRP B 1 95 ? 7.648 17.484 17.203 1 97.75 95 TRP B N 1
ATOM 2863 C CA . TRP B 1 95 ? 7.816 16.719 18.438 1 97.75 95 TRP B CA 1
ATOM 2864 C C . TRP B 1 95 ? 8.133 17.641 19.609 1 97.75 95 TRP B C 1
ATOM 2866 O O . TRP B 1 95 ? 8.078 17.219 20.781 1 97.75 95 TRP B O 1
ATOM 2876 N N . ASN B 1 96 ? 8.43 18.891 19.328 1 95.75 96 ASN B N 1
ATOM 2877 C CA . ASN B 1 96 ? 8.75 19.844 20.391 1 95.75 96 ASN B CA 1
ATOM 2878 C C . ASN B 1 96 ? 7.5 20.516 20.938 1 95.75 96 ASN B C 1
ATOM 2880 O O . ASN B 1 96 ? 7.578 21.312 21.875 1 95.75 96 ASN B O 1
ATOM 2884 N N . LEU B 1 97 ? 6.367 20.188 20.344 1 97.44 97 LEU B N 1
ATOM 2885 C CA . LEU B 1 97 ? 5.121 20.766 20.844 1 97.44 97 LEU B CA 1
ATOM 2886 C C . LEU B 1 97 ? 4.676 20.047 22.125 1 97.44 97 LEU B C 1
ATOM 2888 O O . LEU B 1 97 ? 3.545 19.562 22.203 1 97.44 97 LEU B O 1
ATOM 2892 N N . THR B 1 98 ? 5.473 20.188 23.219 1 97.31 98 THR B N 1
ATOM 2893 C CA . THR B 1 98 ? 5.332 19.359 24.406 1 97.31 98 THR B CA 1
ATOM 2894 C C . THR B 1 98 ? 4.219 19.875 25.297 1 97.31 98 THR B C 1
ATOM 2896 O O . THR B 1 98 ? 3.871 19.25 26.297 1 97.31 98 THR B O 1
ATOM 2899 N N . HIS B 1 99 ? 3.656 20.953 25 1 95.81 99 HIS B N 1
ATOM 2900 C CA . HIS B 1 99 ? 2.482 21.406 25.734 1 95.81 99 HIS B CA 1
ATOM 2901 C C . HIS B 1 99 ? 1.247 20.594 25.344 1 95.81 99 HIS B C 1
ATOM 2903 O O . HIS B 1 99 ? 0.215 20.672 26.016 1 95.81 99 HIS B O 1
ATOM 2909 N N . TYR B 1 100 ? 1.331 19.766 24.281 1 98 100 TYR B N 1
ATOM 2910 C CA . TYR B 1 100 ? 0.321 18.766 23.953 1 98 100 TYR B CA 1
ATOM 2911 C C . TYR B 1 100 ? 0.781 17.375 24.344 1 98 100 TYR B C 1
ATOM 2913 O O . TYR B 1 100 ? 1.979 17.078 24.344 1 98 100 TYR B O 1
ATOM 2921 N N . GLN B 1 101 ? -0.156 16.484 24.672 1 98 101 GLN B N 1
ATOM 2922 C CA . GLN B 1 101 ? 0.139 15.117 25.062 1 98 101 GLN B CA 1
ATOM 2923 C C . GLN B 1 101 ? 0.128 14.188 23.859 1 98 101 GLN B C 1
ATOM 2925 O O . GLN B 1 101 ? 0.894 13.219 23.797 1 98 101 GLN B O 1
ATOM 2930 N N . LYS B 1 102 ? -0.808 14.422 22.984 1 98.38 102 LYS B N 1
ATOM 2931 C CA . LYS B 1 102 ? -1.007 13.625 21.766 1 98.38 102 LYS B CA 1
ATOM 2932 C C . LYS B 1 102 ? -1.294 14.523 20.578 1 98.38 102 LYS B C 1
ATOM 2934 O O . LYS B 1 102 ? -2.018 15.516 20.688 1 98.38 102 LYS B O 1
ATOM 2939 N N . CYS B 1 103 ? -0.637 14.133 19.469 1 98.88 103 CYS B N 1
ATOM 2940 C CA . CYS B 1 103 ? -0.852 14.93 18.266 1 98.88 103 CYS B CA 1
ATOM 2941 C C . CYS B 1 103 ? -1.039 14.039 17.047 1 98.88 103 CYS B C 1
ATOM 2943 O O . CYS B 1 103 ? -0.629 12.875 17.047 1 98.88 103 CYS B O 1
ATOM 2945 N N . VAL B 1 104 ? -1.727 14.516 16.078 1 98.94 104 VAL B N 1
ATOM 2946 C CA . VAL B 1 104 ? -1.804 13.961 14.734 1 98.94 104 VAL B CA 1
ATOM 2947 C C . VAL B 1 104 ? -1.228 14.953 13.734 1 98.94 104 VAL B C 1
ATOM 2949 O O . VAL B 1 104 ? -1.777 16.047 13.547 1 98.94 104 VAL B O 1
ATOM 2952 N N . PHE B 1 105 ? -0.125 14.57 13.156 1 98.94 105 PHE B N 1
ATOM 2953 C CA . PHE B 1 105 ? 0.43 15.406 12.094 1 98.94 105 PHE B CA 1
ATOM 2954 C C . PHE B 1 105 ? -0.309 15.172 10.781 1 98.94 105 PHE B C 1
ATOM 2956 O O . PHE B 1 105 ? -0.624 14.031 10.438 1 98.94 105 PHE B O 1
ATOM 2963 N N . MET B 1 106 ? -0.546 16.25 10.047 1 98.88 106 MET B N 1
ATOM 2964 C CA . MET B 1 106 ? -1.164 16.188 8.727 1 98.88 106 MET B CA 1
ATOM 2965 C C . MET B 1 106 ? -0.497 17.172 7.77 1 98.88 106 MET B C 1
ATOM 2967 O O . MET B 1 106 ? -0.357 18.344 8.086 1 98.88 106 MET B O 1
ATOM 2971 N N . ASP B 1 107 ? -0.101 16.688 6.582 1 98.06 107 ASP B N 1
ATOM 2972 C CA . ASP B 1 107 ? 0.393 17.609 5.562 1 98.06 107 ASP B CA 1
ATOM 2973 C C . ASP B 1 107 ? -0.673 18.641 5.188 1 98.06 107 ASP B C 1
ATOM 2975 O O . ASP B 1 107 ? -1.87 18.359 5.277 1 98.06 107 ASP B O 1
ATOM 2979 N N . ALA B 1 108 ? -0.207 19.719 4.691 1 98.19 108 ALA B N 1
ATOM 2980 C CA . ALA B 1 108 ? -1.102 20.844 4.426 1 98.19 108 ALA B CA 1
ATOM 2981 C C . ALA B 1 108 ? -1.931 20.594 3.166 1 98.19 108 ALA B C 1
ATOM 2983 O O . ALA B 1 108 ? -2.906 21.312 2.908 1 98.19 108 ALA B O 1
ATOM 2984 N N . ASP B 1 109 ? -1.547 19.625 2.383 1 97.25 109 ASP B N 1
ATOM 2985 C CA . ASP B 1 109 ? -2.291 19.312 1.165 1 97.25 109 ASP B CA 1
ATOM 2986 C C . ASP B 1 109 ? -3.291 18.188 1.406 1 97.25 109 ASP B C 1
ATOM 2988 O O . ASP B 1 109 ? -3.473 17.312 0.551 1 97.25 109 ASP B O 1
ATOM 2992 N N . MET B 1 110 ? -3.879 18.141 2.553 1 98.38 110 MET B N 1
ATOM 2993 C CA . MET B 1 110 ? -4.906 17.156 2.881 1 98.38 110 MET B CA 1
ATOM 2994 C C . MET B 1 110 ? -6.266 17.828 3.059 1 98.38 110 MET B C 1
ATOM 2996 O O . MET B 1 110 ? -6.34 19.031 3.32 1 98.38 110 MET B O 1
ATOM 3000 N N . LEU B 1 111 ? -7.344 17.078 2.855 1 98.31 111 LEU B N 1
ATOM 3001 C CA . LEU B 1 111 ? -8.742 17.484 3.008 1 98.31 111 LEU B CA 1
ATOM 3002 C C . LEU B 1 111 ? -9.492 16.484 3.896 1 98.31 111 LEU B C 1
ATOM 3004 O O . LEU B 1 111 ? -9.531 15.289 3.604 1 98.31 111 LEU B O 1
ATOM 3008 N N . VAL B 1 112 ? -10.078 17.016 4.965 1 98.81 112 VAL B N 1
ATOM 3009 C CA . VAL B 1 112 ? -10.805 16.156 5.895 1 98.81 112 VAL B CA 1
ATOM 3010 C C . VAL B 1 112 ? -12.281 16.109 5.496 1 98.81 112 VAL B C 1
ATOM 3012 O O . VAL B 1 112 ? -12.93 17.141 5.348 1 98.81 112 VAL B O 1
ATOM 3015 N N . LEU B 1 113 ? -12.773 14.883 5.32 1 98.31 113 LEU B N 1
ATOM 3016 C CA . LEU B 1 113 ? -14.133 14.672 4.836 1 98.31 113 LEU B CA 1
ATOM 3017 C C . LEU B 1 113 ? -15.07 14.344 5.992 1 98.31 113 LEU B C 1
ATOM 3019 O O . LEU B 1 113 ? -16.266 14.641 5.93 1 98.31 113 LEU B O 1
ATOM 3023 N N . GLN B 1 114 ? -14.547 13.617 6.926 1 98.62 114 GLN B N 1
ATOM 3024 C CA . GLN B 1 114 ? -15.297 13.195 8.102 1 98.62 114 GLN B CA 1
ATOM 3025 C C . GLN B 1 114 ? -14.461 13.344 9.375 1 98.62 114 GLN B C 1
ATOM 3027 O O . GLN B 1 114 ? -13.227 13.344 9.312 1 98.62 114 GLN B O 1
ATOM 3032 N N . ASN B 1 115 ? -15.219 13.5 10.516 1 98.75 115 ASN B N 1
ATOM 3033 C CA . ASN B 1 115 ? -14.516 13.594 11.789 1 98.75 115 ASN B CA 1
ATOM 3034 C C . ASN B 1 115 ? -13.602 12.391 12.016 1 98.75 115 ASN B C 1
ATOM 3036 O O . ASN B 1 115 ? -13.992 11.25 11.742 1 98.75 115 ASN B O 1
ATOM 3040 N N . CYS B 1 116 ? -12.383 12.695 12.484 1 98.69 116 CYS B N 1
ATOM 3041 C CA . CYS B 1 116 ? -11.414 11.625 12.703 1 98.69 116 CYS B CA 1
ATOM 3042 C C . CYS B 1 116 ? -10.719 11.789 14.047 1 98.69 116 CYS B C 1
ATOM 3044 O O . CYS B 1 116 ? -9.539 11.461 14.188 1 98.69 116 CYS B O 1
ATOM 3046 N N . ASP B 1 117 ? -11.375 12.297 15.023 1 98.75 117 ASP B N 1
ATOM 3047 C CA . ASP B 1 117 ? -10.836 12.5 16.359 1 98.75 117 ASP B CA 1
ATOM 3048 C C . ASP B 1 117 ? -10.414 11.18 17 1 98.75 117 ASP B C 1
ATOM 3050 O O . ASP B 1 117 ? -9.602 11.148 17.922 1 98.75 117 ASP B O 1
ATOM 3054 N N . GLU B 1 118 ? -10.922 10.07 16.516 1 98.56 118 GLU B N 1
ATOM 3055 C CA . GLU B 1 118 ? -10.578 8.758 17.062 1 98.56 118 GLU B CA 1
ATOM 3056 C C . GLU B 1 118 ? -9.102 8.445 16.859 1 98.56 118 GLU B C 1
ATOM 3058 O O . GLU B 1 118 ? -8.555 7.539 17.5 1 98.56 118 GLU B O 1
ATOM 3063 N N . LEU B 1 119 ? -8.445 9.125 15.961 1 98.75 119 LEU B N 1
ATOM 3064 C CA . LEU B 1 119 ? -7.012 8.938 15.75 1 98.75 119 LEU B CA 1
ATOM 3065 C C . LEU B 1 119 ? -6.242 9.188 17.047 1 98.75 119 LEU B C 1
ATOM 3067 O O . LEU B 1 119 ? -5.168 8.617 17.25 1 98.75 119 LEU B O 1
ATOM 3071 N N . PHE B 1 120 ? -6.762 10 17.938 1 98.69 120 PHE B N 1
ATOM 3072 C CA . PHE B 1 120 ? -6.062 10.367 19.172 1 98.69 120 PHE B CA 1
ATOM 3073 C C . PHE B 1 120 ? -6.09 9.219 20.172 1 98.69 120 PHE B C 1
ATOM 3075 O O . PHE B 1 120 ? -5.375 9.242 21.172 1 98.69 120 PHE B O 1
ATOM 3082 N N . ASP B 1 121 ? -6.82 8.164 19.859 1 98.19 121 ASP B N 1
ATOM 3083 C CA . ASP B 1 121 ? -6.828 6.957 20.688 1 98.19 121 ASP B CA 1
ATOM 3084 C C . ASP B 1 121 ? -5.688 6.02 20.297 1 98.19 121 ASP B C 1
ATOM 3086 O O . ASP B 1 121 ? -5.469 4.996 20.953 1 98.19 121 ASP B O 1
ATOM 3090 N N . ARG B 1 122 ? -4.938 6.34 19.266 1 98.19 122 ARG B N 1
ATOM 3091 C CA . ARG B 1 122 ? -3.875 5.484 18.75 1 98.19 122 ARG B CA 1
ATOM 3092 C C . ARG B 1 122 ? -2.525 5.859 19.344 1 98.19 122 ARG B C 1
ATOM 3094 O O . ARG B 1 122 ? -2.363 6.961 19.875 1 98.19 122 ARG B O 1
ATOM 3101 N N . CYS B 1 123 ? -1.576 5.004 19.25 1 97.56 123 CYS B N 1
ATOM 3102 C CA . CYS B 1 123 ? -0.268 5.223 19.859 1 97.56 123 CYS B CA 1
ATOM 3103 C C . CYS B 1 123 ? 0.729 5.746 18.828 1 97.56 123 CYS B C 1
ATOM 3105 O O . CYS B 1 123 ? 0.452 5.738 17.625 1 97.56 123 CYS B O 1
ATOM 3107 N N . GLU B 1 124 ? 1.895 6.273 19.375 1 98.06 124 GLU B N 1
ATOM 3108 C CA . GLU B 1 124 ? 3.043 6.594 18.531 1 98.06 124 GLU B CA 1
ATOM 3109 C C . GLU B 1 124 ? 3.787 5.328 18.109 1 98.06 124 GLU B C 1
ATOM 3111 O O . GLU B 1 124 ? 4.07 4.465 18.938 1 98.06 124 GLU B O 1
ATOM 3116 N N . LEU B 1 125 ? 4.027 5.156 16.969 1 98.25 125 LEU B N 1
ATOM 3117 C CA . LEU B 1 125 ? 3.664 5.945 15.797 1 98.25 125 LEU B CA 1
ATOM 3118 C C . LEU B 1 125 ? 2.635 5.211 14.945 1 98.25 125 LEU B C 1
ATOM 3120 O O . LEU B 1 125 ? 2.889 4.094 14.484 1 98.25 125 LEU B O 1
ATOM 3124 N N . SER B 1 126 ? 1.446 5.695 14.914 1 98.81 126 SER B N 1
ATOM 3125 C CA . SER B 1 126 ? 0.427 5.133 14.039 1 98.81 126 SER B CA 1
ATOM 3126 C C . SER B 1 126 ? 0.348 5.906 12.719 1 98.81 126 SER B C 1
ATOM 3128 O O . SER B 1 126 ? 0.374 7.137 12.719 1 98.81 126 SER B O 1
ATOM 3130 N N . ALA B 1 127 ? 0.37 5.191 11.656 1 98.81 127 ALA B N 1
ATOM 3131 C CA . ALA B 1 127 ? 0.366 5.797 10.328 1 98.81 127 ALA B CA 1
ATOM 3132 C C . ALA B 1 127 ? -0.211 4.836 9.289 1 98.81 127 ALA B C 1
ATOM 3134 O O . ALA B 1 127 ? -0.531 3.688 9.609 1 98.81 127 ALA B O 1
ATOM 3135 N N . VAL B 1 128 ? -0.414 5.359 8.117 1 98.06 128 VAL B N 1
ATOM 3136 C CA . VAL B 1 128 ? -0.982 4.574 7.023 1 98.06 128 VAL B CA 1
ATOM 3137 C C . VAL B 1 128 ? 0.138 4.035 6.137 1 98.06 128 VAL B C 1
ATOM 3139 O O . VAL B 1 128 ? 1.081 4.762 5.805 1 98.06 128 VAL B O 1
ATOM 3142 N N . PRO B 1 129 ? 0.068 2.742 5.746 1 96.19 129 PRO B N 1
ATOM 3143 C CA . PRO B 1 129 ? 1.064 2.234 4.801 1 96.19 129 PRO B CA 1
ATOM 3144 C C . PRO B 1 129 ? 1.107 3.035 3.502 1 96.19 129 PRO B C 1
ATOM 3146 O O . PRO B 1 129 ? 0.063 3.441 2.988 1 96.19 129 PRO B O 1
ATOM 3149 N N . ASP B 1 130 ? 2.35 3.221 3.061 1 94.44 130 ASP B N 1
ATOM 3150 C CA . ASP B 1 130 ? 2.545 3.928 1.798 1 94.44 130 ASP B CA 1
ATOM 3151 C C . ASP B 1 130 ? 2.164 3.047 0.61 1 94.44 130 ASP B C 1
ATOM 3153 O O . ASP B 1 130 ? 2.514 1.866 0.568 1 94.44 130 ASP B O 1
ATOM 3157 N N . ILE B 1 131 ? 1.525 3.578 -0.368 1 89.31 131 ILE B N 1
ATOM 3158 C CA . ILE B 1 131 ? 1.013 2.777 -1.474 1 89.31 131 ILE B CA 1
ATOM 3159 C C . ILE B 1 131 ? 2.121 2.539 -2.496 1 89.31 131 ILE B C 1
ATOM 3161 O O . ILE B 1 131 ? 1.954 1.752 -3.43 1 89.31 131 ILE B O 1
ATOM 3165 N N . GLY B 1 132 ? 3.221 3.152 -2.369 1 88.19 132 GLY B N 1
ATOM 3166 C CA . GLY B 1 132 ? 4.359 2.846 -3.221 1 88.19 132 GLY B CA 1
ATOM 3167 C C . GLY B 1 132 ? 5.184 1.678 -2.713 1 88.19 132 GLY B C 1
ATOM 3168 O O . GLY B 1 132 ? 5.723 0.9 -3.506 1 88.19 132 GLY B O 1
ATOM 3169 N N . TRP B 1 133 ? 5.309 1.627 -1.47 1 93.25 133 TRP B N 1
ATOM 3170 C CA . TRP B 1 133 ? 6.02 0.571 -0.758 1 93.25 133 TRP B CA 1
ATOM 3171 C C . TRP B 1 133 ? 5.41 0.335 0.62 1 93.25 133 TRP B C 1
ATOM 3173 O O . TRP B 1 133 ? 5.848 0.926 1.609 1 93.25 133 TRP B O 1
ATOM 3183 N N . PRO B 1 134 ? 4.547 -0.604 0.73 1 94.44 134 PRO B N 1
ATOM 3184 C CA . PRO B 1 134 ? 3.676 -0.68 1.905 1 94.44 134 PRO B CA 1
ATOM 3185 C C . PRO B 1 134 ? 4.418 -1.123 3.164 1 94.44 134 PRO B C 1
ATOM 3187 O O . PRO B 1 134 ? 3.857 -1.089 4.262 1 94.44 134 PRO B O 1
ATOM 3190 N N . ASP B 1 135 ? 5.719 -1.463 3.084 1 96.25 135 ASP B N 1
ATOM 3191 C CA . ASP B 1 135 ? 6.527 -1.681 4.281 1 96.25 135 ASP B CA 1
ATOM 3192 C C . ASP B 1 135 ? 6.797 -0.366 5.008 1 96.25 135 ASP B C 1
ATOM 3194 O O . ASP B 1 135 ? 7.199 -0.368 6.176 1 96.25 135 ASP B O 1
ATOM 3198 N N . CYS B 1 136 ? 6.633 0.678 4.27 1 96.69 136 CYS B N 1
ATOM 3199 C CA . CYS B 1 136 ? 6.805 2.016 4.828 1 96.69 136 CYS B CA 1
ATOM 3200 C C . CYS B 1 136 ? 5.453 2.664 5.109 1 96.69 136 CYS B C 1
ATOM 3202 O O . CYS B 1 136 ? 4.457 2.336 4.465 1 96.69 136 CYS B O 1
ATOM 3204 N N . PHE B 1 137 ? 5.48 3.52 6.109 1 97.69 137 PHE B N 1
ATOM 3205 C CA . PHE B 1 137 ? 4.305 4.371 6.254 1 97.69 137 PHE B CA 1
ATOM 3206 C C . PHE B 1 137 ? 4.492 5.684 5.504 1 97.69 137 PHE B C 1
ATOM 3208 O O . PHE B 1 137 ? 5.621 6.102 5.242 1 97.69 137 PHE B O 1
ATOM 3215 N N . ASN B 1 138 ? 3.381 6.25 5.027 1 96.19 138 ASN B N 1
ATOM 3216 C CA . ASN B 1 138 ? 3.377 7.598 4.465 1 96.19 138 ASN B CA 1
ATOM 3217 C C . ASN B 1 138 ? 3.441 8.664 5.559 1 96.19 138 ASN B C 1
ATOM 3219 O O . ASN B 1 138 ? 2.6 8.688 6.457 1 96.19 138 ASN B O 1
ATOM 3223 N N . SER B 1 139 ? 4.395 9.523 5.457 1 97.69 139 SER B N 1
ATOM 3224 C CA . SER B 1 139 ? 4.68 10.445 6.551 1 97.69 139 SER B CA 1
ATOM 3225 C C . SER B 1 139 ? 3.811 11.695 6.453 1 97.69 139 SER B C 1
ATOM 3227 O O . SER B 1 139 ? 4.016 12.656 7.199 1 97.69 139 SER B O 1
ATOM 3229 N N . GLY B 1 140 ? 2.877 11.68 5.562 1 97.69 140 GLY B N 1
ATOM 3230 C CA . GLY B 1 140 ? 1.964 12.812 5.465 1 97.69 140 GLY B CA 1
ATOM 3231 C C . GLY B 1 140 ? 0.958 12.859 6.602 1 97.69 140 GLY B C 1
ATOM 3232 O O . GLY B 1 140 ? 0.374 13.914 6.871 1 97.69 140 GLY B O 1
ATOM 3233 N N . MET B 1 141 ? 0.762 11.758 7.207 1 98.62 141 MET B N 1
ATOM 3234 C CA . MET B 1 141 ? -0.135 11.68 8.359 1 98.62 141 MET B CA 1
ATOM 3235 C C . MET B 1 141 ? 0.355 10.633 9.359 1 98.62 141 MET B C 1
ATOM 3237 O O . MET B 1 141 ? 0.588 9.477 8.992 1 98.62 141 MET B O 1
ATOM 3241 N N . PHE B 1 142 ? 0.52 11.031 10.609 1 98.94 142 PHE B N 1
ATOM 3242 C CA . PHE B 1 142 ? 0.883 10.07 11.641 1 98.94 142 PHE B CA 1
ATOM 3243 C C . PHE B 1 142 ? 0.481 10.578 13.023 1 98.94 142 PHE B C 1
ATOM 3245 O O . PHE B 1 142 ? 0.423 11.789 13.25 1 98.94 142 PHE B O 1
ATOM 3252 N N . VAL B 1 143 ? 0.214 9.656 13.891 1 98.94 143 VAL B N 1
ATOM 3253 C CA . VAL B 1 143 ? -0.042 9.945 15.297 1 98.94 143 VAL B CA 1
ATOM 3254 C C . VAL B 1 143 ? 1.27 9.906 16.078 1 98.94 143 VAL B C 1
ATOM 3256 O O . VAL B 1 143 ? 2.082 9 15.898 1 98.94 143 VAL B O 1
ATOM 3259 N N . PHE B 1 144 ? 1.468 10.93 16.859 1 98.88 144 PHE B N 1
ATOM 3260 C CA . PHE B 1 144 ? 2.711 10.953 17.625 1 98.88 144 PHE B CA 1
ATOM 3261 C C . PHE B 1 144 ? 2.494 11.586 19 1 98.88 144 PHE B C 1
ATOM 3263 O O . PHE B 1 144 ? 1.428 12.141 19.266 1 98.88 144 PHE B O 1
ATOM 3270 N N . GLU B 1 145 ? 3.451 11.398 19.828 1 98.75 145 GLU B N 1
ATOM 3271 C CA . GLU B 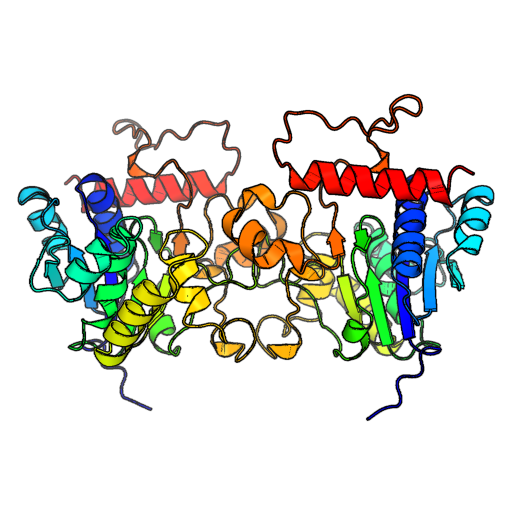1 145 ? 3.504 12.008 21.156 1 98.75 145 GLU B CA 1
ATOM 3272 C C . GLU B 1 145 ? 4.691 12.953 21.281 1 98.75 145 GLU B C 1
ATOM 3274 O O . GLU B 1 145 ? 5.844 12.523 21.297 1 98.75 145 GLU B O 1
ATOM 3279 N N . PRO B 1 146 ? 4.344 14.227 21.375 1 98.44 146 PRO B N 1
ATOM 3280 C CA . PRO B 1 146 ? 5.434 15.203 21.484 1 98.44 146 PRO B CA 1
ATOM 3281 C C . PRO B 1 146 ? 6.402 14.875 22.609 1 98.44 146 PRO B C 1
ATOM 3283 O O . PRO B 1 146 ? 5.977 14.5 23.703 1 98.44 146 PRO B O 1
ATOM 3286 N N . SER B 1 147 ? 7.652 14.969 22.297 1 98.25 147 SER B N 1
ATOM 3287 C CA . SER B 1 147 ? 8.75 14.641 23.219 1 98.25 147 SER B CA 1
ATOM 3288 C C . SER B 1 147 ? 10.055 15.281 22.75 1 98.25 147 SER B C 1
ATOM 3290 O O . SER B 1 147 ? 10.531 15 21.656 1 98.25 147 SER B O 1
ATOM 3292 N N . ARG B 1 148 ? 10.625 16.062 23.672 1 96.38 148 ARG B N 1
ATOM 3293 C CA . ARG B 1 148 ? 11.93 16.641 23.359 1 96.38 148 ARG B CA 1
ATOM 3294 C C . ARG B 1 148 ? 12.977 15.562 23.141 1 96.38 148 ARG B C 1
ATOM 3296 O O . ARG B 1 148 ? 13.828 15.688 22.25 1 96.38 148 ARG B O 1
ATOM 3303 N N . ALA B 1 149 ? 12.875 14.539 23.875 1 97.62 149 ALA B N 1
ATOM 3304 C CA . ALA B 1 149 ? 13.812 13.422 23.75 1 97.62 149 ALA B CA 1
ATOM 3305 C C . ALA B 1 149 ? 13.711 12.781 22.375 1 97.62 149 ALA B C 1
ATOM 3307 O O . ALA B 1 149 ? 14.727 12.469 21.75 1 97.62 149 ALA B O 1
ATOM 3308 N N . THR B 1 150 ? 12.492 12.562 21.906 1 97.88 150 THR B N 1
ATOM 3309 C CA . THR B 1 150 ? 12.297 11.984 20.578 1 97.88 150 THR B CA 1
ATOM 3310 C C . THR B 1 150 ? 12.82 12.922 19.5 1 97.88 150 THR B C 1
ATOM 3312 O O . THR B 1 150 ? 13.477 12.477 18.547 1 97.88 150 THR B O 1
ATOM 3315 N N . HIS B 1 151 ? 12.57 14.195 19.688 1 96.25 151 HIS B N 1
ATOM 3316 C CA . HIS B 1 151 ? 13.078 15.164 18.719 1 96.25 151 HIS B CA 1
ATOM 3317 C C . HIS B 1 151 ? 14.594 15.102 18.625 1 96.25 151 HIS B C 1
ATOM 3319 O O . HIS B 1 151 ? 15.148 15.023 17.516 1 96.25 151 HIS B O 1
ATOM 3325 N N . GLU B 1 152 ? 15.242 15.125 19.734 1 94.62 152 GLU B N 1
ATOM 3326 C CA . GLU B 1 152 ? 16.703 15.094 19.766 1 94.62 152 GLU B CA 1
ATOM 3327 C C . GLU B 1 152 ? 17.25 13.797 19.172 1 94.62 152 GLU B C 1
ATOM 3329 O O . GLU B 1 152 ? 18.25 13.805 18.453 1 94.62 152 GLU B O 1
ATOM 3334 N N . ALA B 1 153 ? 16.594 12.742 19.469 1 96.62 153 ALA B N 1
ATOM 3335 C CA . ALA B 1 153 ? 17.016 11.453 18.922 1 96.62 153 ALA B CA 1
ATOM 3336 C C . ALA B 1 153 ? 16.859 11.43 17.406 1 96.62 153 ALA B C 1
ATOM 3338 O O . ALA B 1 153 ? 17.719 10.891 16.688 1 96.62 153 ALA B O 1
ATOM 3339 N N . LEU B 1 154 ? 15.805 11.969 16.906 1 96.19 154 LEU B N 1
ATOM 3340 C CA . LEU B 1 154 ? 15.57 12.062 15.469 1 96.19 154 LEU B CA 1
ATOM 3341 C C . LEU B 1 154 ? 16.641 12.914 14.797 1 96.19 154 LEU B C 1
ATOM 3343 O O . LEU B 1 154 ? 17.156 12.547 13.742 1 96.19 154 LEU B O 1
ATOM 3347 N N . LEU B 1 155 ? 16.969 14.023 15.422 1 92.56 155 LEU B N 1
ATOM 3348 C CA . LEU B 1 155 ? 18 14.906 14.883 1 92.56 155 LEU B CA 1
ATOM 3349 C C . LEU B 1 155 ? 19.344 14.188 14.812 1 92.56 155 LEU B C 1
ATOM 3351 O O . LEU B 1 155 ? 20.031 14.234 13.789 1 92.56 155 LEU B O 1
ATOM 3355 N N . LYS B 1 156 ? 19.672 13.57 15.859 1 93.25 156 LYS B N 1
ATOM 3356 C CA . LYS B 1 156 ? 20.922 12.836 15.898 1 93.25 156 LYS B CA 1
ATOM 3357 C C . LYS B 1 156 ? 20.953 11.734 14.844 1 93.25 156 LYS B C 1
ATOM 3359 O O . LYS B 1 156 ? 21.953 11.547 14.164 1 93.25 156 LYS B O 1
ATOM 3364 N N . TYR B 1 157 ? 19.875 11.055 14.719 1 95.5 157 TYR B N 1
ATOM 3365 C CA . TYR B 1 157 ? 19.781 10 13.719 1 95.5 157 TYR B CA 1
ATOM 3366 C C . TYR B 1 157 ? 19.984 10.555 12.32 1 95.5 157 TYR B C 1
ATOM 3368 O O . TYR B 1 157 ? 20.703 9.969 11.5 1 95.5 157 TYR B O 1
ATOM 3376 N N . ALA B 1 158 ? 19.359 11.617 12.078 1 93.62 158 ALA B N 1
ATOM 3377 C CA . ALA B 1 158 ? 19.469 12.266 10.773 1 93.62 158 ALA B CA 1
ATOM 3378 C C . ALA B 1 158 ? 20.906 12.648 10.469 1 93.62 158 ALA B C 1
ATOM 3380 O O . ALA B 1 158 ? 21.375 12.484 9.336 1 93.62 158 ALA B O 1
ATOM 3381 N N . ILE B 1 159 ? 21.578 13.164 11.406 1 90.62 159 ILE B N 1
ATOM 3382 C CA . ILE B 1 159 ? 22.969 13.586 11.234 1 90.62 159 ILE B CA 1
ATOM 3383 C C . ILE B 1 159 ? 23.844 12.367 10.953 1 90.62 159 ILE B C 1
ATOM 3385 O O . ILE B 1 159 ? 24.672 12.383 10.039 1 90.62 159 ILE B O 1
ATOM 3389 N N . ASP B 1 160 ? 23.594 11.297 11.68 1 93.25 160 ASP B N 1
ATOM 3390 C CA . ASP B 1 160 ? 24.438 10.117 11.625 1 93.25 160 ASP B CA 1
ATOM 3391 C C . ASP B 1 160 ? 24.156 9.281 10.375 1 93.25 160 ASP B C 1
ATOM 3393 O O . ASP B 1 160 ? 25.062 8.688 9.789 1 93.25 160 ASP B O 1
ATOM 3397 N N . HIS B 1 161 ? 22.859 9.203 9.945 1 93.44 161 HIS B N 1
ATOM 3398 C CA . HIS B 1 161 ? 22.484 8.195 8.961 1 93.44 161 HIS B CA 1
ATOM 3399 C C . HIS B 1 161 ? 21.844 8.836 7.727 1 93.44 161 HIS B C 1
ATOM 3401 O O . HIS B 1 161 ? 21.75 8.195 6.676 1 93.44 161 HIS B O 1
ATOM 3407 N N . GLY B 1 162 ? 21.375 10.039 7.879 1 92.31 162 GLY B N 1
ATOM 3408 C CA . GLY B 1 162 ? 20.641 10.664 6.785 1 92.31 162 GLY B CA 1
ATOM 3409 C C . GLY B 1 162 ? 19.25 10.086 6.59 1 92.31 162 GLY B C 1
ATOM 3410 O O . GLY B 1 162 ? 18.594 9.695 7.559 1 92.31 162 GLY B O 1
ATOM 3411 N N . SER B 1 163 ? 18.766 10.242 5.395 1 93.94 163 SER B N 1
ATOM 3412 C CA . SER B 1 163 ? 17.469 9.742 4.957 1 93.94 163 SER B CA 1
ATOM 3413 C C . SER B 1 163 ? 17.578 9.039 3.605 1 93.94 163 SER B C 1
ATOM 3415 O O . SER B 1 163 ? 18.234 9.539 2.689 1 93.94 163 SER B O 1
ATOM 3417 N N . PHE B 1 164 ? 16.875 7.898 3.473 1 93.31 164 PHE B N 1
ATOM 3418 C CA . PHE B 1 164 ? 17.078 7.137 2.246 1 93.31 164 PHE B CA 1
ATOM 3419 C C . PHE B 1 164 ? 16.312 7.773 1.085 1 93.31 164 PHE B C 1
ATOM 3421 O O . PHE B 1 164 ? 16.562 7.438 -0.077 1 93.31 164 PHE B O 1
ATOM 3428 N N . ASP B 1 165 ? 15.391 8.625 1.393 1 92.88 165 ASP B N 1
ATOM 3429 C CA . ASP B 1 165 ? 14.695 9.273 0.283 1 92.88 165 ASP B CA 1
ATOM 3430 C C . ASP B 1 165 ? 14.984 10.773 0.26 1 92.88 165 ASP B C 1
ATOM 3432 O O . ASP B 1 165 ? 14.312 11.531 -0.441 1 92.88 165 ASP B O 1
ATOM 3436 N N . GLY B 1 166 ? 15.906 11.203 1.15 1 91.44 166 GLY B N 1
ATOM 3437 C CA . GLY B 1 166 ? 16.25 12.617 1.208 1 91.44 166 GLY B CA 1
ATOM 3438 C C . GLY B 1 166 ? 15.164 13.461 1.849 1 91.44 166 GLY B C 1
ATOM 3439 O O . GLY B 1 166 ? 15.234 14.695 1.812 1 91.44 166 GLY B O 1
ATOM 3440 N N . GLY B 1 167 ? 14.133 12.844 2.418 1 93.81 167 GLY B N 1
ATOM 3441 C CA . GLY B 1 167 ? 13.023 13.555 3.035 1 93.81 167 GLY B CA 1
ATOM 3442 C C . GLY B 1 167 ? 12.602 12.961 4.367 1 93.81 167 GLY B C 1
ATOM 3443 O O . GLY B 1 167 ? 13.352 12.203 4.98 1 93.81 167 GLY B O 1
ATOM 3444 N N . ASP B 1 168 ? 11.484 13.484 4.832 1 95.88 168 ASP B N 1
ATOM 3445 C CA . ASP B 1 168 ? 11.016 13.07 6.152 1 95.88 168 ASP B CA 1
ATOM 3446 C C . ASP B 1 168 ? 10.57 11.609 6.148 1 95.88 168 ASP B C 1
ATOM 3448 O O . ASP B 1 168 ? 10.75 10.898 7.137 1 95.88 168 ASP B O 1
ATOM 3452 N N . GLN B 1 169 ? 10.023 11.172 5.047 1 96.44 169 GLN B N 1
ATOM 3453 C CA . GLN B 1 169 ? 9.492 9.812 5.031 1 96.44 169 GLN B CA 1
ATOM 3454 C C . GLN B 1 169 ? 10.609 8.789 5.203 1 96.44 169 GLN B C 1
ATOM 3456 O O . GLN B 1 169 ? 10.484 7.84 5.984 1 96.44 169 GLN B O 1
ATOM 3461 N N . GLY B 1 170 ? 11.703 8.977 4.418 1 97.19 170 GLY B N 1
ATOM 3462 C CA . GLY B 1 170 ? 12.844 8.078 4.574 1 97.19 170 GLY B CA 1
ATOM 3463 C C . GLY B 1 170 ? 13.445 8.117 5.965 1 97.19 170 GLY B C 1
ATOM 3464 O O . GLY B 1 170 ? 13.805 7.074 6.52 1 97.19 170 GLY B O 1
ATOM 3465 N N . LEU B 1 171 ? 13.516 9.289 6.578 1 96.81 171 LEU B N 1
ATOM 3466 C CA . LEU B 1 171 ? 14.078 9.453 7.914 1 96.81 171 LEU B CA 1
ATOM 3467 C C . LEU B 1 171 ? 13.195 8.773 8.961 1 96.81 171 LEU B C 1
ATOM 3469 O O . LEU B 1 171 ? 13.68 7.973 9.766 1 96.81 171 LEU B O 1
ATOM 3473 N N . LEU B 1 172 ? 11.938 9.055 8.93 1 98.5 172 LEU B N 1
ATOM 3474 C CA . LEU B 1 172 ? 11.031 8.57 9.961 1 98.5 172 LEU B CA 1
ATOM 3475 C C . LEU B 1 172 ? 10.883 7.055 9.883 1 98.5 172 LEU B C 1
ATOM 3477 O O . LEU B 1 172 ? 10.836 6.379 10.914 1 98.5 172 LEU B O 1
ATOM 3481 N N . ASN B 1 173 ? 10.82 6.496 8.672 1 98.31 173 ASN B N 1
ATOM 3482 C CA . ASN B 1 173 ? 10.719 5.043 8.539 1 98.31 173 ASN B CA 1
ATOM 3483 C C . ASN B 1 173 ? 12 4.355 9.008 1 98.31 173 ASN B C 1
ATOM 3485 O O . ASN B 1 173 ? 11.953 3.244 9.547 1 98.31 173 ASN B O 1
ATOM 3489 N N . SER B 1 174 ? 13.164 5.02 8.773 1 97.56 174 SER B N 1
ATOM 3490 C CA . SER B 1 174 ? 14.422 4.457 9.25 1 97.56 174 SER B CA 1
ATOM 3491 C C . SER B 1 174 ? 14.516 4.523 10.773 1 97.56 174 SER B C 1
ATOM 3493 O O . SER B 1 174 ? 14.984 3.58 11.414 1 97.56 174 SER B O 1
ATOM 3495 N N . PHE B 1 175 ? 14.07 5.59 11.352 1 98.19 175 PHE B N 1
ATOM 3496 C CA . PHE B 1 175 ? 14.125 5.789 12.797 1 98.19 175 PHE B CA 1
ATOM 3497 C C . PHE B 1 175 ? 13.141 4.871 13.508 1 98.19 175 PHE B C 1
ATOM 3499 O O . PHE B 1 175 ? 13.492 4.203 14.477 1 98.19 175 PHE B O 1
ATOM 3506 N N . PHE B 1 176 ? 11.875 4.875 13.031 1 98.38 176 PHE B N 1
ATOM 3507 C CA . PHE B 1 176 ? 10.859 3.969 13.547 1 98.38 176 PHE B CA 1
ATOM 3508 C C . PHE B 1 176 ? 10.852 2.66 12.766 1 98.38 176 PHE B C 1
ATOM 3510 O O . PHE B 1 176 ? 9.82 2.25 12.234 1 98.38 176 PHE B O 1
ATOM 3517 N N . SER B 1 177 ? 11.898 1.952 12.805 1 96.5 177 SER B N 1
ATOM 3518 C CA . SER B 1 177 ? 12.203 0.865 11.883 1 96.5 177 SER B CA 1
ATOM 3519 C C . SER B 1 177 ? 11.367 -0.373 12.195 1 96.5 177 SER B C 1
ATOM 3521 O O . SER B 1 177 ? 11.203 -1.248 11.344 1 96.5 177 SER B O 1
ATOM 3523 N N . GLN B 1 178 ? 10.812 -0.45 13.391 1 96.88 178 GLN B N 1
ATOM 3524 C CA . GLN B 1 178 ? 10.039 -1.629 13.773 1 96.88 178 GLN B CA 1
ATOM 3525 C C . GLN B 1 178 ? 8.57 -1.482 13.375 1 96.88 178 GLN B C 1
ATOM 3527 O O . GLN B 1 178 ? 7.793 -2.432 13.492 1 96.88 178 GLN B O 1
ATOM 3532 N N . TRP B 1 179 ? 8.172 -0.36 12.852 1 97.88 179 TRP B N 1
ATOM 3533 C CA . TRP B 1 179 ? 6.773 -0.041 12.57 1 97.88 179 TRP B CA 1
ATOM 3534 C C . TRP B 1 179 ? 6.156 -1.075 11.633 1 97.88 179 TRP B C 1
ATOM 3536 O O . TRP B 1 179 ? 5.016 -1.494 11.828 1 97.88 179 TRP B O 1
ATOM 3546 N N . SER B 1 180 ? 6.922 -1.56 10.711 1 95.69 180 SER B N 1
ATOM 3547 C CA . SER B 1 180 ? 6.383 -2.377 9.625 1 95.69 180 SER B CA 1
ATOM 3548 C C . SER B 1 180 ? 6.066 -3.789 10.109 1 95.69 180 SER B C 1
ATOM 3550 O O . SER B 1 180 ? 5.348 -4.531 9.438 1 95.69 180 SER B O 1
ATOM 3552 N N . HIS B 1 181 ? 6.547 -4.184 11.281 1 94.62 181 HIS B N 1
ATOM 3553 C CA . HIS B 1 181 ? 6.406 -5.605 11.57 1 94.62 181 HIS B CA 1
ATOM 3554 C C . HIS B 1 181 ? 6.066 -5.836 13.039 1 94.62 181 HIS B C 1
ATOM 3556 O O . HIS B 1 181 ? 5.879 -6.98 13.469 1 94.62 181 HIS B O 1
ATOM 3562 N N . GLU B 1 182 ? 5.875 -4.809 13.781 1 95.38 182 GLU B N 1
ATOM 3563 C CA . GLU B 1 182 ? 5.816 -5.008 15.227 1 95.38 182 GLU B CA 1
ATOM 3564 C C . GLU B 1 182 ? 4.371 -5.09 15.711 1 95.38 182 GLU B C 1
ATOM 3566 O O . GLU B 1 182 ? 4.016 -5.996 16.469 1 95.38 182 GLU B O 1
ATOM 3571 N N . ASP B 1 183 ? 3.57 -4.199 15.352 1 97.19 183 ASP B N 1
ATOM 3572 C CA . ASP B 1 183 ? 2.244 -4.066 15.945 1 97.19 183 ASP B CA 1
ATOM 3573 C C . ASP B 1 183 ? 1.218 -3.615 14.906 1 97.19 183 ASP B C 1
ATOM 3575 O O . ASP B 1 183 ? 1.288 -2.492 14.406 1 97.19 183 ASP B O 1
ATOM 3579 N N . ILE B 1 184 ? 0.21 -4.477 14.695 1 97.25 184 ILE B N 1
ATOM 3580 C CA . ILE B 1 184 ? -0.795 -4.223 13.664 1 97.25 184 ILE B CA 1
ATOM 3581 C C . ILE B 1 184 ? -1.666 -3.039 14.078 1 97.25 184 ILE B C 1
ATOM 3583 O O . ILE B 1 184 ? -2.24 -2.357 13.227 1 97.25 184 ILE B O 1
ATOM 3587 N N . SER B 1 185 ? -1.724 -2.762 15.312 1 96.81 185 SER B N 1
ATOM 3588 C CA . SER B 1 185 ? -2.59 -1.691 15.797 1 96.81 185 SER B CA 1
ATOM 3589 C C . SER B 1 185 ? -2.062 -0.323 15.375 1 96.81 185 SER B C 1
ATOM 3591 O O . SER B 1 185 ? -2.783 0.674 15.445 1 96.81 185 SER B O 1
ATOM 3593 N N . THR B 1 186 ? -0.808 -0.23 14.914 1 98.06 186 THR B N 1
ATOM 3594 C CA . THR B 1 186 ? -0.232 1.046 14.508 1 98.06 186 THR B CA 1
ATOM 3595 C C . THR B 1 186 ? -0.424 1.269 13.008 1 98.06 186 THR B C 1
ATOM 3597 O O . THR B 1 186 ? -0.106 2.34 12.492 1 98.06 186 THR B O 1
ATOM 3600 N N . HIS B 1 187 ? -0.911 0.255 12.352 1 98.25 187 HIS B N 1
ATOM 3601 C CA . HIS B 1 187 ? -1.267 0.391 10.945 1 98.25 187 HIS B CA 1
ATOM 3602 C C . HIS B 1 187 ? -2.686 0.924 10.781 1 98.25 187 HIS B C 1
ATOM 3604 O O . HIS B 1 187 ? -3.656 0.208 11.039 1 98.25 187 HIS B O 1
ATOM 3610 N N . LEU B 1 188 ? -2.764 2.145 10.367 1 98.5 188 LEU B N 1
ATOM 3611 C CA . LEU B 1 188 ? -4.074 2.756 10.18 1 98.5 188 LEU B CA 1
ATOM 3612 C C . LEU B 1 188 ? -4.645 2.402 8.812 1 98.5 188 LEU B C 1
ATOM 3614 O O . LEU B 1 188 ? -3.896 2.098 7.883 1 98.5 188 LEU B O 1
ATOM 3618 N N . SER B 1 189 ? -5.953 2.434 8.734 1 97.44 189 SER B N 1
ATOM 3619 C CA . SER B 1 189 ? -6.645 2.219 7.469 1 97.44 189 SER B CA 1
ATOM 3620 C C . SER B 1 189 ? -6.289 3.301 6.453 1 97.44 189 SER B C 1
ATOM 3622 O O . SER B 1 189 ? -6.027 4.445 6.824 1 97.44 189 SER B O 1
ATOM 3624 N N . PHE B 1 190 ? -6.359 2.902 5.211 1 96.62 190 PHE B N 1
ATOM 3625 C CA . PHE B 1 190 ? -6.074 3.797 4.098 1 96.62 190 PHE B CA 1
ATOM 3626 C C . PHE B 1 190 ? -7.051 4.965 4.078 1 96.62 190 PHE B C 1
ATOM 3628 O O . PHE B 1 190 ? -6.762 6.012 3.494 1 96.62 190 PHE B O 1
ATOM 3635 N N . ILE B 1 191 ? -8.141 4.883 4.781 1 96.94 191 ILE B N 1
ATOM 3636 C CA . ILE B 1 191 ? -9.188 5.895 4.773 1 96.94 191 ILE B CA 1
ATOM 3637 C C . ILE B 1 191 ? -8.688 7.16 5.469 1 96.94 191 ILE B C 1
ATOM 3639 O O . ILE B 1 191 ? -9.305 8.227 5.348 1 96.94 191 ILE B O 1
ATOM 3643 N N . TYR B 1 192 ? -7.574 7.098 6.184 1 98.5 192 TYR B N 1
ATOM 3644 C CA . TYR B 1 192 ? -7.062 8.242 6.93 1 98.5 192 TYR B CA 1
ATOM 3645 C C . TYR B 1 192 ? -5.98 8.969 6.137 1 98.5 192 TYR B C 1
ATOM 3647 O O . TYR B 1 192 ? -5.461 9.992 6.586 1 98.5 192 TYR B O 1
ATOM 3655 N N . ASN B 1 193 ? -5.578 8.508 5.023 1 97.31 193 ASN B N 1
ATOM 3656 C CA . ASN B 1 193 ? -4.543 9.078 4.164 1 97.31 193 ASN B CA 1
ATOM 3657 C C . ASN B 1 193 ? -4.68 8.586 2.727 1 97.31 193 ASN B C 1
ATOM 3659 O O . ASN B 1 193 ? -3.711 8.102 2.139 1 97.31 193 ASN B O 1
ATOM 3663 N N . MET B 1 194 ? -5.91 8.672 2.25 1 94.56 194 MET B N 1
ATOM 3664 C CA . MET B 1 194 ? -6.156 8.172 0.901 1 94.56 194 MET B CA 1
ATOM 3665 C C . MET B 1 194 ? -5.578 9.125 -0.144 1 94.56 194 MET B C 1
ATOM 3667 O O . MET B 1 194 ? -5.867 10.32 -0.125 1 94.56 194 MET B O 1
ATOM 3671 N N . ASN B 1 195 ? -4.781 8.562 -1.022 1 89.62 195 ASN B N 1
ATOM 3672 C CA . ASN B 1 195 ? -4.277 9.352 -2.143 1 89.62 195 ASN B CA 1
ATOM 3673 C C . ASN B 1 195 ? -5.383 9.68 -3.139 1 89.62 195 ASN B C 1
ATOM 3675 O O . ASN B 1 195 ? -6.07 8.781 -3.631 1 89.62 195 ASN B O 1
ATOM 3679 N N . SER B 1 196 ? -5.477 10.914 -3.441 1 82.25 196 SER B N 1
ATOM 3680 C CA . SER B 1 196 ? -6.559 11.344 -4.32 1 82.25 196 SER B CA 1
ATOM 3681 C C . SER B 1 196 ? -6.445 10.703 -5.695 1 82.25 196 SER B C 1
ATOM 3683 O O . SER B 1 196 ? -7.453 10.469 -6.367 1 82.25 196 SER B O 1
ATOM 3685 N N . ASN B 1 197 ? -5.258 10.5 -6.141 1 69.31 197 ASN B N 1
ATOM 3686 C CA . ASN B 1 197 ? -5.055 9.938 -7.473 1 69.31 197 ASN B CA 1
ATOM 3687 C C . ASN B 1 197 ? -5.008 8.414 -7.434 1 69.31 197 ASN B C 1
ATOM 3689 O O . ASN B 1 197 ? -4.602 7.777 -8.414 1 69.31 197 ASN B O 1
ATOM 3693 N N . ALA B 1 198 ? -5.281 7.848 -6.355 1 53.38 198 ALA B N 1
ATOM 3694 C CA . ALA B 1 198 ? -5.188 6.406 -6.141 1 53.38 198 ALA B CA 1
ATOM 3695 C C . ALA B 1 198 ? -5.984 5.641 -7.195 1 53.38 198 ALA B C 1
ATOM 3697 O O . ALA B 1 198 ? -5.77 4.441 -7.395 1 53.38 198 ALA B O 1
ATOM 3698 N N . SER B 1 199 ? -6.992 6.277 -7.758 1 49.94 199 SER B N 1
ATOM 3699 C CA . SER B 1 199 ? -7.93 5.59 -8.641 1 49.94 199 SER B CA 1
ATOM 3700 C C . SER B 1 199 ? -7.203 4.637 -9.586 1 49.94 199 SER B C 1
ATOM 3702 O O . SER B 1 199 ? -7.75 3.607 -9.984 1 49.94 199 SER B O 1
ATOM 3704 N N . TYR B 1 200 ? -5.926 5.012 -9.828 1 49.47 200 TYR B N 1
ATOM 3705 C CA . TYR B 1 200 ? -5.27 4.105 -10.766 1 49.47 200 TYR B CA 1
ATOM 3706 C C . TYR B 1 200 ? -4.867 2.807 -10.078 1 49.47 200 TYR B C 1
ATOM 3708 O O . TYR B 1 200 ? -4.582 1.81 -10.75 1 49.47 200 TYR B O 1
ATOM 3716 N N . THR B 1 201 ? -5.152 2.725 -8.727 1 58.94 201 THR B N 1
ATOM 3717 C CA . THR B 1 201 ? -4.43 1.525 -8.312 1 58.94 201 THR B CA 1
ATOM 3718 C C . THR B 1 201 ? -5.398 0.385 -8.016 1 58.94 201 THR B C 1
ATOM 3720 O O . THR B 1 201 ? -5.176 -0.751 -8.438 1 58.94 201 THR B O 1
ATOM 3723 N N . TYR B 1 202 ? -6.73 0.714 -7.387 1 76.06 202 TYR B N 1
ATOM 3724 C CA . TYR B 1 202 ? -7.676 -0.359 -7.105 1 76.06 202 TYR B CA 1
ATOM 3725 C C . TYR B 1 202 ? -9.102 0.179 -7.012 1 76.06 202 TYR B C 1
ATOM 3727 O O . TYR B 1 202 ? -9.68 0.236 -5.926 1 76.06 202 TYR B O 1
ATOM 3735 N N . ALA B 1 203 ? -9.789 0.526 -8.219 1 83.44 203 ALA B N 1
ATOM 3736 C CA . ALA B 1 203 ? -11.078 1.192 -8.352 1 83.44 203 ALA B CA 1
ATOM 3737 C C . ALA B 1 203 ? -12.172 0.423 -7.617 1 83.44 203 ALA B C 1
ATOM 3739 O O . ALA B 1 203 ? -12.992 1.017 -6.914 1 83.44 203 ALA B O 1
ATOM 3740 N N . PRO B 1 204 ? -12.188 -0.882 -7.711 1 87.25 204 PRO B N 1
ATOM 3741 C CA . PRO B 1 204 ? -13.234 -1.613 -6.992 1 87.25 204 PRO B CA 1
ATOM 3742 C C . PRO B 1 204 ? -13.156 -1.415 -5.48 1 87.25 204 PRO B C 1
ATOM 3744 O O . PRO B 1 204 ? -14.188 -1.385 -4.805 1 87.25 204 PRO B O 1
ATOM 3747 N N . ALA B 1 205 ? -11.969 -1.318 -5.008 1 89.94 205 ALA B N 1
ATOM 3748 C CA . ALA B 1 205 ? -11.836 -1.079 -3.572 1 89.94 205 ALA B CA 1
ATOM 3749 C C . ALA B 1 205 ? -12.398 0.285 -3.188 1 89.94 205 ALA B C 1
ATOM 3751 O O . ALA B 1 205 ? -13.039 0.426 -2.145 1 89.94 205 ALA B O 1
ATOM 3752 N N . TYR B 1 206 ? -12.141 1.27 -4.039 1 89.38 206 TYR B N 1
ATOM 3753 C CA . TYR B 1 206 ? -12.719 2.58 -3.766 1 89.38 206 TYR B CA 1
ATOM 3754 C C . TYR B 1 206 ? -14.242 2.514 -3.76 1 89.38 206 TYR B C 1
ATOM 3756 O O . TYR B 1 206 ? -14.891 3.143 -2.922 1 89.38 206 TYR B O 1
ATOM 3764 N N . LYS B 1 207 ? -14.75 1.849 -4.695 1 89.75 207 LYS B N 1
ATOM 3765 C CA . LYS B 1 207 ? -16.203 1.697 -4.746 1 89.75 207 LYS B CA 1
ATOM 3766 C C . LYS B 1 207 ? -16.734 1.062 -3.463 1 89.75 207 LYS B C 1
ATOM 3768 O O . LYS B 1 207 ? -17.781 1.465 -2.951 1 89.75 207 LYS B O 1
ATOM 3773 N N . GLU B 1 208 ? -15.992 0.105 -2.99 1 92.31 208 GLU B N 1
ATOM 3774 C CA . GLU B 1 208 ? -16.422 -0.652 -1.819 1 92.31 208 GLU B CA 1
ATOM 3775 C C . GLU B 1 208 ? -16.203 0.143 -0.536 1 92.31 208 GLU B C 1
ATOM 3777 O O . GLU B 1 208 ? -17.078 0.177 0.338 1 92.31 208 GLU B O 1
ATOM 3782 N N . PHE B 1 209 ? -15.07 0.847 -0.419 1 92.94 209 PHE B N 1
ATOM 3783 C CA . PHE B 1 209 ? -14.664 1.401 0.866 1 92.94 209 PHE B CA 1
ATOM 3784 C C . PHE B 1 209 ? -14.656 2.924 0.821 1 92.94 209 PHE B C 1
ATOM 3786 O O . PHE B 1 209 ? -14.492 3.58 1.853 1 92.94 209 PHE B O 1
ATOM 3793 N N . GLY B 1 210 ? -14.836 3.547 -0.322 1 90.94 210 GLY B N 1
ATOM 3794 C CA . GLY B 1 210 ? -14.664 4.973 -0.547 1 90.94 210 GLY B CA 1
ATOM 3795 C C . GLY B 1 210 ? -15.555 5.828 0.335 1 90.94 210 GLY B C 1
ATOM 3796 O O . GLY B 1 210 ? -15.156 6.91 0.769 1 90.94 210 GLY B O 1
ATOM 3797 N N . LYS B 1 211 ? -16.734 5.332 0.636 1 93.5 211 LYS B N 1
ATOM 3798 C CA . LYS B 1 211 ? -17.688 6.078 1.453 1 93.5 211 LYS B CA 1
ATOM 3799 C C . LYS B 1 211 ? -17.156 6.266 2.875 1 93.5 211 LYS B C 1
ATOM 3801 O O . LYS B 1 211 ? -17.625 7.137 3.605 1 93.5 211 LYS B O 1
ATOM 3806 N N . ASN B 1 212 ? -16.156 5.453 3.213 1 96.31 212 ASN B N 1
ATOM 3807 C CA . ASN B 1 212 ? -15.625 5.488 4.57 1 96.31 212 ASN B CA 1
ATOM 3808 C C . ASN B 1 212 ? -14.43 6.426 4.676 1 96.31 212 ASN B C 1
ATOM 3810 O O . ASN B 1 212 ? -13.914 6.664 5.773 1 96.31 212 ASN B O 1
ATOM 3814 N N . VAL B 1 213 ? -13.961 7.004 3.584 1 96.38 213 VAL B N 1
ATOM 3815 C CA . VAL B 1 213 ? -12.758 7.82 3.572 1 96.38 213 VAL B CA 1
ATOM 3816 C C . VAL B 1 213 ? -12.953 9.047 4.461 1 96.38 213 VAL B C 1
ATOM 3818 O O . VAL B 1 213 ? -13.977 9.727 4.371 1 96.38 213 VAL B O 1
ATOM 3821 N N . LYS B 1 214 ? -11.953 9.305 5.297 1 98.5 214 LYS B N 1
ATOM 3822 C CA . LYS B 1 214 ? -12.039 10.445 6.211 1 98.5 214 LYS B CA 1
ATOM 3823 C C . LYS B 1 214 ? -11.055 11.539 5.809 1 98.5 214 LYS B C 1
ATOM 3825 O O . LYS B 1 214 ? -11.297 12.719 6.059 1 98.5 214 LYS B O 1
ATOM 3830 N N . ILE B 1 215 ? -9.961 11.188 5.27 1 98.44 215 ILE B N 1
ATOM 3831 C CA . ILE B 1 215 ? -8.93 12.156 4.898 1 98.44 215 ILE B CA 1
ATOM 3832 C C . ILE B 1 215 ? -8.414 11.844 3.496 1 98.44 215 ILE B C 1
ATOM 3834 O O . ILE B 1 215 ? -7.988 10.719 3.219 1 98.44 215 ILE B O 1
ATOM 3838 N N . VAL B 1 216 ? -8.445 12.859 2.627 1 96.44 216 VAL B N 1
ATOM 3839 C CA . VAL B 1 216 ? -7.891 12.773 1.278 1 96.44 216 VAL B CA 1
ATOM 3840 C C . VAL B 1 216 ? -6.551 13.508 1.224 1 96.44 216 VAL B C 1
ATOM 3842 O O . VAL B 1 216 ? -6.422 14.617 1.738 1 96.44 216 VAL B O 1
ATOM 3845 N N . HIS B 1 217 ? -5.562 12.875 0.678 1 96.19 217 HIS B N 1
ATOM 3846 C CA . HIS B 1 217 ? -4.227 13.43 0.517 1 96.19 217 HIS B CA 1
ATOM 3847 C C . HIS B 1 217 ? -3.92 13.711 -0.95 1 96.19 217 HIS B C 1
ATOM 3849 O O . HIS B 1 217 ? -3.9 12.789 -1.771 1 96.19 217 HIS B O 1
ATOM 3855 N N . PHE B 1 218 ? -3.766 14.977 -1.312 1 92.69 218 PHE B N 1
ATOM 3856 C CA . PHE B 1 218 ? -3.484 15.375 -2.686 1 92.69 218 PHE B CA 1
ATOM 3857 C C . PHE B 1 218 ? -1.996 15.266 -2.992 1 92.69 218 PHE B C 1
ATOM 3859 O O . PHE B 1 218 ? -1.337 16.266 -3.277 1 92.69 218 PHE B O 1
ATOM 3866 N N . ILE B 1 219 ? -1.623 13.969 -3.037 1 87.62 219 ILE B N 1
ATOM 3867 C CA . ILE B 1 219 ? -0.221 13.695 -3.332 1 87.62 219 ILE B CA 1
ATOM 3868 C C . ILE B 1 219 ? 0.064 13.984 -4.805 1 87.62 219 ILE B C 1
ATOM 3870 O O . ILE B 1 219 ? -0.817 13.828 -5.652 1 87.62 219 ILE B O 1
ATOM 3874 N N . GLY B 1 220 ? 1.256 14.453 -5.184 1 80.19 220 GLY B N 1
ATOM 3875 C CA . GLY B 1 220 ? 1.613 14.727 -6.566 1 80.19 220 GLY B CA 1
ATOM 3876 C C . GLY B 1 220 ? 2.121 16.141 -6.781 1 80.19 220 GLY B C 1
ATOM 3877 O O . GLY B 1 220 ? 2.137 16.953 -5.852 1 80.19 220 GLY B O 1
ATOM 3878 N N . PRO B 1 221 ? 2.355 16.328 -8.039 1 81.62 221 PRO B N 1
ATOM 3879 C CA . PRO B 1 221 ? 3.02 17.594 -8.32 1 81.62 221 PRO B CA 1
ATOM 3880 C C . PRO B 1 221 ? 2.043 18.766 -8.383 1 81.62 221 PRO B C 1
ATOM 3882 O O . PRO B 1 221 ? 2.432 19.906 -8.141 1 81.62 221 PRO B O 1
ATOM 3885 N N . VAL B 1 222 ? 0.786 18.5 -8.656 1 85.25 222 VAL B N 1
ATOM 3886 C CA . VAL B 1 222 ? -0.186 19.578 -8.781 1 85.25 222 VAL B CA 1
ATOM 3887 C C . VAL B 1 222 ? -1.128 19.578 -7.578 1 85.25 222 VAL B C 1
ATOM 3889 O O . VAL B 1 222 ? -1.802 18.578 -7.316 1 85.25 222 VAL B O 1
ATOM 3892 N N . LYS B 1 223 ? -1.102 20.641 -6.898 1 91.75 223 LYS B N 1
ATOM 3893 C CA . LYS B 1 223 ? -1.944 20.797 -5.715 1 91.75 223 LYS B CA 1
ATOM 3894 C C . LYS B 1 223 ? -3.264 21.484 -6.07 1 91.75 223 LYS B C 1
ATOM 3896 O O . LYS B 1 223 ? -3.357 22.172 -7.082 1 91.75 223 LYS B O 1
ATOM 3901 N N . PRO B 1 224 ? -4.262 21.281 -5.219 1 91.81 224 PRO B N 1
ATOM 3902 C CA . PRO B 1 224 ? -5.574 21.844 -5.527 1 91.81 224 PRO B CA 1
ATOM 3903 C C . PRO B 1 224 ? -5.52 23.344 -5.801 1 91.81 224 PRO B C 1
ATOM 3905 O O . PRO B 1 224 ? -6.184 23.844 -6.723 1 91.81 224 PRO B O 1
ATOM 3908 N N . TRP B 1 225 ? -4.688 24.109 -5.148 1 92.75 225 TRP B N 1
ATOM 3909 C CA . TRP B 1 225 ? -4.648 25.562 -5.258 1 92.75 225 TRP B CA 1
ATOM 3910 C C . TRP B 1 225 ? -3.936 25.984 -6.535 1 92.75 225 TRP B C 1
ATOM 3912 O O . TRP B 1 225 ? -3.846 27.188 -6.832 1 92.75 225 TRP B O 1
ATOM 3922 N N . GLN B 1 226 ? -3.469 25.031 -7.246 1 89.38 226 GLN B N 1
ATOM 3923 C CA . GLN B 1 226 ? -2.801 25.344 -8.508 1 89.38 226 GLN B CA 1
ATOM 3924 C C . GLN B 1 226 ? -3.75 25.172 -9.688 1 89.38 226 GLN B C 1
ATOM 3926 O O . GLN B 1 226 ? -3.404 25.516 -10.82 1 89.38 226 GLN B O 1
ATOM 3931 N N . TYR B 1 227 ? -4.938 24.688 -9.367 1 84.56 227 TYR B N 1
ATOM 3932 C CA . TYR B 1 227 ? -5.953 24.594 -10.406 1 84.56 227 TYR B CA 1
ATOM 3933 C C . TYR B 1 227 ? -6.727 25.891 -10.531 1 84.56 227 TYR B C 1
ATOM 3935 O O . TYR B 1 227 ? -6.793 26.672 -9.578 1 84.56 227 TYR B O 1
ATOM 3943 N N . SER B 1 228 ? -7.219 26.031 -11.781 1 80.44 228 SER B N 1
ATOM 3944 C CA . SER B 1 228 ? -8.039 27.219 -11.992 1 80.44 228 SER B CA 1
ATOM 3945 C C . SER B 1 228 ? -9.461 27.016 -11.469 1 80.44 228 SER B C 1
ATOM 3947 O O . SER B 1 228 ? -9.984 25.891 -11.516 1 80.44 228 SER B O 1
ATOM 3949 N N . TYR B 1 229 ? -9.977 28.062 -10.898 1 81.88 229 TYR B N 1
ATOM 3950 C CA . TYR B 1 229 ? -11.344 28.078 -10.398 1 81.88 229 TYR B CA 1
ATOM 3951 C C . TYR B 1 229 ? -12.148 29.203 -11.023 1 81.88 229 TYR B C 1
ATOM 3953 O O . TYR B 1 229 ? -11.695 30.359 -11.055 1 81.88 229 TYR B O 1
ATOM 3961 N N . SER B 1 230 ? -13.281 28.734 -11.609 1 77.75 230 SER B N 1
ATOM 3962 C CA . SER B 1 230 ? -14.188 29.75 -12.156 1 77.75 230 SER B CA 1
ATOM 3963 C C . SER B 1 230 ? -15.18 30.234 -11.102 1 77.75 230 SER B C 1
ATOM 3965 O O . SER B 1 230 ? -16.031 29.469 -10.648 1 77.75 230 SER B O 1
ATOM 3967 N N . GLU B 1 231 ? -15.07 31.453 -10.82 1 77.69 231 GLU B N 1
ATOM 3968 C CA . GLU B 1 231 ? -16 32.031 -9.859 1 77.69 231 GLU B CA 1
ATOM 3969 C C . GLU B 1 231 ? -17.422 32.062 -10.414 1 77.69 231 GLU B C 1
ATOM 3971 O O . GLU B 1 231 ? -18.391 31.906 -9.672 1 77.69 231 GLU B O 1
ATOM 3976 N N . THR B 1 232 ? -17.469 32.25 -11.688 1 76.88 232 THR B N 1
ATOM 3977 C CA . THR B 1 232 ? -18.766 32.344 -12.344 1 76.88 232 THR B CA 1
ATOM 3978 C C . THR B 1 232 ? -19.516 31.031 -12.305 1 76.88 232 THR B C 1
ATOM 3980 O O . THR B 1 232 ? -20.688 30.984 -11.945 1 76.88 232 THR B O 1
ATOM 3983 N N . SER B 1 233 ? -18.797 29.922 -12.531 1 75.75 233 SER B N 1
ATOM 3984 C CA . SER B 1 233 ? -19.438 28.609 -12.578 1 75.75 233 SER B CA 1
ATOM 3985 C C . SER B 1 233 ? -19.25 27.859 -11.273 1 75.75 233 SER B C 1
ATOM 3987 O O . SER B 1 233 ? -19.844 26.797 -11.07 1 75.75 233 SER B O 1
ATOM 3989 N N . SER B 1 234 ? -18.484 28.469 -10.414 1 80 234 SER B N 1
ATOM 3990 C CA . SER B 1 234 ? -18.156 27.828 -9.141 1 80 234 SER B CA 1
ATOM 3991 C C . SER B 1 234 ? -17.609 26.422 -9.352 1 80 234 SER B C 1
ATOM 3993 O O . SER B 1 234 ? -18.031 25.484 -8.68 1 80 234 SER B O 1
ATOM 3995 N N . THR B 1 235 ? -16.828 26.312 -10.359 1 81.06 235 THR B N 1
ATOM 3996 C CA . THR B 1 235 ? -16.266 25 -10.703 1 81.06 235 THR B CA 1
ATOM 3997 C C . THR B 1 235 ? -14.758 25.078 -10.875 1 81.06 235 THR B C 1
ATOM 3999 O O . THR B 1 235 ? -14.242 26.062 -11.414 1 81.06 235 THR B O 1
ATOM 4002 N N . ALA B 1 236 ? -14.07 24.109 -10.281 1 83.12 236 ALA B N 1
ATOM 4003 C CA . ALA B 1 236 ? -12.633 24 -10.492 1 83.12 236 ALA B CA 1
ATOM 4004 C C . ALA B 1 236 ? -12.32 23.344 -11.836 1 83.12 236 ALA B C 1
ATOM 4006 O O . ALA B 1 236 ? -13 22.391 -12.242 1 83.12 236 ALA B O 1
ATOM 4007 N N . TYR B 1 237 ? -11.398 23.875 -12.555 1 77.12 237 TYR B N 1
ATOM 4008 C CA . TYR B 1 237 ? -10.977 23.281 -13.828 1 77.12 237 TYR B CA 1
ATOM 4009 C C . TYR B 1 237 ? -9.875 22.25 -13.609 1 77.12 237 TYR B C 1
ATOM 4011 O O . TYR B 1 237 ? -8.758 22.594 -13.227 1 77.12 237 TYR B O 1
ATOM 4019 N N . VAL B 1 238 ? -10.25 21.062 -13.711 1 75.5 238 VAL B N 1
ATOM 4020 C CA . VAL B 1 238 ? -9.289 19.969 -13.633 1 75.5 238 VAL B CA 1
ATOM 4021 C C . VAL B 1 238 ? -9.117 19.328 -15.016 1 75.5 238 VAL B C 1
ATOM 4023 O O . VAL B 1 238 ? -10.094 18.891 -15.633 1 75.5 238 VAL B O 1
ATOM 4026 N N . PRO B 1 239 ? -7.902 19.359 -15.523 1 69.56 239 PRO B N 1
ATOM 4027 C CA . PRO B 1 239 ? -7.715 18.781 -16.859 1 69.56 239 PRO B CA 1
ATOM 4028 C C . PRO B 1 239 ? -8.18 17.328 -16.953 1 69.56 239 PRO B C 1
ATOM 4030 O O . PRO B 1 239 ? -8.078 16.594 -15.977 1 69.56 239 PRO B O 1
ATOM 4033 N N . SER B 1 240 ? -8.867 16.969 -18.062 1 60.78 240 SER B N 1
ATOM 4034 C CA . SER B 1 240 ? -9.508 15.688 -18.344 1 60.78 240 SER B CA 1
ATOM 4035 C C . SER B 1 240 ? -8.492 14.555 -18.344 1 60.78 240 SER B C 1
ATOM 4037 O O . SER B 1 240 ? -8.852 13.391 -18.188 1 60.78 240 SER B O 1
ATOM 4039 N N . SER B 1 241 ? -7.355 14.844 -18.672 1 55.5 241 SER B N 1
ATOM 4040 C CA . SER B 1 241 ? -6.398 13.75 -18.766 1 55.5 241 SER B CA 1
ATOM 4041 C C . SER B 1 241 ? -6.336 12.953 -17.469 1 55.5 241 SER B C 1
ATOM 4043 O O . SER B 1 241 ? -5.953 11.781 -17.469 1 55.5 241 SER B O 1
ATOM 4045 N N . ASN B 1 242 ? -6.891 13.656 -16.469 1 57.03 242 ASN B N 1
ATOM 4046 C CA . ASN B 1 242 ? -6.887 12.969 -15.188 1 57.03 242 ASN B CA 1
ATOM 4047 C C . ASN B 1 242 ? -8.211 12.25 -14.938 1 57.03 242 ASN B C 1
ATOM 4049 O O . ASN B 1 242 ? -9.219 12.891 -14.641 1 57.03 242 ASN B O 1
ATOM 4053 N N . ASN B 1 243 ? -8.5 11.289 -15.648 1 59.97 243 ASN B N 1
ATOM 4054 C CA . ASN B 1 243 ? -9.781 10.602 -15.727 1 59.97 243 ASN B CA 1
ATOM 4055 C C . ASN B 1 243 ? -10.109 9.883 -14.422 1 59.97 243 ASN B C 1
ATOM 4057 O O . ASN B 1 243 ? -10.555 8.734 -14.43 1 59.97 243 ASN B O 1
ATOM 4061 N N . ILE B 1 244 ? -9.797 10.484 -13.281 1 71 244 ILE B N 1
ATOM 4062 C CA . ILE B 1 244 ? -10.258 9.844 -12.047 1 71 244 ILE B CA 1
ATOM 4063 C C . ILE B 1 244 ? -11.398 10.664 -11.445 1 71 244 ILE B C 1
ATOM 4065 O O . ILE B 1 244 ? -11.164 11.703 -10.828 1 71 244 ILE B O 1
ATOM 4069 N N . PRO B 1 245 ? -12.648 10.203 -11.633 1 70.94 245 PRO B N 1
ATOM 4070 C CA . PRO B 1 245 ? -13.82 10.984 -11.25 1 70.94 245 PRO B CA 1
ATOM 4071 C C . PRO B 1 245 ? -13.805 11.406 -9.781 1 70.94 245 PRO B C 1
ATOM 4073 O O . PRO B 1 245 ? -14.156 12.539 -9.453 1 70.94 245 PRO B O 1
ATOM 4076 N N . HIS B 1 246 ? -13.359 10.641 -8.938 1 79.56 246 HIS B N 1
ATOM 4077 C CA . HIS B 1 246 ? -13.414 11.008 -7.523 1 79.56 246 HIS B CA 1
ATOM 4078 C C . HIS B 1 246 ? -12.383 12.086 -7.199 1 79.56 246 HIS B C 1
ATOM 4080 O O . HIS B 1 246 ? -12.578 12.875 -6.273 1 79.56 246 HIS B O 1
ATOM 4086 N N . GLU B 1 247 ? -11.352 12.133 -7.926 1 83.06 247 GLU B N 1
ATOM 4087 C CA . GLU B 1 247 ? -10.367 13.188 -7.688 1 83.06 247 GLU B CA 1
ATOM 4088 C C . GLU B 1 247 ? -10.945 14.562 -7.992 1 83.06 247 GLU B C 1
ATOM 4090 O O . GLU B 1 247 ? -10.719 15.516 -7.242 1 83.06 247 GLU B O 1
ATOM 4095 N N . ARG B 1 248 ? -11.703 14.609 -9.039 1 83.88 248 ARG B N 1
ATOM 4096 C CA . ARG B 1 248 ? -12.336 15.875 -9.414 1 83.88 248 ARG B CA 1
ATOM 4097 C C . ARG B 1 248 ? -13.289 16.359 -8.32 1 83.88 248 ARG B C 1
ATOM 4099 O O . ARG B 1 248 ? -13.344 17.547 -8.016 1 83.88 248 ARG B O 1
ATOM 4106 N N . SER B 1 249 ? -13.977 15.43 -7.77 1 88.44 249 SER B N 1
ATOM 4107 C CA . SER B 1 249 ? -14.938 15.773 -6.719 1 88.44 249 SER B CA 1
ATOM 4108 C C . SER B 1 249 ? -14.227 16.297 -5.477 1 88.44 249 SER B C 1
ATOM 4110 O O . SER B 1 249 ? -14.719 17.219 -4.824 1 88.44 249 SER B O 1
ATOM 4112 N N . TYR B 1 250 ? -13.102 15.789 -5.16 1 91.75 250 TYR B N 1
ATOM 4113 C CA . TYR B 1 250 ? -12.367 16.234 -3.98 1 91.75 250 TYR B C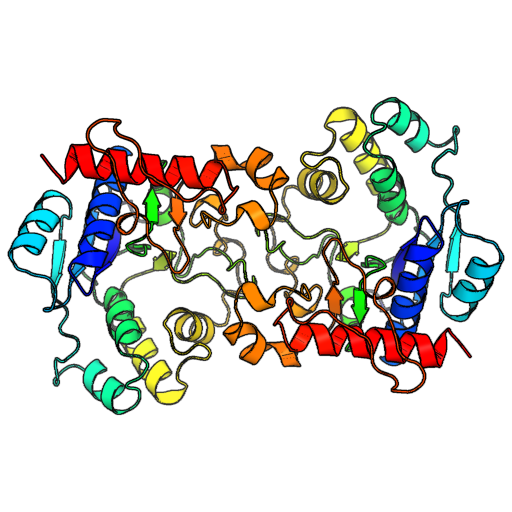A 1
ATOM 4114 C C . TYR B 1 250 ? -11.734 17.609 -4.211 1 91.75 250 TYR B C 1
ATOM 4116 O O . TYR B 1 250 ? -11.719 18.438 -3.311 1 91.75 250 TYR B O 1
ATOM 4124 N N . ILE B 1 251 ? -11.234 17.781 -5.418 1 91.38 251 ILE B N 1
ATOM 4125 C CA . ILE B 1 251 ? -10.672 19.078 -5.758 1 91.38 251 ILE B CA 1
ATOM 4126 C C . ILE B 1 251 ? -11.758 20.156 -5.711 1 91.38 251 ILE B C 1
ATOM 4128 O O . ILE B 1 251 ? -11.539 21.25 -5.195 1 91.38 251 ILE B O 1
ATOM 4132 N N . GLN B 1 252 ? -12.922 19.781 -6.211 1 91.31 252 GLN B N 1
ATOM 4133 C CA . GLN B 1 252 ? -14.055 20.703 -6.141 1 91.31 252 GLN B CA 1
ATOM 4134 C C . GLN B 1 252 ? -14.406 21.047 -4.695 1 91.31 252 GLN B C 1
ATOM 4136 O O . GLN B 1 252 ? -14.641 22.203 -4.363 1 91.31 252 GLN B O 1
ATOM 4141 N N . LEU B 1 253 ? -14.477 20.062 -3.895 1 94.25 253 LEU B N 1
ATOM 4142 C CA . LEU B 1 253 ? -14.781 20.297 -2.488 1 94.25 253 LEU B CA 1
ATOM 4143 C C . LEU B 1 253 ? -13.727 21.188 -1.839 1 94.25 253 LEU B C 1
ATOM 4145 O O . LEU B 1 253 ? -14.055 22.062 -1.038 1 94.25 253 LEU B O 1
ATOM 4149 N N . TRP B 1 254 ? -12.477 20.953 -2.158 1 95.12 254 TRP B N 1
ATOM 4150 C CA . TRP B 1 254 ? -11.398 21.812 -1.665 1 95.12 254 TRP B CA 1
ATOM 4151 C C . TRP B 1 254 ? -11.664 23.266 -1.993 1 95.12 254 TRP B C 1
ATOM 4153 O O . TRP B 1 254 ? -11.625 24.125 -1.109 1 95.12 254 TRP B O 1
ATOM 4163 N N . TRP B 1 255 ? -12.016 23.516 -3.199 1 93.56 255 TRP B N 1
ATOM 4164 C CA . TRP B 1 255 ? -12.25 24.875 -3.65 1 93.56 255 TRP B CA 1
ATOM 4165 C C . TRP B 1 255 ? -13.523 25.438 -3.027 1 93.56 255 TRP B C 1
ATOM 4167 O O . TRP B 1 255 ? -13.602 26.641 -2.723 1 93.56 255 TRP B O 1
ATOM 4177 N N . ASP B 1 256 ? -14.492 24.594 -2.885 1 93.62 256 ASP B N 1
ATOM 4178 C CA . ASP B 1 256 ? -15.711 25.047 -2.219 1 93.62 256 ASP B CA 1
ATOM 4179 C C . ASP B 1 256 ? -15.406 25.562 -0.813 1 93.62 256 ASP B C 1
ATOM 4181 O O . ASP B 1 256 ? -15.906 26.609 -0.411 1 93.62 256 ASP B O 1
ATOM 4185 N N . ILE B 1 257 ? -14.609 24.891 -0.133 1 94.44 257 ILE B N 1
ATOM 4186 C CA . ILE B 1 257 ? -14.227 25.281 1.219 1 94.44 257 ILE B CA 1
ATOM 4187 C C . ILE B 1 257 ? -13.391 26.562 1.167 1 94.44 257 ILE B C 1
ATOM 4189 O O . ILE B 1 257 ? -13.625 27.5 1.938 1 94.44 257 ILE B O 1
ATOM 4193 N N . TYR B 1 258 ? -12.484 26.609 0.273 1 93.38 258 TYR B N 1
ATOM 4194 C CA . TYR B 1 258 ? -11.625 27.781 0.122 1 93.38 258 TYR B CA 1
ATOM 4195 C C . TYR B 1 258 ? -12.453 29.031 -0.154 1 93.38 258 TYR B C 1
ATOM 4197 O O . TYR B 1 258 ? -12.289 30.062 0.513 1 93.38 258 TYR B O 1
ATOM 4205 N N . ASN B 1 259 ? -13.359 28.875 -1.039 1 90.75 259 ASN B N 1
ATOM 4206 C CA . ASN B 1 259 ? -14.156 30.031 -1.466 1 90.75 259 ASN B CA 1
ATOM 4207 C C . ASN B 1 259 ? -15.148 30.453 -0.385 1 90.75 259 ASN B C 1
ATOM 4209 O O . ASN B 1 259 ? -15.453 31.641 -0.25 1 90.75 259 ASN B O 1
ATOM 4213 N N . THR B 1 260 ? -15.602 29.547 0.329 1 90.25 260 THR B N 1
ATOM 4214 C CA . THR B 1 260 ? -16.609 29.828 1.351 1 90.25 260 THR B CA 1
ATOM 4215 C C . THR B 1 260 ? -15.961 30.453 2.582 1 90.25 260 THR B C 1
ATOM 4217 O O . THR B 1 260 ? -16.5 31.406 3.148 1 90.25 260 THR B O 1
ATOM 4220 N N . PHE B 1 261 ? -14.742 30.016 2.918 1 89.88 261 PHE B N 1
ATOM 4221 C CA . PHE B 1 261 ? -14.242 30.359 4.242 1 89.88 261 PHE B CA 1
ATOM 4222 C C . PHE B 1 261 ? -13 31.234 4.141 1 89.88 261 PHE B C 1
ATOM 4224 O O . PHE B 1 261 ? -12.656 31.953 5.09 1 89.88 261 PHE B O 1
ATOM 4231 N N . VAL B 1 262 ? -12.312 31.172 3.055 1 85.69 262 VAL B N 1
ATOM 4232 C CA . VAL B 1 262 ? -11.039 31.859 2.965 1 85.69 262 VAL B CA 1
ATOM 4233 C C . VAL B 1 262 ? -11.211 33.156 2.189 1 85.69 262 VAL B C 1
ATOM 4235 O O . VAL B 1 262 ? -10.742 34.219 2.627 1 85.69 262 VAL B O 1
ATOM 4238 N N . LEU B 1 263 ? -11.852 33.031 0.96 1 78.44 263 LEU B N 1
ATOM 4239 C CA . LEU B 1 263 ? -11.977 34.219 0.09 1 78.44 263 LEU B CA 1
ATOM 4240 C C . LEU B 1 263 ? -13.086 35.125 0.584 1 78.44 263 LEU B C 1
ATOM 4242 O O . LEU B 1 263 ? -13.297 36.219 0.021 1 78.44 263 LEU B O 1
ATOM 4246 N N . PRO B 1 264 ? -13.828 35.094 1.766 1 58.78 264 PRO B N 1
ATOM 4247 C CA . PRO B 1 264 ? -14.898 36.094 1.984 1 58.78 264 PRO B CA 1
ATOM 4248 C C . PRO B 1 264 ? -14.406 37.531 1.916 1 58.78 264 PRO B C 1
ATOM 4250 O O . PRO B 1 264 ? -13.219 37.781 2.121 1 58.78 264 PRO B O 1
#

Foldseek 3Di:
DPPPPLEQEEEEEEDEAQLLLLLQLLQLLLQVVQPESHAYEYEYEPRYDPVSVVLNVVRHVYYDYDYLCPCVDLNNVLCVQQVLESVLLSVLCVLQVQSHFKYKYAYSLKGFDHHDNCLRVAEPWAAAADPVGRLFGDPRITMYGRDPVVSVVLSVQCSVPNAPVSYNRRSVCVVVVCQSPPDCRSHDDCLAEPELLCCVPCVVVCVVCVVVRGMYGPDDDDGLSNFDADPVVLATDDDCVSVDVSSRVVSSVSSVSCVVRPVD/DPPPPLEQEEEEEEDEAQLLLLLQLLQLLLQVVQPESHAYEYEYEPRYDPVSVVLNVVRHVYYDYDYLCPCVDLNNVLCVQQVLESVLLSVLCVLQPQSHFKYKYAYSLKGFDHHDNCLRVAEPWAAAADPVHRLFGDPRITMYGRDPVVSVVLSVQCSVPNAPVSYNRRSVCVVVVCQSPPDCRSHDDCLAEPELLCCVPCVVVCVVCVVVRGMYGPDDDDGLSNFDADPVVLATDDDCVSVDVSSRVVSSVSSVSCVVRPVD

Organism: Nematostella vectensis (NCBI:txid45351)

Sequence (528 aa):
MAGNRPDSEAFVSLVTNDNYANGALVLGYSLRRVNTTRKLALLVTNQVSEGMREQLLRVWDHLETVDPLDSQDDANLALLSRPELGITFTKIRCWNLTHYQKCVFMDADMLVLQNCDELFDRCELSAVPDIGWPDCFNSGMFVFEPSRATHEALLKYAIDHGSFDGGDQGLLNSFFSQWSHEDISTHLSFIYNMNSNASYTYAPAYKEFGKNVKIVHFIGPVKPWQYSYSETSSTAYVPSSNNIPHERSYIQLWWDIYNTFVLPMAGNRPDSEAFVSLVTNDNYANGALVLGYSLRRVNTTRKLALLVTNQVSEGMREQLLRVWDHLETVDPLDSQDDANLALLSRPELGITFTKIRCWNLTHYQKCVFMDADMLVLQNCDELFDRCELSAVPDIGWPDCFNSGMFVFEPSRATHEALLKYAIDHGSFDGGDQGLLNSFFSQWSHEDISTHLSFIYNMNSNASYTYAPAYKEFGKNVKIVHFIGPVKPWQYSYSETSSTAYVPSSNNIPHERSYIQLWWDIYNTFVLP

Secondary structure (DSSP, 8-state):
-----GGGEEEEEEESSHHHHHHHHHHHHHHHHTT--SEEEEEEETTS-HHHHHHHTTT-SEEEEE-TT-TTSHHHHHHHH-GGGHHHHHHGGGGG-TT-SEEEEE-TTEEE-S--GGGGGSPSSEEEEPSS-TTSEEEEEEEE---HHHHHHHHHHHHHH--TTSSHHHHHHHHTTTHHHH-GGGB--GGGSEETTGGGT-HHHHHHHGGG--EEE--SS--GGGSEEETTTTEEE--TT---HHHHHHHHHHHHHIIIII--/-----GGGEEEEEEESSHHHHHHHHHHHHHHHHTT--SEEEEEEETTS-HHHHHHHTTT-SEEEEE-TT-TTSHHHHHHHH-GGGHHHHHHGGGGG-TT-SEEEEE-TTEEE-S--GGGGGSPSSEEEEPSS-TTSEEEEEEEE---HHHHHHHHHHHHHH--TTSSHHHHHHHHTTTTTTS-GGGB--GGGSEETTGGGT-HHHHHHHGGG--EEE--SS--GGGSEEETTTTEEE--TT---HHHHHHHHHHHHHIIIII--

Solvent-accessible surface area (backbone atoms only — not comparable to full-atom values): 27988 Å² total; per-residue (Å²): 124,83,74,85,47,45,85,32,27,30,42,32,34,59,32,64,32,58,73,45,39,54,28,36,46,39,28,39,49,27,39,55,72,42,61,54,74,50,41,36,34,34,38,31,30,81,64,38,47,71,71,55,49,57,59,42,56,74,62,34,76,38,81,42,80,42,63,80,71,39,69,90,34,74,59,28,58,37,30,72,75,40,60,77,35,52,68,33,57,53,57,53,48,58,24,58,49,56,85,28,65,37,34,35,41,37,50,24,57,30,43,44,71,40,67,59,70,70,57,74,78,55,54,70,66,20,26,24,57,20,55,40,47,57,58,33,52,36,70,51,34,36,26,38,56,35,27,61,66,57,34,54,51,51,51,52,44,38,65,76,70,43,36,71,56,56,37,48,42,33,31,50,44,61,71,50,58,56,59,62,60,67,45,30,84,30,52,44,57,44,35,65,59,28,51,45,73,36,58,80,56,36,52,44,54,43,72,72,49,48,88,65,42,25,23,38,26,51,70,69,91,71,44,70,88,74,44,52,67,39,78,88,74,69,39,60,56,68,71,67,89,58,79,41,72,68,36,56,53,51,46,36,50,50,48,52,48,33,52,66,70,66,63,107,124,80,73,86,46,46,85,32,26,30,41,33,34,59,32,64,32,60,73,46,39,54,29,36,45,40,27,39,50,26,40,54,73,41,60,54,75,50,40,35,34,33,39,31,29,81,64,38,47,69,71,55,49,56,57,42,58,75,62,35,77,37,80,42,79,42,62,80,73,41,71,90,34,74,58,27,56,38,30,72,75,40,60,76,36,52,70,32,57,54,57,53,48,58,24,58,48,55,87,28,64,38,34,36,41,36,49,23,57,30,45,42,71,38,67,63,70,69,57,75,76,54,54,72,68,20,27,24,58,21,53,41,46,57,58,33,53,36,72,52,33,35,26,38,54,35,27,61,67,58,33,53,50,51,52,51,44,38,65,76,70,44,37,71,55,54,36,50,44,33,30,50,43,62,72,51,58,56,60,62,60,68,46,31,84,31,52,43,56,45,35,65,57,28,49,43,71,36,58,79,56,37,52,44,54,43,72,70,49,47,87,66,43,25,23,38,26,51,70,69,92,70,44,70,88,74,44,52,68,38,79,88,74,70,40,61,56,67,71,68,89,60,77,42,71,67,37,56,54,50,45,36,49,50,48,53,48,34,54,66,70,65,63,108

InterPro domains:
  IPR002495 Glycosyl transferase, family 8 [PF01501] (12-227)
  IPR029044 Nucleotide-diphospho-sugar transferases [G3DSA:3.90.550.10] (7-264)
  IPR029044 Nucleotide-diphospho-sugar transferases [SSF53448] (9-263)
  IPR050587 GNT1/Glycosyltransferase 8 [PTHR11183] (8-259)

Nearest PDB structures (foldseek):
  1zcv-assembly1_A-2  TM=9.734E-01  e=1.823E-39  Oryctolagus cuniculus
  3usr-assembly1_A  TM=9.756E-01  e=1.616E-39  Oryctolagus cuniculus
  3v90-assembly1_A  TM=9.756E-01  e=3.993E-39  Oryctolagus cuniculus
  3v91-assembly1_A  TM=9.779E-01  e=1.334E-38  Oryctolagus cuniculus
  3usq-assembly1_A  TM=9.780E-01  e=2.295E-38  Oryctolagus cuniculus